Protein AF-0000000079576469 (afdb_homodimer)

Foldseek 3Di:
DPPPLQVLLVVCLVVLQKAWWWFFKAFLLVRFTQAIEIDIAGPPVRDPDGPVSSCVSCVVVLNNVSSLLSSLLNQLLLCLQPDPNHAYEYEDELCLVVRPPRDQCSNVVSNVVSVHDQQRYEYEYEHPDCCVPLVSVAVVCCSSVVVNHFYEYPADPDPRHDVVNVVSDQGQEYEHHQVLLVPVLVDVVSLVVLLVVVVVCVVRVHAYEYEADDDLSSSLSCVVSVHGIYTHVQQPDIGSDPDGGDPVSSVSSVVSSVVVVVVCCVVVVD/DPPPLQVVLVVCLVVLQKAWWWFFKAFLLVRFTQAIEIDIAGPPVRDPDGPVSSCVSCVVVLNNVSSLLSSLLNQLLLCLQPDPNHAYEYEDELCLVVRPPRDQCSNVVSNVVSVHDQQRYEYEYEHPDCCVPLVSNAVVCCSSVVVNHFYEYPADPDPRHDVVNVVSDQGQEYEHHQVLLVPVLVDVVSLVVLLVVVVVCVVRVHAYEYEADDDLSSSLSCVVSVHGIYTHVQQPDIGSDPDGGDPVSSVSSVVSNVVVVVVCCVVVPD

Solvent-accessible surface area (backbone atoms only — not comparable to full-atom values): 28114 Å² total; per-residue (Å²): 123,85,74,53,68,61,58,55,50,50,49,40,61,73,66,54,47,58,46,49,28,28,24,41,26,29,28,47,73,78,51,43,71,49,25,28,39,52,40,72,40,58,58,56,97,73,46,89,69,47,59,69,51,48,53,53,51,21,55,76,69,70,40,47,49,64,54,49,50,52,52,50,50,46,38,38,60,59,46,55,72,47,64,82,94,35,32,39,33,37,75,44,69,69,60,37,84,75,37,86,80,49,61,84,61,50,64,58,56,51,24,57,73,35,68,46,57,46,77,32,32,27,42,30,38,40,52,76,60,82,62,81,45,66,63,55,56,49,50,55,51,47,58,43,41,75,67,46,29,44,37,25,40,41,42,39,28,35,48,51,26,15,56,50,58,57,51,76,44,83,48,50,25,40,28,36,25,40,76,56,37,55,62,24,71,79,32,68,54,32,46,52,50,51,48,43,52,43,50,50,20,65,74,71,68,25,44,39,29,42,31,51,34,66,44,70,61,34,46,52,44,42,44,72,72,60,45,44,27,35,28,20,62,46,41,22,59,68,29,76,55,86,66,75,62,33,68,66,40,44,52,50,34,49,52,54,45,52,52,52,52,49,52,49,32,55,72,64,71,98,124,86,74,53,70,63,59,56,49,51,50,39,60,72,65,54,46,55,47,48,27,28,24,40,27,28,28,48,73,78,51,42,72,48,25,28,38,50,40,73,40,56,60,57,95,74,44,90,68,47,60,68,51,48,51,54,50,21,54,74,70,69,40,48,48,63,54,50,51,52,52,50,51,46,37,37,60,59,46,55,72,48,64,84,96,33,31,40,34,37,74,42,67,69,61,37,82,74,38,85,81,49,61,87,60,50,63,60,56,49,24,56,75,36,69,45,58,46,76,34,32,28,41,31,38,40,54,76,59,82,61,81,45,65,63,56,56,47,49,54,50,47,58,43,42,76,66,45,28,42,38,26,39,39,44,40,29,34,46,52,26,15,56,50,56,56,50,74,43,82,48,48,26,40,27,37,24,40,76,54,37,54,62,24,72,79,32,67,53,33,45,51,50,50,47,44,54,44,51,49,21,64,74,71,68,24,44,38,30,42,29,52,34,67,44,70,60,35,48,50,44,42,46,72,71,60,46,44,29,34,27,20,64,45,40,21,59,68,29,77,54,87,64,75,62,33,68,66,40,46,52,50,32,50,52,54,44,52,53,52,51,49,52,48,33,55,72,64,69,98

Nearest PDB structures (foldseek):
  3gg1-assembly1_B  TM=9.008E-01  e=3.948E-18  Klebsiella pneumoniae subsp. pneumoniae MGH 78578
  6ih1-assembly1_C  TM=8.593E-01  e=2.489E-18  Vibrio cholerae O395
  3gfz-assembly1_A  TM=8.974E-01  e=5.288E-17  Klebsiella pneumoniae subsp. pneumoniae MGH 78578
  3gg0-assembly1_A  TM=8.907E-01  e=1.001E-15  Klebsiella pneumoniae subsp. pneumoniae MGH 78578
  4foj-assembly1_A  TM=8.725E-01  e=1.888E-15  Xanthomonas citri pv. citri str. 306

Sequence (540 aa):
MKVNKADEFYKILERKAIYPVFQPIVNLQTGRVSGYEALSRIDRSSTTLTISDLFVIAEQLGCVWKLEKLCRNKALKAAVEKPENVKLFLNVDGNIIQDKAFIQGFTNRKAMKAGVPASDIVFEITERSDIENYQILQQIMKHYADQGYEIALDDVGAGHSGLNRVVNTTPDYLKADIELVRDIHKYKKKEIMMKLLLDYCNATGAILIAEGIETVQELECLHSLGVHYGQGFFLGKPERAFGNISAESEEILERLNRRKNILFLDISGKMKVNKADEFYKILERKAIYPVFQPIVNLQTGRVSGYEALSRIDRSSTTLTISDLFVIAEQLGCVWKLEKLCRNKALKAAVEKPENVKLFLNVDGNIIQDKAFIQGFTNRKAMKAGVPASDIVFEITERSDIENYQILQQIMKHYADQGYEIALDDVGAGHSGLNRVVNTTPDYLKADIELVRDIHKYKKKEIMMKLLLDYCNATGAILIAEGIETVQELECLHSLGVHYGQGFFLGKPERAFGNISAESEEILERLNRRKNILFLDISGK

Organism: NCBI:txid418240

Radius of gyration: 26.32 Å; Cα contacts (8 Å, |Δi|>4): 987; chains: 2; bounding box: 77×74×59 Å

InterPro domains:
  IPR001633 EAL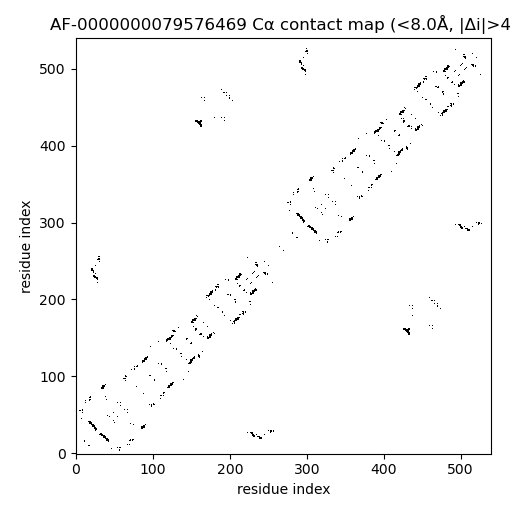 domain [PF00563] (12-238)
  IPR001633 EAL domain [PS50883] (2-252)
  IPR001633 EAL domain [SM00052] (1-243)
  IPR001633 EAL domain [cd01948] (8-241)
  IPR035919 EAL domain superfamily [G3DSA:3.20.20.450] (3-243)
  IPR035919 EAL domain superfamily [SSF141868] (7-240)

pLDDT: mean 87.42, std 12.48, range [31.09, 98.62]

Secondary structure (DSSP, 8-state):
----HHHHHHHHHHTT-EEEEEEEEEETTT--EEEEEEEEEE-GGG-S--HHHHHHHHHHHT-HHHHHHHHHHHHHHHGGGSPTT-EEEEEEETTGGG-TT--TTHHHHHHHHHT--GGGEEEEEE--S----HHHHHHHHHHHHTTT-EEEEEEETSTT--HHHHHH---SEEEEPHHHHTTGGG-HHHHHHHHHHHHHHHHHTPEEEEE---SHHHHHHHHHHT--EEESTTT---BSS-PPPPHHHHHHHHHHHHHHHHHHHHHTT-/----HHHHHHHHHHTT-EEEEEEEEEETTT--EEEEEEEEEE-TTS-S--HHHHHHHHHHHT-HHHHHHHHHHHHHHHGGGSPTT-EEEEEEETTGGG-TT--TTHHHHHHHHHT--GGGEEEEEE--S----HHHHHHHHHHHHTTT-EEEEEEETSTT--HHHHHH---SEEEEPHHHHTTGGG-HHHHHHHHHHHHHHHHHTPEEEEE---SHHHHHHHHHHT--EEESTTT---BSS-PPPPHHHHHHHHHHHHHHHHHHHHHTT-

Structure (mmCIF, N/CA/C/O backbone):
data_AF-0000000079576469-model_v1
#
loop_
_entity.id
_entity.type
_entity.pdbx_description
1 polymer 'Phytochrome-like protein cph2'
#
loop_
_atom_site.group_PDB
_atom_site.id
_atom_site.type_symbol
_atom_site.label_atom_id
_atom_site.label_alt_id
_atom_site.label_comp_id
_atom_site.label_asym_id
_atom_site.label_entity_id
_atom_site.label_seq_id
_atom_site.pdbx_PDB_ins_code
_atom_site.Cartn_x
_atom_site.Cartn_y
_atom_site.Cartn_z
_atom_site.occupancy
_atom_site.B_iso_or_equiv
_atom_site.auth_seq_id
_atom_site.auth_comp_id
_atom_site.auth_asym_id
_atom_site.auth_atom_id
_atom_site.pdbx_PDB_model_num
ATOM 1 N N . MET A 1 1 ? -37.375 11.562 16.766 1 31.66 1 MET A N 1
ATOM 2 C CA . MET A 1 1 ? -37.312 12.242 15.477 1 31.66 1 MET A CA 1
ATOM 3 C C . MET A 1 1 ? -36 11.984 14.789 1 31.66 1 MET A C 1
ATOM 5 O O . MET A 1 1 ? -34.938 12.203 15.367 1 31.66 1 MET A O 1
ATOM 9 N N . LYS A 1 2 ? -35.906 11.078 13.898 1 43.53 2 LYS A N 1
ATOM 10 C CA . LYS A 1 2 ? -34.688 10.734 13.148 1 43.53 2 LYS A CA 1
ATOM 11 C C . LYS A 1 2 ? -33.969 11.984 12.695 1 43.53 2 LYS A C 1
ATOM 13 O O . LYS A 1 2 ? -34.469 12.75 11.875 1 43.53 2 LYS A O 1
ATOM 18 N N . VAL A 1 3 ? -33.344 12.656 13.648 1 51.34 3 VAL A N 1
ATOM 19 C CA . VAL A 1 3 ? -32.656 13.898 13.312 1 51.34 3 VAL A CA 1
ATOM 20 C C . VAL A 1 3 ? -31.891 13.727 12 1 51.34 3 VAL A C 1
ATOM 22 O O . VAL A 1 3 ? -31.125 12.773 11.844 1 51.34 3 VAL A O 1
ATOM 25 N N . ASN A 1 4 ? -32.344 14.461 10.922 1 77.25 4 ASN A N 1
ATOM 26 C CA . ASN A 1 4 ? -31.766 14.453 9.586 1 77.25 4 ASN A CA 1
ATOM 27 C C . ASN A 1 4 ? -30.312 14.875 9.602 1 77.25 4 ASN A C 1
ATOM 29 O O . ASN A 1 4 ? -29.984 16 9.961 1 77.25 4 ASN A O 1
ATOM 33 N N . LYS A 1 5 ? -29.484 13.953 9.664 1 83.88 5 LYS A N 1
ATOM 34 C CA . LYS A 1 5 ? -28.031 14.133 9.664 1 83.88 5 LYS A CA 1
ATOM 35 C C . LYS A 1 5 ? -27.625 15.312 8.781 1 83.88 5 LYS A C 1
ATOM 37 O O . LYS A 1 5 ? -26.703 16.047 9.109 1 83.88 5 LYS A O 1
ATOM 42 N N . ALA A 1 6 ? -28.469 15.625 7.914 1 88 6 ALA A N 1
ATOM 43 C CA . ALA A 1 6 ? -28.172 16.734 7.008 1 88 6 ALA A CA 1
ATOM 44 C C . ALA A 1 6 ? -28.469 18.078 7.672 1 88 6 ALA A C 1
ATOM 46 O O . ALA A 1 6 ? -27.703 19.031 7.531 1 88 6 ALA A O 1
ATOM 47 N N . ASP A 1 7 ? -29.547 18.125 8.344 1 88.38 7 ASP A N 1
ATOM 48 C CA . ASP A 1 7 ? -29.922 19.359 9.039 1 88.38 7 ASP A CA 1
ATOM 49 C C . ASP A 1 7 ? -28.891 19.703 10.125 1 88.38 7 ASP A C 1
ATOM 51 O O . ASP A 1 7 ? -28.516 20.859 10.281 1 88.38 7 ASP A O 1
ATOM 55 N N . GLU A 1 8 ? -28.578 18.734 10.781 1 88.12 8 GLU A N 1
ATOM 56 C CA . GLU A 1 8 ? -27.562 18.938 11.812 1 88.12 8 GLU A CA 1
ATOM 57 C C . GLU A 1 8 ? -26.25 19.406 11.203 1 88.12 8 GLU A C 1
ATOM 59 O O . GLU A 1 8 ? -25.578 20.266 11.766 1 88.12 8 GLU A O 1
ATOM 64 N N . PHE A 1 9 ? -25.938 18.906 10.148 1 91.62 9 PHE A N 1
ATOM 65 C CA . PHE A 1 9 ? -24.734 19.297 9.406 1 91.62 9 PHE A CA 1
ATOM 66 C C . PHE A 1 9 ? -24.766 20.781 9.078 1 91.62 9 PHE A C 1
ATOM 68 O O . PHE A 1 9 ? -23.797 21.5 9.359 1 91.62 9 PHE A O 1
ATOM 75 N N . TYR A 1 10 ? -25.844 21.219 8.625 1 90.62 10 TYR A N 1
ATOM 76 C CA . TYR A 1 10 ? -25.938 22.625 8.211 1 90.62 10 TYR A CA 1
ATOM 77 C C . TYR A 1 10 ? -25.938 23.547 9.414 1 90.62 10 TYR A C 1
ATOM 79 O O . TYR A 1 10 ? -25.406 24.656 9.352 1 90.62 10 TYR A O 1
ATOM 87 N N . LYS A 1 11 ? -26.516 23.125 10.438 1 90.19 11 LYS A N 1
ATOM 88 C CA . LYS A 1 11 ? -26.5 23.906 11.664 1 90.19 11 LYS A CA 1
ATOM 89 C C . LYS A 1 11 ? -25.078 24.094 12.195 1 90.19 11 LYS A C 1
ATOM 91 O O . LYS A 1 11 ? -24.719 25.188 12.633 1 90.19 11 LYS A O 1
ATOM 96 N N . ILE A 1 12 ? -24.359 23.062 12.148 1 91.19 12 ILE A N 1
ATOM 97 C CA . ILE A 1 12 ? -22.969 23.109 12.617 1 91.19 12 ILE A CA 1
ATOM 98 C C . ILE A 1 12 ? -22.172 24.094 11.758 1 91.19 12 ILE A C 1
ATOM 100 O O . ILE A 1 12 ? -21.391 24.875 12.281 1 91.19 12 ILE A O 1
ATOM 104 N N . LEU A 1 13 ? -22.406 24.125 10.469 1 92.12 13 LEU A N 1
ATOM 105 C CA . LEU A 1 13 ? -21.703 25.016 9.555 1 92.12 13 LEU A CA 1
ATOM 106 C C . LEU A 1 13 ? -22.109 26.469 9.789 1 92.12 13 LEU A C 1
ATOM 108 O O . LEU A 1 13 ? -21.266 27.359 9.828 1 92.12 13 LEU A O 1
ATOM 112 N N . GLU A 1 14 ? -23.391 26.594 9.945 1 91.69 14 GLU A N 1
ATOM 113 C CA . GLU A 1 14 ? -23.922 27.938 10.133 1 91.69 14 GLU A CA 1
ATOM 114 C C . GLU A 1 14 ? -23.406 28.562 11.422 1 91.69 14 GLU A C 1
ATOM 116 O O . GLU A 1 14 ? -23.062 29.75 11.453 1 91.69 14 GLU A O 1
ATOM 121 N N . ARG A 1 15 ? -23.312 27.812 12.383 1 91.69 15 ARG A N 1
ATOM 122 C CA . ARG A 1 15 ? -22.859 28.297 13.688 1 91.69 15 ARG A CA 1
ATOM 123 C C . ARG A 1 15 ? -21.344 28.266 13.797 1 91.69 15 ARG A C 1
ATOM 125 O O . ARG A 1 15 ? -20.766 28.688 14.805 1 91.69 15 ARG A O 1
ATOM 132 N N . LYS A 1 16 ? -20.734 27.703 12.812 1 93.56 16 LYS A N 1
ATOM 133 C CA . LYS A 1 16 ? -19.281 27.516 12.82 1 93.56 16 LYS A CA 1
ATOM 134 C C . LYS A 1 16 ? -18.828 26.781 14.086 1 93.56 16 LYS A C 1
ATOM 136 O O . LYS A 1 16 ? -17.875 27.188 14.734 1 93.56 16 LYS A O 1
ATOM 141 N N . ALA A 1 17 ? -19.531 25.766 14.469 1 92.12 17 ALA A N 1
ATOM 142 C CA . ALA A 1 17 ? -19.359 25.047 15.727 1 92.12 17 ALA A CA 1
ATOM 143 C C . ALA A 1 17 ? -18.234 24.016 15.617 1 92.12 17 ALA A C 1
ATOM 145 O O . ALA A 1 17 ? -18.391 22.859 16 1 92.12 17 ALA A O 1
ATOM 146 N N . ILE A 1 18 ? -17.125 24.469 15.086 1 93.81 18 ILE A N 1
ATOM 147 C CA . ILE A 1 18 ? -15.914 23.656 14.953 1 93.81 18 ILE A CA 1
ATOM 148 C C . ILE A 1 18 ? -14.711 24.453 15.469 1 93.81 18 ILE A C 1
ATOM 150 O O . ILE A 1 18 ? -14.641 25.672 15.297 1 93.81 18 ILE A O 1
ATOM 154 N N . TYR A 1 19 ? -13.844 23.797 16.219 1 94.56 19 TYR A N 1
ATOM 155 C CA . TYR A 1 19 ? -12.625 24.453 16.672 1 94.56 19 TYR A CA 1
ATOM 156 C C . TYR A 1 19 ? -11.406 23.578 16.406 1 94.56 19 TYR A C 1
ATOM 158 O O . TYR A 1 19 ? -11.516 22.344 16.375 1 94.56 19 TYR A O 1
ATOM 166 N N . PRO A 1 20 ? -10.297 24.203 16.219 1 96.44 20 PRO A N 1
ATOM 167 C CA . PRO A 1 20 ? -9.07 23.453 15.93 1 96.44 20 PRO A CA 1
ATOM 168 C C . PRO A 1 20 ? -8.336 23.016 17.188 1 96.44 20 PRO A C 1
ATOM 170 O O . PRO A 1 20 ? -8.391 23.688 18.219 1 96.44 20 PRO A O 1
ATOM 173 N N . VAL A 1 21 ? -7.75 21.875 17.188 1 96.81 21 VAL A N 1
ATOM 174 C CA . VAL A 1 21 ? -6.727 21.422 18.125 1 96.81 21 VAL A CA 1
ATOM 175 C C . VAL A 1 21 ? -5.457 21.047 17.359 1 96.81 21 VAL A C 1
ATOM 177 O O . VAL A 1 21 ? -5.5 20.797 16.156 1 96.81 21 VAL A O 1
ATOM 180 N N . PHE A 1 22 ? -4.367 21.094 18.094 1 97.56 22 PHE A N 1
ATOM 181 C CA . PHE A 1 22 ? -3.072 20.938 17.438 1 97.56 22 PHE A CA 1
ATOM 182 C C . PHE A 1 22 ? -2.262 19.828 18.109 1 97.56 22 PHE A C 1
ATOM 184 O O . PHE A 1 22 ? -2.074 19.844 19.328 1 97.56 22 PHE A O 1
ATOM 191 N N . GLN A 1 23 ? -1.829 18.891 17.297 1 97.31 23 GLN A N 1
ATOM 192 C CA . GLN A 1 23 ? -0.983 17.812 17.797 1 97.31 23 GLN A CA 1
ATOM 193 C C . GLN A 1 23 ? 0.463 17.984 17.344 1 97.31 23 GLN A C 1
ATOM 195 O O . GLN A 1 23 ? 0.728 18.156 16.156 1 97.31 23 GLN A O 1
ATOM 200 N N . PRO A 1 24 ? 1.386 17.938 18.297 1 97.75 24 PRO A N 1
ATOM 201 C CA . PRO A 1 24 ? 2.783 18.172 17.922 1 97.75 24 PRO A CA 1
ATOM 202 C C . PRO A 1 24 ? 3.381 17.031 17.109 1 97.75 24 PRO A C 1
ATOM 204 O O . PRO A 1 24 ? 3.076 15.859 17.359 1 97.75 24 PRO A O 1
ATOM 207 N N . ILE A 1 25 ? 4.086 17.344 16.094 1 98.12 25 ILE A N 1
ATOM 208 C CA . ILE A 1 25 ? 4.977 16.469 15.336 1 98.12 25 ILE A CA 1
ATOM 209 C C . ILE A 1 25 ? 6.422 16.719 15.75 1 98.12 25 ILE A C 1
ATOM 211 O O . ILE A 1 25 ? 6.914 17.844 15.656 1 98.12 25 ILE A O 1
ATOM 215 N N . VAL A 1 26 ? 7.102 15.672 16.141 1 98.06 26 VAL A N 1
ATOM 216 C CA . VAL A 1 26 ? 8.367 15.844 16.844 1 98.06 26 VAL A CA 1
ATOM 217 C C . VAL A 1 26 ? 9.508 15.273 16 1 98.06 26 VAL A C 1
ATOM 219 O O . VAL A 1 26 ? 9.398 14.172 15.461 1 98.06 26 VAL A O 1
ATOM 222 N N . ASN A 1 27 ? 10.547 16.031 15.844 1 98 27 ASN A N 1
ATOM 223 C CA . ASN A 1 27 ? 11.805 15.469 15.352 1 98 27 ASN A CA 1
ATOM 224 C C . ASN A 1 27 ? 12.422 14.508 16.359 1 98 27 ASN A C 1
ATOM 226 O O . ASN A 1 27 ? 12.875 14.922 17.422 1 98 27 ASN A O 1
ATOM 230 N N . LEU A 1 28 ? 12.461 13.273 15.969 1 97.62 28 LEU A N 1
ATOM 231 C CA . LEU A 1 28 ? 12.875 12.25 16.922 1 97.62 28 LEU A CA 1
ATOM 232 C C . LEU A 1 28 ? 14.375 12.312 17.172 1 97.62 28 LEU A C 1
ATOM 234 O O . LEU A 1 28 ? 14.867 11.789 18.172 1 97.62 28 LEU A O 1
ATOM 238 N N . GLN A 1 29 ? 15.086 12.922 16.297 1 95.62 29 GLN A N 1
ATOM 239 C CA . GLN A 1 29 ? 16.547 12.93 16.375 1 95.62 29 GLN A CA 1
ATOM 240 C C . GLN A 1 29 ? 17.047 14.156 17.141 1 95.62 29 GLN A C 1
ATOM 242 O O . GLN A 1 29 ? 18.203 14.203 17.562 1 95.62 29 GLN A O 1
ATOM 247 N N . THR A 1 30 ? 16.172 15.172 17.391 1 93.94 30 THR A N 1
ATOM 248 C CA . THR A 1 30 ? 16.562 16.344 18.156 1 93.94 30 THR A CA 1
ATOM 249 C C . THR A 1 30 ? 15.68 16.5 19.391 1 93.94 30 THR A C 1
ATOM 251 O O . THR A 1 30 ? 16.047 17.172 20.359 1 93.94 30 THR A O 1
ATOM 254 N N . GLY A 1 31 ? 14.492 15.922 19.266 1 94.12 31 GLY A N 1
ATOM 255 C CA . GLY A 1 31 ? 13.547 16.031 20.375 1 94.12 31 GLY A CA 1
ATOM 256 C C . GLY A 1 31 ? 12.719 17.297 20.328 1 94.12 31 GLY A C 1
ATOM 257 O O . GLY A 1 31 ? 11.977 17.594 21.281 1 94.12 31 GLY A O 1
ATOM 258 N N . ARG A 1 32 ? 12.812 18.031 19.312 1 94.5 32 ARG A N 1
ATOM 259 C CA . ARG A 1 32 ? 12.109 19.312 19.188 1 94.5 32 ARG A CA 1
ATOM 260 C C . ARG A 1 32 ? 10.844 19.172 18.359 1 94.5 32 ARG A C 1
ATOM 262 O O . ARG A 1 32 ? 10.797 18.344 17.438 1 94.5 32 ARG A O 1
ATOM 269 N N . VAL A 1 33 ? 9.898 20.016 18.656 1 96.81 33 VAL A N 1
ATOM 270 C CA . VAL A 1 33 ? 8.68 20.062 17.859 1 96.81 33 VAL A CA 1
ATOM 271 C C . VAL A 1 33 ? 8.984 20.672 16.5 1 96.81 33 VAL A C 1
ATOM 273 O O . VAL A 1 33 ? 9.531 21.766 16.406 1 96.81 33 VAL A O 1
ATOM 276 N N . SER A 1 34 ? 8.633 19.953 15.461 1 97.12 34 SER A N 1
ATOM 277 C CA . SER A 1 34 ? 8.906 20.406 14.102 1 97.12 34 SER A CA 1
ATOM 278 C C . SER A 1 34 ? 7.637 20.891 13.406 1 97.12 34 SER A C 1
ATOM 280 O O . SER A 1 34 ? 7.703 21.562 12.383 1 97.12 34 SER A O 1
ATOM 282 N N . GLY A 1 35 ? 6.539 20.562 13.961 1 97.69 35 GLY A N 1
ATOM 283 C CA . GLY A 1 35 ? 5.27 20.969 13.391 1 97.69 35 GLY A CA 1
ATOM 284 C C . GLY A 1 35 ? 4.078 20.594 14.25 1 97.69 35 GLY A C 1
ATOM 285 O O . GLY A 1 35 ? 4.234 19.938 15.281 1 97.69 35 GLY A O 1
ATOM 286 N N . TYR A 1 36 ? 2.957 21.094 13.867 1 97.88 36 TYR A N 1
ATOM 287 C CA . TYR A 1 36 ? 1.673 20.719 14.461 1 97.88 36 TYR A CA 1
ATOM 288 C C . TYR A 1 36 ? 0.671 20.328 13.375 1 97.88 36 TYR A C 1
ATOM 290 O O . TYR A 1 36 ? 0.586 20.984 12.336 1 97.88 36 TYR A O 1
ATOM 298 N N . GLU A 1 37 ? 0.081 19.25 13.609 1 97.88 37 GLU A N 1
ATOM 299 C CA . GLU A 1 37 ? -1.073 18.938 12.773 1 97.88 37 GLU A CA 1
ATOM 300 C C . GLU A 1 37 ? -2.346 19.578 13.328 1 97.88 37 GLU A C 1
ATOM 302 O O . GLU A 1 37 ? -2.67 19.406 14.5 1 97.88 37 GLU A O 1
ATOM 307 N N . ALA A 1 38 ? -3.023 20.297 12.477 1 97.12 38 ALA A N 1
ATOM 308 C CA . ALA A 1 38 ? -4.316 20.859 12.867 1 97.12 38 ALA A CA 1
ATOM 309 C C . ALA A 1 38 ? -5.434 19.828 12.68 1 97.12 38 ALA A C 1
ATOM 311 O O . ALA A 1 38 ? -5.594 19.266 11.594 1 97.12 38 ALA A O 1
ATOM 312 N N . LEU A 1 39 ? -6.133 19.609 13.711 1 95.88 39 LEU A N 1
ATOM 313 C CA . LEU A 1 39 ? -7.301 18.734 13.711 1 95.88 39 LEU A CA 1
ATOM 314 C C . LEU A 1 39 ? -8.555 19.5 14.102 1 95.88 39 LEU A C 1
ATOM 316 O O . LEU A 1 39 ? -8.477 20.516 14.805 1 95.88 39 LEU A O 1
ATOM 320 N N . SER A 1 40 ? -9.648 19 13.555 1 95.56 40 SER A N 1
ATOM 321 C CA . SER A 1 40 ? -10.906 19.688 13.859 1 95.56 40 SER A CA 1
ATOM 322 C C . SER A 1 40 ? -11.727 18.906 14.875 1 95.56 40 SER A C 1
ATOM 324 O O . SER A 1 40 ? -11.789 17.672 14.82 1 95.56 40 SER A O 1
ATOM 326 N N . ARG A 1 41 ? -12.32 19.625 15.75 1 94.19 41 ARG A N 1
ATOM 327 C CA . ARG A 1 41 ? -13.266 19.078 16.719 1 94.19 41 ARG A CA 1
ATOM 328 C C . ARG A 1 41 ? -14.594 19.828 16.688 1 94.19 41 ARG A C 1
ATOM 330 O O . ARG A 1 41 ? -14.633 21 16.281 1 94.19 41 ARG A O 1
ATOM 337 N N . ILE A 1 42 ? -15.578 19.078 17.062 1 91.69 42 ILE A N 1
ATOM 338 C CA . ILE A 1 42 ? -16.891 19.703 17.125 1 91.69 42 ILE A CA 1
ATOM 339 C C . ILE A 1 42 ? -17.219 20.078 18.562 1 91.69 42 ILE A C 1
ATOM 341 O O . ILE A 1 42 ? -16.938 19.312 19.5 1 91.69 42 ILE A O 1
ATOM 345 N N . ASP A 1 43 ? -17.828 21.125 18.672 1 84.5 43 ASP A N 1
ATOM 346 C CA . ASP A 1 43 ? -18.375 21.469 19.969 1 84.5 43 ASP A CA 1
ATOM 347 C C . ASP A 1 43 ? -19.531 20.562 20.359 1 84.5 43 ASP A C 1
ATOM 349 O O . ASP A 1 43 ? -20.609 20.641 19.766 1 84.5 43 ASP A O 1
ATOM 353 N N . ARG A 1 44 ? -19.312 19.516 21.188 1 72.56 4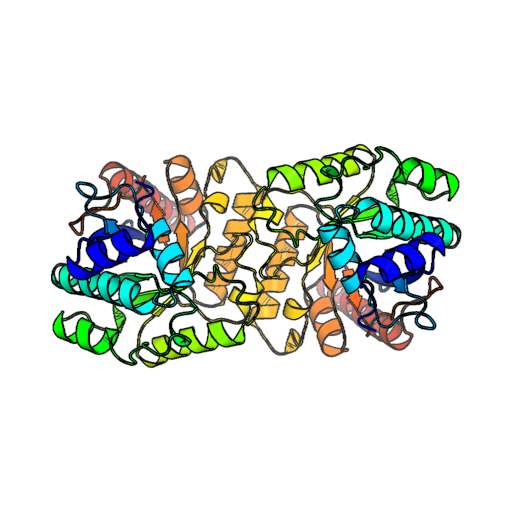4 ARG A N 1
ATOM 354 C CA . ARG A 1 44 ? -20.188 18.391 21.484 1 72.56 44 ARG A CA 1
ATOM 355 C C . ARG A 1 44 ? -21.484 18.844 22.156 1 72.56 44 ARG A C 1
ATOM 357 O O . ARG A 1 44 ? -22.453 18.094 22.25 1 72.56 44 ARG A O 1
ATOM 364 N N . SER A 1 45 ? -21.484 19.938 22.75 1 69.94 45 SER A N 1
ATOM 365 C CA . SER A 1 45 ? -22.719 20.297 23.422 1 69.94 45 SER A CA 1
ATOM 366 C C . SER A 1 45 ? -23.906 20.219 22.453 1 69.94 45 SER A C 1
ATOM 368 O O . SER A 1 45 ? -25.062 20.109 22.891 1 69.94 45 SER A O 1
ATOM 370 N N . SER A 1 46 ? -23.562 19.953 21.203 1 63.75 46 SER A N 1
ATOM 371 C CA . SER A 1 46 ? -24.641 20.203 20.25 1 63.75 46 SER A CA 1
ATOM 372 C C . SER A 1 46 ? -24.938 18.984 19.391 1 63.75 46 SER A C 1
ATOM 374 O O . SER A 1 46 ? -25.969 18.906 18.75 1 63.75 46 SER A O 1
ATOM 376 N N . THR A 1 47 ? -23.984 18.109 19.453 1 74.25 47 THR A N 1
ATOM 377 C CA . THR A 1 47 ? -24.219 17.062 18.484 1 74.25 47 THR A CA 1
ATOM 378 C C . THR A 1 47 ? -23.484 15.781 18.875 1 74.25 47 THR A C 1
ATOM 380 O O . THR A 1 47 ? -22.531 15.828 19.656 1 74.25 47 THR A O 1
ATOM 383 N N . THR A 1 48 ? -24.016 14.719 18.469 1 81.38 48 THR A N 1
ATOM 384 C CA . THR A 1 48 ? -23.359 13.43 18.641 1 81.38 48 THR A CA 1
ATOM 385 C C . THR A 1 48 ? -22.5 13.086 17.422 1 81.38 48 THR A C 1
ATOM 387 O O . THR A 1 48 ? -21.781 12.086 17.422 1 81.38 48 THR A O 1
ATOM 390 N N . LEU A 1 49 ? -22.484 13.977 16.5 1 86.5 49 LEU A N 1
ATOM 391 C CA . LEU A 1 49 ? -21.719 13.727 15.289 1 86.5 49 LEU A CA 1
ATOM 392 C C . LEU A 1 49 ? -20.219 13.961 15.531 1 86.5 49 LEU A C 1
ATOM 394 O O . LEU A 1 49 ? -19.844 14.836 16.312 1 86.5 49 LEU A O 1
ATOM 398 N N . THR A 1 50 ? -19.469 13.133 14.867 1 89.25 50 THR A N 1
ATOM 399 C CA . THR A 1 50 ? -18.016 13.344 14.836 1 89.25 50 THR A CA 1
ATOM 400 C C . THR A 1 50 ? -17.609 14.102 13.578 1 89.25 50 THR A C 1
ATOM 402 O O . THR A 1 50 ? -18.406 14.281 12.664 1 89.25 50 THR A O 1
ATOM 405 N N . ILE A 1 51 ? -16.406 14.539 13.68 1 90.12 51 ILE A N 1
ATOM 406 C CA . ILE A 1 51 ? -15.891 15.227 12.508 1 90.12 51 ILE A CA 1
ATOM 407 C C . ILE A 1 51 ? -15.906 14.289 11.305 1 90.12 51 ILE A C 1
ATOM 409 O O . ILE A 1 51 ? -16.203 14.703 10.188 1 90.12 51 ILE A O 1
ATOM 413 N N . SER A 1 52 ? -15.578 13.055 11.523 1 87.81 52 SER A N 1
ATOM 414 C CA . SER A 1 52 ? -15.625 12.055 10.461 1 87.81 52 SER A CA 1
ATOM 415 C C . SER A 1 52 ? -17.031 11.945 9.875 1 87.81 52 SER A C 1
ATOM 417 O O . SER A 1 52 ? -17.203 11.859 8.656 1 87.81 52 SER A O 1
ATOM 419 N N . ASP A 1 53 ? -17.938 11.961 10.742 1 89.12 53 ASP A N 1
ATOM 420 C CA . ASP A 1 53 ? -19.328 11.938 10.297 1 89.12 53 ASP A CA 1
ATOM 421 C C . ASP A 1 53 ? -19.641 13.133 9.391 1 89.12 53 ASP A C 1
ATOM 423 O O . ASP A 1 53 ? -20.312 12.992 8.383 1 89.12 53 ASP A O 1
ATOM 427 N N . LEU A 1 54 ? -19.141 14.211 9.828 1 89.94 54 LEU A N 1
ATOM 428 C CA . LEU A 1 54 ? -19.406 15.43 9.07 1 89.94 54 LEU A CA 1
ATOM 429 C C . LEU A 1 54 ? -18.859 15.312 7.652 1 89.94 54 LEU A C 1
ATOM 431 O O . LEU A 1 54 ? -19.516 15.711 6.691 1 89.94 54 LEU A O 1
ATOM 435 N N . PHE A 1 55 ? -17.75 14.797 7.492 1 88.81 55 PHE A N 1
ATOM 436 C CA . PHE A 1 55 ? -17.141 14.695 6.168 1 88.81 55 PHE A CA 1
ATOM 437 C C . PHE A 1 55 ? -17.906 13.688 5.309 1 88.81 55 PHE A C 1
ATOM 439 O O . PHE A 1 55 ? -18.016 13.859 4.094 1 88.81 55 PHE A O 1
ATOM 446 N N . VAL A 1 56 ? -18.359 12.664 5.906 1 87.56 56 VAL A N 1
ATOM 447 C CA . VAL A 1 56 ? -19.172 11.688 5.188 1 87.56 56 VAL A CA 1
ATOM 448 C C . VAL A 1 56 ? -20.438 12.344 4.668 1 87.56 56 VAL A C 1
ATOM 450 O O . VAL A 1 56 ? -20.797 12.18 3.496 1 87.56 56 VAL A O 1
ATOM 453 N N . ILE A 1 57 ? -21.062 13.062 5.535 1 89.5 57 ILE A N 1
ATOM 454 C CA . ILE A 1 57 ? -22.281 13.766 5.168 1 89.5 57 ILE A CA 1
ATOM 455 C C . ILE A 1 57 ? -21.984 14.797 4.082 1 89.5 57 ILE A C 1
ATOM 457 O O . ILE A 1 57 ? -22.734 14.922 3.111 1 89.5 57 ILE A O 1
ATOM 461 N N . ALA A 1 58 ? -20.922 15.516 4.25 1 89 58 ALA A N 1
ATOM 462 C CA . ALA A 1 58 ? -20.516 16.531 3.271 1 89 58 ALA A CA 1
ATOM 463 C C . ALA A 1 58 ? -20.328 15.898 1.891 1 89 58 ALA A C 1
ATOM 465 O O . ALA A 1 58 ? -20.703 16.5 0.878 1 89 58 ALA A O 1
ATOM 466 N N . GLU A 1 59 ? -19.719 14.781 1.829 1 84.81 59 GLU A N 1
ATOM 467 C CA . GLU A 1 59 ? -19.516 14.062 0.571 1 84.81 59 GLU A CA 1
ATOM 468 C C . GLU A 1 59 ? -20.859 13.711 -0.079 1 84.81 59 GLU A C 1
ATOM 470 O O . GLU A 1 59 ? -21.031 13.891 -1.286 1 84.81 59 GLU A O 1
ATOM 475 N N . GLN A 1 60 ? -21.719 13.25 0.711 1 86.06 60 GLN A N 1
ATOM 476 C CA . GLN A 1 60 ? -23.031 12.852 0.225 1 86.06 60 GLN A CA 1
ATOM 477 C C . GLN A 1 60 ? -23.812 14.047 -0.317 1 86.06 60 GLN A C 1
ATOM 479 O O . GLN A 1 60 ? -24.547 13.922 -1.29 1 86.06 60 GLN A O 1
ATOM 484 N N . LEU A 1 61 ? -23.578 15.109 0.315 1 85.94 61 LEU A N 1
ATOM 485 C CA . LEU A 1 61 ? -24.312 16.312 -0.035 1 85.94 61 LEU A CA 1
ATOM 486 C C . LEU A 1 61 ? -23.578 17.125 -1.095 1 85.94 61 LEU A C 1
ATOM 488 O O . LEU A 1 61 ? -24.094 18.125 -1.595 1 85.94 61 LEU A O 1
ATOM 492 N N . GLY A 1 62 ? -22.328 16.75 -1.363 1 82.88 62 GLY A N 1
ATOM 493 C CA . GLY A 1 62 ? -21.531 17.453 -2.35 1 82.88 62 GLY A CA 1
ATOM 494 C C . GLY A 1 62 ? -21.016 18.781 -1.854 1 82.88 62 GLY A C 1
ATOM 495 O O . GLY A 1 62 ? -20.938 19.75 -2.619 1 82.88 62 GLY A O 1
ATOM 496 N N . CYS A 1 63 ? -20.812 18.875 -0.617 1 85.5 63 CYS A N 1
ATOM 497 C CA . CYS A 1 63 ? -20.359 20.156 -0.07 1 85.5 63 CYS A CA 1
ATOM 498 C C . CYS A 1 63 ? -19.125 19.969 0.786 1 85.5 63 CYS A C 1
ATOM 500 O O . CYS A 1 63 ? -19 20.578 1.858 1 85.5 63 CYS A O 1
ATOM 502 N N . VAL A 1 64 ? -18.203 19.219 0.369 1 88.31 64 VAL A N 1
ATOM 503 C CA . VAL A 1 64 ? -16.969 18.922 1.105 1 88.31 64 VAL A CA 1
ATOM 504 C C . VAL A 1 64 ? -16.156 20.188 1.287 1 88.31 64 VAL A C 1
ATOM 506 O O . VAL A 1 64 ? -15.617 20.438 2.365 1 88.31 64 VAL A O 1
ATOM 509 N N . TRP A 1 65 ? -16.172 20.984 0.321 1 90.19 65 TRP A N 1
ATOM 510 C CA . TRP A 1 65 ? -15.375 22.203 0.386 1 90.19 65 TRP A CA 1
ATOM 511 C C . TRP A 1 65 ? -15.906 23.156 1.459 1 90.19 65 TRP A C 1
ATOM 513 O O . TRP A 1 65 ? -15.133 23.797 2.162 1 90.19 65 TRP A O 1
ATOM 523 N N . LYS A 1 66 ? -17.203 23.25 1.583 1 90.62 66 LYS A N 1
ATOM 524 C CA . LYS A 1 66 ? -17.781 24.141 2.588 1 90.62 66 LYS A CA 1
ATOM 525 C C . LYS A 1 66 ? -17.281 23.797 3.984 1 90.62 66 LYS A C 1
ATOM 527 O O . LYS A 1 66 ? -16.906 24.688 4.758 1 90.62 66 LYS A O 1
ATOM 532 N N . LEU A 1 67 ? -17.266 22.547 4.234 1 91.69 67 LEU A N 1
ATOM 533 C CA . LEU A 1 67 ? -16.781 22.078 5.531 1 91.69 67 LEU A CA 1
ATOM 534 C C . LEU A 1 67 ? -15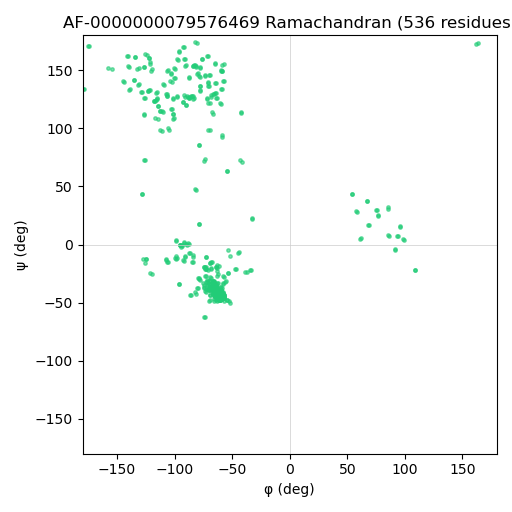.273 22.281 5.652 1 91.69 67 LEU A C 1
ATOM 536 O O . LEU A 1 67 ? -14.789 22.797 6.664 1 91.69 67 LEU A O 1
ATOM 540 N N . GLU A 1 68 ? -14.586 21.859 4.637 1 92.56 68 GLU A N 1
ATOM 541 C CA . GLU A 1 68 ? -13.125 21.984 4.652 1 92.56 68 GLU A CA 1
ATOM 542 C C . GLU A 1 68 ? -12.695 23.438 4.785 1 92.56 68 GLU A C 1
ATOM 544 O O . GLU A 1 68 ? -11.734 23.75 5.496 1 92.56 68 GLU A O 1
ATOM 549 N N . LYS A 1 69 ? -13.367 24.266 4.109 1 92.25 69 LYS A N 1
ATOM 550 C CA . LYS A 1 69 ? -13.094 25.703 4.18 1 92.25 69 LYS A CA 1
ATOM 551 C C . LYS A 1 69 ? -13.211 26.203 5.609 1 92.25 69 LYS A C 1
ATOM 553 O O . LYS A 1 69 ? -12.359 26.953 6.082 1 92.25 69 LYS A O 1
ATOM 558 N N . LEU A 1 70 ? -14.258 25.844 6.242 1 93.25 70 LEU A N 1
ATOM 559 C CA . LEU A 1 70 ? -14.477 26.25 7.629 1 93.25 70 LEU A CA 1
ATOM 560 C C . LEU A 1 70 ? -13.359 25.734 8.523 1 93.25 70 LEU A C 1
ATOM 562 O O . LEU A 1 70 ? -12.789 26.5 9.312 1 93.25 70 LEU A O 1
ATOM 566 N N . CYS A 1 71 ? -13.031 24.484 8.398 1 94.81 71 CYS A N 1
ATOM 567 C CA . CYS A 1 71 ? -11.984 23.875 9.203 1 94.81 71 CYS A CA 1
ATOM 568 C C . CYS A 1 71 ? -10.648 24.578 8.977 1 94.81 71 CYS A C 1
ATOM 570 O O . CYS A 1 71 ? -9.945 24.922 9.93 1 94.81 71 CYS A O 1
ATOM 572 N N . ARG A 1 72 ? -10.328 24.797 7.746 1 94.31 72 ARG A N 1
ATOM 573 C CA . ARG A 1 72 ? -9.062 25.406 7.363 1 94.31 72 ARG A CA 1
ATOM 574 C C . ARG A 1 72 ? -8.969 26.844 7.879 1 94.31 72 ARG A C 1
ATOM 576 O O . ARG A 1 72 ? -7.926 27.266 8.383 1 94.31 72 ARG A O 1
ATOM 583 N N . ASN A 1 73 ? -10.055 27.516 7.711 1 94.25 73 ASN A N 1
ATOM 584 C CA . ASN A 1 73 ? -10.094 28.891 8.203 1 94.25 73 ASN A CA 1
ATOM 585 C C . ASN A 1 73 ? -9.852 28.953 9.711 1 94.25 73 ASN A C 1
ATOM 587 O O . ASN A 1 73 ? -9.07 29.766 10.188 1 94.25 73 ASN A O 1
ATOM 591 N N . LYS A 1 74 ? -10.516 28.109 10.445 1 94.94 74 LYS A N 1
ATOM 592 C CA . LYS A 1 74 ? -10.352 28.062 11.898 1 94.94 74 LYS A CA 1
ATOM 593 C C . LYS A 1 74 ? -8.914 27.719 12.273 1 94.94 74 LYS A C 1
ATOM 595 O O . LYS A 1 74 ? -8.344 28.312 13.188 1 94.94 74 LYS A O 1
ATOM 600 N N . ALA A 1 75 ? -8.328 26.828 11.594 1 96.25 75 ALA A N 1
ATOM 601 C CA . ALA A 1 75 ? -6.953 26.406 11.859 1 96.25 75 ALA A CA 1
ATOM 602 C C . ALA A 1 75 ? -5.973 27.547 11.586 1 96.25 75 ALA A C 1
ATOM 604 O O . ALA A 1 75 ? -5.086 27.812 12.398 1 96.25 75 ALA A O 1
ATOM 605 N N . LEU A 1 76 ? -6.176 28.219 10.5 1 95.44 76 LEU A N 1
ATOM 606 C CA . LEU A 1 76 ? -5.273 29.281 10.094 1 95.44 76 LEU A CA 1
ATOM 607 C C . LEU A 1 76 ? -5.398 30.484 11.031 1 95.44 76 LEU A C 1
ATOM 609 O O . LEU A 1 76 ? -4.398 31.125 11.367 1 95.44 76 LEU A O 1
ATOM 613 N N . LYS A 1 77 ? -6.578 30.75 11.414 1 93.81 77 LYS A N 1
ATOM 614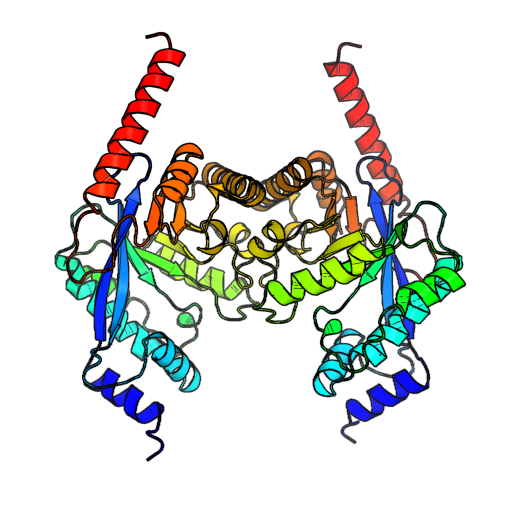 C CA . LYS A 1 77 ? -6.777 31.828 12.367 1 93.81 77 LYS A CA 1
ATOM 615 C C . LYS A 1 77 ? -6.035 31.562 13.672 1 93.81 77 LYS A C 1
ATOM 617 O O . LYS A 1 77 ? -5.406 32.469 14.234 1 93.81 77 LYS A O 1
ATOM 622 N N . ALA A 1 78 ? -6.086 30.344 14.125 1 94.31 78 ALA A N 1
ATOM 623 C CA . ALA A 1 78 ? -5.422 29.969 15.367 1 94.31 78 ALA A CA 1
ATOM 624 C C . ALA A 1 78 ? -3.908 29.906 15.188 1 94.31 78 ALA A C 1
ATOM 626 O O . ALA A 1 78 ? -3.158 30.016 16.156 1 94.31 78 ALA A O 1
ATOM 627 N N . ALA A 1 79 ? -3.453 29.766 14.023 1 92.75 79 ALA A N 1
ATOM 628 C CA . ALA A 1 79 ? -2.041 29.547 13.719 1 92.75 79 ALA A CA 1
ATOM 629 C C . ALA A 1 79 ? -1.227 30.828 13.938 1 92.75 79 ALA A C 1
ATOM 631 O O . ALA A 1 79 ? 0.006 30.781 13.945 1 92.75 79 ALA A O 1
ATOM 632 N N . VAL A 1 80 ? -1.9 31.922 14.133 1 89.56 80 VAL A N 1
ATOM 633 C CA . VAL A 1 80 ? -1.218 33.188 14.438 1 89.56 80 VAL A CA 1
ATOM 634 C C . VAL A 1 80 ? -0.362 33 15.688 1 89.56 80 VAL A C 1
ATOM 636 O O . VAL A 1 80 ? 0.692 33.656 15.82 1 89.56 80 VAL A O 1
ATOM 639 N N . GLU A 1 81 ? -0.755 32.094 16.562 1 91.75 81 GLU A N 1
ATOM 640 C CA . GLU A 1 81 ? -0.067 31.875 17.828 1 91.75 81 GLU A CA 1
ATOM 641 C C . GLU A 1 81 ? 0.982 30.766 17.703 1 91.75 81 GLU A C 1
ATOM 643 O O . GLU A 1 81 ? 1.674 30.453 18.672 1 91.75 81 GLU A O 1
ATOM 648 N N . LYS A 1 82 ? 1.09 30.203 16.562 1 92.25 82 LYS A N 1
ATOM 649 C CA . LYS A 1 82 ? 2.035 29.109 16.328 1 92.25 82 LYS A CA 1
ATOM 650 C C . LYS A 1 82 ? 3.475 29.594 16.5 1 92.25 82 LYS A C 1
ATOM 652 O O . LYS A 1 82 ? 3.814 30.703 16.078 1 92.25 82 LYS A O 1
ATOM 657 N N . PRO A 1 83 ? 4.324 28.781 17.141 1 92 83 PRO A N 1
ATOM 658 C CA . PRO A 1 83 ? 5.734 29.172 17.203 1 92 83 PRO A CA 1
ATOM 659 C C . PRO A 1 83 ? 6.363 29.375 15.828 1 92 83 PRO A C 1
ATOM 661 O O . PRO A 1 83 ? 5.93 28.75 14.852 1 92 83 PRO A O 1
ATOM 664 N N . GLU A 1 84 ? 7.379 30.172 15.812 1 88.62 84 GLU A N 1
ATOM 665 C CA . GLU A 1 84 ? 8.086 30.438 14.562 1 88.62 84 GLU A CA 1
ATOM 666 C C . GLU A 1 84 ? 8.867 29.219 14.102 1 88.62 84 GLU A C 1
ATOM 668 O O . GLU A 1 84 ? 9.352 28.438 14.922 1 88.62 84 GLU A O 1
ATOM 673 N N . ASN A 1 85 ? 8.984 29 12.828 1 87.75 85 ASN A N 1
ATOM 674 C CA . ASN A 1 85 ? 9.805 27.984 12.188 1 87.75 85 ASN A CA 1
ATOM 675 C C . ASN A 1 85 ? 9.273 26.578 12.461 1 87.75 85 ASN A C 1
ATOM 677 O O . ASN A 1 85 ? 10.039 25.609 12.492 1 87.75 85 ASN A O 1
ATOM 681 N N . VAL A 1 86 ? 8.062 26.531 12.883 1 95.25 86 VAL A N 1
ATOM 682 C CA . VAL A 1 86 ? 7.375 25.25 13.023 1 95.25 86 VAL A CA 1
ATOM 683 C C . VAL A 1 86 ? 6.285 25.125 11.961 1 95.25 86 VAL A C 1
ATOM 685 O O . VAL A 1 86 ? 5.602 26.109 11.648 1 95.25 86 VAL A O 1
ATOM 688 N N . LYS A 1 87 ? 6.207 24 11.422 1 97.62 87 LYS A N 1
ATOM 689 C CA . LYS A 1 87 ? 5.277 23.781 10.312 1 97.62 87 LYS A CA 1
ATOM 690 C C . LYS A 1 87 ? 3.852 23.609 10.828 1 97.62 87 LYS A C 1
ATOM 692 O O . LYS A 1 87 ? 3.639 23.203 11.969 1 97.62 87 LYS A O 1
ATOM 697 N N . LEU A 1 88 ? 2.955 23.969 10.016 1 97.56 88 LEU A N 1
ATOM 698 C CA . LEU A 1 88 ? 1.538 23.703 10.242 1 97.56 88 LEU A CA 1
ATOM 699 C C . LEU A 1 88 ? 1.006 22.703 9.219 1 97.56 88 LEU A C 1
ATOM 701 O O . LEU A 1 88 ? 0.971 22.984 8.023 1 97.56 88 LEU A O 1
ATOM 705 N N . PHE A 1 89 ? 0.618 21.547 9.688 1 97.81 89 PHE A N 1
ATOM 706 C CA . PHE A 1 89 ? 0.054 20.5 8.836 1 97.81 89 PHE A CA 1
ATOM 707 C C . PHE A 1 89 ? -1.464 20.625 8.766 1 97.81 89 PHE A C 1
ATOM 709 O O . PHE A 1 89 ? -2.133 20.672 9.805 1 97.81 89 PHE A O 1
ATOM 716 N N . LEU A 1 90 ? -1.989 20.672 7.551 1 96.12 90 LEU A N 1
ATOM 717 C CA . LEU A 1 90 ? -3.424 20.766 7.309 1 96.12 90 LEU A CA 1
ATOM 718 C C . LEU A 1 90 ? -3.916 19.594 6.465 1 96.12 90 LEU A C 1
ATOM 720 O O . LEU A 1 90 ? -3.316 19.266 5.441 1 96.12 90 LEU A O 1
ATOM 724 N N . ASN A 1 91 ? -4.973 19.016 6.895 1 92.38 91 ASN A N 1
ATOM 725 C CA . ASN A 1 91 ? -5.578 17.953 6.105 1 92.38 91 ASN A CA 1
ATOM 726 C C . ASN A 1 91 ? -6.293 18.516 4.871 1 92.38 91 ASN A C 1
ATOM 728 O O . ASN A 1 91 ? -6.875 19.594 4.922 1 92.38 91 ASN A O 1
ATOM 732 N N . VAL A 1 92 ? -6.223 17.719 3.816 1 88.69 92 VAL A N 1
ATOM 733 C CA . VAL A 1 92 ? -6.961 18.094 2.615 1 88.69 92 VAL A CA 1
ATOM 734 C C . VAL A 1 92 ? -7.598 16.859 1.989 1 88.69 92 VAL A C 1
ATOM 736 O O . VAL A 1 92 ? -6.957 15.812 1.877 1 88.69 92 VAL A O 1
ATOM 739 N N . ASP A 1 93 ? -8.828 17.062 1.679 1 78.88 93 ASP A N 1
ATOM 740 C CA . ASP A 1 93 ? -9.523 15.992 0.972 1 78.88 93 ASP A CA 1
ATOM 741 C C . ASP A 1 93 ? -9.133 15.969 -0.505 1 78.88 93 ASP A C 1
ATOM 743 O O . ASP A 1 93 ? -9.078 17.016 -1.157 1 78.88 93 ASP A O 1
ATOM 747 N N . GLY A 1 94 ? -8.828 14.781 -1.004 1 74 94 GLY A N 1
ATOM 748 C CA . GLY A 1 94 ? -8.359 14.617 -2.373 1 74 94 GLY A CA 1
ATOM 749 C C . GLY A 1 94 ? -9.383 15.039 -3.406 1 74 94 GLY A C 1
ATOM 750 O O . GLY A 1 94 ? -9.031 15.336 -4.551 1 74 94 GLY A O 1
ATOM 751 N N . ASN A 1 95 ? -10.625 15.148 -3.043 1 71.75 95 ASN A N 1
ATOM 752 C CA . ASN A 1 95 ? -11.695 15.398 -4.004 1 71.75 95 ASN A CA 1
ATOM 753 C C . ASN A 1 95 ? -12.078 16.875 -4.039 1 71.75 95 ASN A C 1
ATOM 755 O O . ASN A 1 95 ? -12.953 17.281 -4.816 1 71.75 95 ASN A O 1
ATOM 759 N N . ILE A 1 96 ? -11.422 17.656 -3.336 1 77.5 96 ILE A N 1
ATOM 760 C CA . ILE A 1 96 ? -11.891 19.016 -3.176 1 77.5 96 ILE A CA 1
ATOM 761 C C . ILE A 1 96 ? -11.695 19.797 -4.48 1 77.5 96 ILE A C 1
ATOM 763 O O . ILE A 1 96 ? -12.445 20.719 -4.777 1 77.5 96 ILE A O 1
ATOM 767 N N . ILE A 1 97 ? -10.672 19.422 -5.23 1 72.81 97 ILE A N 1
ATOM 768 C CA . ILE A 1 97 ? -10.391 20.172 -6.453 1 72.81 97 ILE A CA 1
ATOM 769 C C . ILE A 1 97 ? -11.508 19.938 -7.469 1 72.81 97 ILE A C 1
ATOM 771 O O . ILE A 1 97 ? -11.711 20.734 -8.383 1 72.81 97 ILE A O 1
ATOM 775 N N . GLN A 1 98 ? -12.188 18.844 -7.227 1 72.56 98 GLN A N 1
ATOM 776 C CA . GLN A 1 98 ? -13.289 18.531 -8.133 1 72.56 98 GLN A CA 1
ATOM 777 C C . GLN A 1 98 ? -14.562 19.266 -7.719 1 72.56 98 GLN A C 1
ATOM 779 O O . GLN A 1 98 ? -15.547 19.266 -8.461 1 72.56 98 GLN A O 1
ATOM 784 N N . ASP A 1 99 ? -14.547 19.766 -6.535 1 76.44 99 ASP A N 1
ATOM 785 C CA . ASP A 1 99 ? -15.688 20.516 -6.047 1 76.44 99 ASP A CA 1
ATOM 786 C C . ASP A 1 99 ? -15.836 21.844 -6.793 1 76.44 99 ASP A C 1
ATOM 788 O O . ASP A 1 99 ? -14.883 22.625 -6.863 1 76.44 99 ASP A O 1
ATOM 792 N N . LYS A 1 100 ? -16.969 22.109 -7.324 1 76.81 100 LYS A N 1
ATOM 793 C CA . LYS A 1 100 ? -17.234 23.312 -8.117 1 76.81 100 LYS A CA 1
ATOM 794 C C . LYS A 1 100 ? -17.062 24.578 -7.289 1 76.81 100 LYS A C 1
ATOM 796 O O . LYS A 1 100 ? -16.766 25.641 -7.832 1 76.81 100 LYS A O 1
ATOM 801 N N . ALA A 1 101 ? -17.234 24.438 -6.016 1 75.69 101 ALA A N 1
ATOM 802 C CA . ALA A 1 101 ? -17.156 25.594 -5.137 1 75.69 101 ALA A CA 1
ATOM 803 C C . ALA A 1 101 ? -15.727 25.844 -4.676 1 75.69 101 ALA A C 1
ATOM 805 O O . ALA A 1 101 ? -15.461 26.828 -3.98 1 75.69 101 ALA A O 1
ATOM 806 N N . PHE A 1 102 ? -14.883 24.969 -5.211 1 78.62 102 PHE A N 1
ATOM 807 C CA . PHE A 1 102 ? -13.5 25.094 -4.77 1 78.62 102 PHE A CA 1
ATOM 808 C C . PHE A 1 102 ? -12.914 26.422 -5.199 1 78.62 102 PHE A C 1
ATOM 810 O O . PHE A 1 102 ? -13.039 26.812 -6.359 1 78.62 102 PHE A O 1
ATOM 817 N N . ILE A 1 103 ? -12.383 27.156 -4.215 1 74.88 103 ILE A N 1
ATOM 818 C CA . ILE A 1 103 ? -11.82 28.484 -4.465 1 74.88 103 ILE A CA 1
ATOM 819 C C . ILE A 1 103 ? -10.297 28.391 -4.527 1 74.88 103 ILE A C 1
ATOM 821 O O . ILE A 1 103 ? -9.641 28.172 -3.506 1 74.88 103 ILE A O 1
ATOM 825 N N . GLN A 1 104 ? -9.875 28.609 -5.656 1 79.12 104 GLN A N 1
ATOM 826 C CA . GLN A 1 104 ? -8.43 28.672 -5.824 1 79.12 104 GLN A CA 1
ATOM 827 C C . GLN A 1 104 ? -7.836 29.844 -5.059 1 79.12 104 GLN A C 1
ATOM 829 O O . GLN A 1 104 ? -8.406 30.938 -5.055 1 79.12 104 GLN A O 1
ATOM 834 N N . GLY A 1 105 ? -6.824 29.609 -4.301 1 82.31 105 GLY A N 1
ATOM 835 C CA . GLY A 1 105 ? -6.133 30.688 -3.607 1 82.31 105 GLY A CA 1
ATOM 836 C C . GLY A 1 105 ? -6.688 30.953 -2.221 1 82.31 105 GLY A C 1
ATOM 837 O O . GLY A 1 105 ? -6.168 31.812 -1.495 1 82.31 105 GLY A O 1
ATOM 838 N N . PHE A 1 106 ? -7.707 30.281 -1.876 1 87 106 PHE A N 1
ATOM 839 C CA . PHE A 1 106 ? -8.328 30.5 -0.576 1 87 106 PHE A CA 1
ATOM 840 C C . PHE A 1 106 ? -7.297 30.391 0.542 1 87 106 PHE A C 1
ATOM 842 O O . PHE A 1 106 ? -7.195 31.297 1.38 1 87 106 PHE A O 1
ATOM 849 N N . THR A 1 107 ? -6.531 29.406 0.547 1 89.94 107 THR A N 1
ATOM 850 C CA . THR A 1 107 ? -5.555 29.172 1.606 1 89.94 107 THR A CA 1
ATOM 851 C C . THR A 1 107 ? -4.527 30.297 1.642 1 89.94 107 THR A C 1
ATOM 853 O O . THR A 1 107 ? -4.188 30.812 2.713 1 89.94 107 THR A O 1
ATOM 856 N N . ASN A 1 108 ? -4.117 30.656 0.505 1 89.88 108 ASN A N 1
ATOM 857 C CA . ASN A 1 108 ? -3.117 31.719 0.415 1 89.88 108 ASN A CA 1
ATOM 858 C C . ASN A 1 108 ? -3.615 33 1.045 1 89.88 108 ASN A C 1
ATOM 860 O O . ASN A 1 108 ? -2.904 33.656 1.83 1 89.88 108 ASN A O 1
ATOM 864 N N . ARG A 1 109 ? -4.816 33.344 0.712 1 90.12 109 ARG A N 1
ATOM 865 C CA . ARG A 1 109 ? -5.398 34.562 1.238 1 90.12 109 ARG A CA 1
ATOM 866 C C . ARG A 1 109 ? -5.516 34.531 2.758 1 90.12 109 ARG A C 1
ATOM 868 O O . ARG A 1 109 ? -5.16 35.469 3.447 1 90.12 109 ARG A O 1
ATOM 875 N N . LYS A 1 110 ? -5.996 33.438 3.217 1 90.88 110 LYS A N 1
ATOM 876 C CA . LYS A 1 110 ? -6.199 33.281 4.656 1 90.88 110 LYS A CA 1
ATOM 877 C C . LYS A 1 110 ? -4.867 33.188 5.391 1 90.88 110 LYS A C 1
ATOM 879 O O . LYS A 1 110 ? -4.711 33.75 6.477 1 90.88 110 LYS A O 1
ATOM 884 N N . ALA A 1 111 ? -3.926 32.531 4.844 1 91.81 111 ALA A N 1
ATOM 885 C CA . ALA A 1 111 ? -2.602 32.375 5.438 1 91.81 111 ALA A CA 1
ATOM 886 C C . ALA A 1 111 ? -1.894 33.719 5.531 1 91.81 111 ALA A C 1
ATOM 888 O O . ALA A 1 111 ? -1.283 34.031 6.555 1 91.81 111 ALA A O 1
ATOM 889 N N . MET A 1 112 ? -2.021 34.438 4.504 1 89.69 112 MET A N 1
ATOM 890 C CA . MET A 1 112 ? -1.419 35.781 4.488 1 89.69 112 MET A CA 1
ATOM 891 C C . MET A 1 112 ? -2.014 36.656 5.582 1 89.69 112 MET A C 1
ATOM 893 O O . MET A 1 112 ? -1.285 37.375 6.281 1 89.69 112 MET A O 1
ATOM 897 N N . LYS A 1 113 ? -3.252 36.594 5.645 1 89.06 113 LYS A N 1
ATOM 898 C CA . LYS A 1 113 ? -3.938 37.375 6.668 1 89.06 113 LYS A CA 1
ATOM 899 C C . LYS A 1 113 ? -3.488 36.969 8.07 1 89.06 113 LYS A C 1
ATOM 901 O O . LYS A 1 113 ? -3.375 37.812 8.961 1 89.06 113 LYS A O 1
ATOM 906 N N . ALA A 1 114 ? -3.242 35.75 8.258 1 88.25 114 ALA A N 1
ATOM 907 C CA . ALA A 1 114 ? -2.836 35.188 9.555 1 88.25 114 ALA A CA 1
ATOM 908 C C . ALA A 1 114 ? -1.331 35.344 9.766 1 88.25 114 ALA A C 1
ATOM 910 O O . ALA A 1 114 ? -0.818 35.062 10.852 1 88.25 114 ALA A O 1
ATOM 911 N N . GLY A 1 115 ? -0.611 35.719 8.789 1 89.31 115 GLY A N 1
ATOM 912 C CA . GLY A 1 115 ? 0.833 35.875 8.875 1 89.31 115 GLY A CA 1
ATOM 913 C C . GLY A 1 115 ? 1.576 34.562 8.852 1 89.31 115 GLY A C 1
ATOM 914 O O . GLY A 1 115 ? 2.641 34.438 9.461 1 89.31 115 GLY A O 1
ATOM 915 N N . VAL A 1 116 ? 1.036 33.594 8.305 1 92 116 VAL A N 1
ATOM 916 C CA . VAL A 1 116 ? 1.667 32.281 8.188 1 92 116 VAL A CA 1
ATOM 917 C C . VAL A 1 116 ? 2.225 32.094 6.781 1 92 116 VAL A C 1
ATOM 919 O O . VAL A 1 116 ? 1.466 31.984 5.816 1 92 116 VAL A O 1
ATOM 922 N N . PRO A 1 117 ? 3.496 32.125 6.684 1 92.88 117 PRO A N 1
ATOM 923 C CA . PRO A 1 117 ? 4.051 31.922 5.34 1 92.88 117 PRO A CA 1
ATOM 924 C C . PRO A 1 117 ? 3.652 30.594 4.715 1 92.88 117 PRO A C 1
ATOM 926 O O . PRO A 1 117 ? 3.5 29.594 5.426 1 92.88 117 PRO A O 1
ATOM 929 N N . ALA A 1 118 ? 3.545 30.547 3.412 1 93.25 118 ALA A N 1
ATOM 930 C CA . ALA A 1 118 ? 3.189 29.328 2.678 1 93.25 118 ALA A CA 1
ATOM 931 C C . ALA A 1 118 ? 4.176 28.203 2.975 1 93.25 118 ALA A C 1
ATOM 933 O O . ALA A 1 118 ? 3.781 27.047 3.078 1 93.25 118 ALA A O 1
ATOM 934 N N . SER A 1 119 ? 5.395 28.594 3.184 1 93.75 119 SER A N 1
ATOM 935 C CA . SER A 1 119 ? 6.453 27.609 3.418 1 93.75 119 SER A CA 1
ATOM 936 C C . SER A 1 119 ? 6.262 26.891 4.754 1 93.75 119 SER A C 1
ATOM 938 O O . SER A 1 119 ? 6.879 25.859 5.004 1 93.75 119 SER A O 1
ATOM 940 N N . ASP A 1 120 ? 5.414 27.453 5.578 1 95.62 120 ASP A N 1
ATOM 941 C CA . ASP A 1 120 ? 5.164 26.859 6.891 1 95.62 120 ASP A CA 1
ATOM 942 C C . ASP A 1 120 ? 3.936 25.953 6.859 1 95.62 120 ASP A C 1
ATOM 944 O O . ASP A 1 120 ? 3.609 25.312 7.859 1 95.62 120 ASP A O 1
ATOM 948 N N . ILE A 1 121 ? 3.346 25.859 5.75 1 96.56 121 ILE A N 1
ATOM 949 C CA . ILE A 1 121 ? 2.117 25.078 5.648 1 96.56 121 ILE A CA 1
ATOM 950 C C . ILE A 1 121 ? 2.393 23.781 4.891 1 96.56 121 ILE A C 1
ATOM 952 O O . ILE A 1 121 ? 3.027 23.797 3.836 1 96.56 121 ILE A O 1
ATOM 956 N N . VAL A 1 122 ? 1.993 22.703 5.43 1 97.5 122 VAL A N 1
ATOM 957 C CA . VAL A 1 122 ? 2.076 21.391 4.816 1 97.5 122 VAL A CA 1
ATOM 958 C C . VAL A 1 122 ? 0.674 20.812 4.625 1 97.5 122 VAL A C 1
ATOM 960 O O . VAL A 1 122 ? -0.104 20.734 5.578 1 97.5 122 VAL A O 1
ATOM 963 N N . PHE A 1 123 ? 0.339 20.469 3.428 1 94.88 123 PHE A N 1
ATOM 964 C CA . PHE A 1 123 ? -0.949 19.828 3.18 1 94.88 123 PHE A CA 1
ATOM 965 C C . PHE A 1 123 ? -0.819 18.312 3.227 1 94.88 123 PHE A C 1
ATOM 967 O O . PHE A 1 123 ? 0.022 17.734 2.533 1 94.88 123 PHE A O 1
ATOM 974 N N . GLU A 1 124 ? -1.596 17.734 4.105 1 93.94 124 GLU A N 1
ATOM 975 C CA . GLU A 1 124 ? -1.662 16.281 4.199 1 93.94 124 GLU A CA 1
ATOM 976 C C . GLU A 1 124 ? -2.756 15.719 3.297 1 93.94 124 GLU A C 1
ATOM 978 O O . GLU A 1 124 ? -3.939 16 3.5 1 93.94 124 GLU A O 1
ATOM 983 N N . ILE A 1 125 ? -2.301 14.93 2.439 1 86.5 125 ILE A N 1
ATOM 984 C CA . ILE A 1 125 ? -3.254 14.367 1.487 1 86.5 125 ILE A CA 1
ATOM 985 C C . ILE A 1 125 ? -3.441 12.875 1.761 1 86.5 125 ILE A C 1
ATOM 987 O O . ILE A 1 125 ? -2.467 12.125 1.804 1 86.5 125 ILE A O 1
ATOM 991 N N . THR A 1 126 ? -4.684 12.477 2.17 1 73.19 126 THR A N 1
ATOM 992 C CA . THR A 1 126 ? -5.02 11.07 2.365 1 73.19 126 THR A CA 1
ATOM 993 C C . THR A 1 126 ? -5.91 10.57 1.234 1 73.19 126 THR A C 1
ATOM 995 O O . THR A 1 126 ? -6.777 11.297 0.75 1 73.19 126 THR A O 1
ATOM 998 N N . GLU A 1 127 ? -5.469 9.953 0.367 1 56.19 127 GLU A N 1
ATOM 999 C CA . GLU A 1 127 ? -6.398 9.531 -0.677 1 56.19 127 GLU A CA 1
ATOM 1000 C C . GLU A 1 127 ? -7.293 8.398 -0.195 1 56.19 127 GLU A C 1
ATOM 1002 O O . GLU A 1 127 ? -6.82 7.277 0.025 1 56.19 127 GLU A O 1
ATOM 1007 N N . ARG A 1 128 ? -8.328 8.734 0.768 1 52.16 128 ARG A N 1
ATOM 1008 C CA . ARG A 1 128 ? -9.289 7.68 1.078 1 52.16 128 ARG A CA 1
ATOM 1009 C C . ARG A 1 128 ? -9.992 7.188 -0.184 1 52.16 128 ARG A C 1
ATOM 1011 O O . ARG A 1 128 ? -10.508 6.07 -0.217 1 52.16 128 ARG A O 1
ATOM 1018 N N . SER A 1 129 ? -10.352 8.227 -0.874 1 48.09 129 SER A N 1
ATOM 1019 C CA . SER A 1 129 ? -11.273 7.898 -1.955 1 48.09 129 SER A CA 1
ATOM 1020 C C . SER A 1 129 ? -10.57 7.133 -3.072 1 48.09 129 SER A C 1
ATOM 1022 O O . SER A 1 129 ? -9.344 7.211 -3.209 1 48.09 129 SER A O 1
ATOM 1024 N N . ASP A 1 130 ? -11.297 6.203 -3.521 1 48.28 130 ASP A N 1
ATOM 1025 C CA . ASP A 1 130 ? -11.031 5.395 -4.707 1 48.28 130 ASP A CA 1
ATOM 1026 C C . ASP A 1 130 ? -10.297 6.199 -5.77 1 48.28 130 ASP A C 1
ATOM 1028 O O . ASP A 1 130 ? -10.867 6.531 -6.812 1 48.28 130 ASP A O 1
ATOM 1032 N N . ILE A 1 131 ? -9.688 7.188 -5.324 1 48.03 131 ILE A N 1
ATOM 1033 C CA . ILE A 1 131 ? -9.07 7.867 -6.453 1 48.03 131 ILE A CA 1
ATOM 1034 C C . ILE A 1 131 ? -8.211 6.879 -7.242 1 48.03 131 ILE A C 1
ATOM 1036 O O . ILE A 1 131 ? -7.078 6.582 -6.852 1 48.03 131 ILE A O 1
ATOM 1040 N N . GLU A 1 132 ? -8.875 6.008 -7.715 1 53.41 132 GLU A N 1
ATOM 1041 C CA . GLU A 1 132 ? -8.234 5.117 -8.68 1 53.41 132 GLU A CA 1
ATOM 1042 C C . GLU A 1 132 ? -7.395 5.898 -9.68 1 53.41 132 GLU A C 1
ATOM 1044 O O . GLU A 1 132 ? -6.582 5.32 -10.406 1 53.41 132 GLU A O 1
ATOM 1049 N N . ASN A 1 133 ? -7.566 7.32 -9.516 1 61.31 133 ASN A N 1
ATOM 1050 C CA . ASN A 1 133 ? -6.883 8.023 -10.594 1 61.31 133 ASN A CA 1
ATOM 1051 C C . ASN A 1 133 ? -5.688 8.82 -10.07 1 61.31 133 ASN A C 1
ATOM 1053 O O . ASN A 1 133 ? -5.855 9.828 -9.383 1 61.31 133 ASN A O 1
ATOM 1057 N N . TYR A 1 134 ? -4.551 8.367 -10.156 1 69.75 134 TYR A N 1
ATOM 1058 C CA . TYR A 1 134 ? -3.264 8.984 -9.852 1 69.75 134 TYR A CA 1
ATOM 1059 C C . TYR A 1 134 ? -3.168 10.375 -10.453 1 69.75 134 TYR A C 1
ATOM 1061 O O . TYR A 1 134 ? -2.541 11.266 -9.883 1 69.75 134 TYR A O 1
ATOM 1069 N N . GLN A 1 135 ? -3.969 10.508 -11.383 1 73.25 135 GLN A N 1
ATOM 1070 C CA . GLN A 1 135 ? -3.893 11.797 -12.07 1 73.25 135 GLN A CA 1
ATOM 1071 C C . GLN A 1 135 ? -4.5 12.906 -11.219 1 73.25 135 GLN A C 1
ATOM 1073 O O . GLN A 1 135 ? -3.953 14.008 -11.148 1 73.25 135 GLN A O 1
ATOM 1078 N N . ILE A 1 136 ? -5.523 12.578 -10.547 1 76.38 136 ILE A N 1
ATOM 1079 C CA . ILE A 1 136 ? -6.18 13.57 -9.711 1 76.38 136 ILE A CA 1
ATOM 1080 C C . ILE A 1 136 ? -5.293 13.906 -8.508 1 76.38 136 ILE A C 1
ATOM 1082 O O . ILE A 1 136 ? -5.18 15.07 -8.125 1 76.38 136 ILE A O 1
ATOM 1086 N N . LEU A 1 137 ? -4.652 12.938 -7.973 1 79.25 137 LEU A N 1
ATOM 1087 C CA . LEU A 1 137 ? -3.738 13.141 -6.855 1 79.25 137 LEU A CA 1
ATOM 1088 C C . LEU A 1 137 ? -2.572 14.039 -7.266 1 79.25 137 LEU A C 1
ATOM 1090 O O . LEU A 1 137 ? -2.211 14.969 -6.539 1 79.25 137 LEU A O 1
ATOM 1094 N N . GLN A 1 138 ? -2.143 13.797 -8.383 1 80.38 138 GLN A N 1
ATOM 1095 C CA . GLN A 1 138 ? -1.024 14.586 -8.891 1 80.38 138 GLN A CA 1
ATOM 1096 C C . GLN A 1 138 ? -1.434 16.047 -9.109 1 80.38 138 GLN A C 1
ATOM 1098 O O . GLN A 1 138 ? -0.658 16.953 -8.828 1 80.38 138 GLN A O 1
ATOM 1103 N N . GLN A 1 139 ? -2.586 16.172 -9.562 1 82.25 139 GLN A N 1
ATOM 1104 C CA . GLN A 1 139 ? -3.08 17.516 -9.836 1 82.25 139 GLN A CA 1
ATOM 1105 C C . GLN A 1 139 ? -3.209 18.328 -8.547 1 82.25 139 GLN A C 1
ATOM 1107 O O . GLN A 1 139 ? -2.809 19.484 -8.5 1 82.25 139 GLN A O 1
ATOM 1112 N N . ILE A 1 140 ? -3.73 17.703 -7.586 1 83.56 140 ILE A N 1
ATOM 1113 C CA . ILE A 1 140 ? -3.932 18.438 -6.332 1 83.56 140 ILE A CA 1
ATOM 1114 C C . ILE A 1 140 ? -2.582 18.703 -5.672 1 83.56 140 ILE A C 1
ATOM 1116 O O . ILE A 1 140 ? -2.371 19.781 -5.098 1 83.56 140 ILE A O 1
ATOM 1120 N N . MET A 1 141 ? -1.718 17.812 -5.734 1 86.81 141 MET A N 1
ATOM 1121 C CA . MET A 1 141 ? -0.381 18 -5.18 1 86.81 141 MET A CA 1
ATOM 1122 C C . MET A 1 141 ? 0.333 19.156 -5.883 1 86.81 141 MET A C 1
ATOM 1124 O O . MET A 1 141 ? 0.922 20.016 -5.23 1 86.81 141 MET A O 1
ATOM 1128 N N . LYS A 1 142 ? 0.214 19.109 -7.152 1 86.56 142 LYS A N 1
ATOM 1129 C CA . LYS A 1 142 ? 0.84 20.172 -7.938 1 86.56 142 LYS A CA 1
ATOM 1130 C C . LYS A 1 142 ? 0.22 21.531 -7.621 1 86.56 142 LYS A C 1
ATOM 1132 O O . LYS A 1 142 ? 0.93 22.531 -7.512 1 86.56 142 LYS A O 1
ATOM 1137 N N . HIS A 1 143 ? -1.029 21.516 -7.484 1 87.31 143 HIS A N 1
ATOM 1138 C CA . HIS A 1 143 ? -1.749 22.75 -7.172 1 87.31 143 HIS A CA 1
ATOM 1139 C C . HIS A 1 143 ? -1.188 23.422 -5.918 1 87.31 143 HIS A C 1
ATOM 1141 O O . HIS A 1 143 ? -0.895 24.609 -5.926 1 87.31 143 HIS A O 1
ATOM 1147 N N . TYR A 1 144 ? -1.013 22.703 -4.945 1 90.25 144 TYR A N 1
ATOM 1148 C CA . TYR A 1 144 ? -0.562 23.266 -3.68 1 90.25 144 TYR A CA 1
ATOM 1149 C C . TYR A 1 144 ? 0.944 23.5 -3.693 1 90.25 144 TYR A C 1
ATOM 1151 O O . TYR A 1 144 ? 1.424 24.516 -3.18 1 90.25 144 TYR A O 1
ATOM 1159 N N . ALA A 1 145 ? 1.643 22.625 -4.293 1 91 145 ALA A N 1
ATOM 1160 C CA . ALA A 1 145 ? 3.092 22.781 -4.379 1 91 145 ALA A CA 1
ATOM 1161 C C . ALA A 1 145 ? 3.461 24.047 -5.145 1 91 145 ALA A C 1
ATOM 1163 O O . ALA A 1 145 ? 4.387 24.766 -4.762 1 91 145 ALA A O 1
ATOM 1164 N N . ASP A 1 146 ? 2.725 24.297 -6.191 1 91.12 146 ASP A N 1
ATOM 1165 C CA . ASP A 1 146 ? 2.982 25.453 -7.031 1 91.12 146 ASP A CA 1
ATOM 1166 C C . ASP A 1 146 ? 2.768 26.75 -6.25 1 91.12 146 ASP A C 1
ATOM 1168 O O . ASP A 1 146 ? 3.252 27.812 -6.652 1 91.12 146 ASP A O 1
ATOM 1172 N N . GLN A 1 147 ? 2.072 26.656 -5.207 1 91.81 147 GLN A N 1
ATOM 1173 C CA . GLN A 1 147 ? 1.781 27.828 -4.398 1 91.81 147 GLN A CA 1
ATOM 1174 C C . GLN A 1 147 ? 2.783 27.984 -3.256 1 91.81 147 GLN A C 1
ATOM 1176 O O . GLN A 1 147 ? 2.684 28.906 -2.449 1 91.81 147 GLN A O 1
ATOM 1181 N N . GLY A 1 148 ? 3.719 27.016 -3.168 1 93.12 148 GLY A N 1
ATOM 1182 C CA . GLY A 1 148 ? 4.785 27.125 -2.182 1 93.12 148 GLY A CA 1
ATOM 1183 C C . GLY A 1 148 ? 4.527 26.297 -0.936 1 93.12 148 GLY A C 1
ATOM 1184 O O . GLY A 1 148 ? 5.293 26.359 0.028 1 93.12 148 GLY A O 1
ATOM 1185 N N . TYR A 1 149 ? 3.449 25.547 -0.955 1 95.38 149 TYR A N 1
ATOM 1186 C CA . TYR A 1 149 ? 3.164 24.656 0.169 1 95.38 149 TYR A CA 1
ATOM 1187 C C . TYR A 1 149 ? 3.955 23.359 0.056 1 95.38 149 TYR A C 1
ATOM 1189 O O . TYR A 1 149 ? 4.383 22.984 -1.037 1 95.38 149 TYR A O 1
ATOM 1197 N N . GLU A 1 150 ? 4.223 22.75 1.165 1 96.56 150 GLU A N 1
ATOM 1198 C CA . GLU A 1 150 ? 4.77 21.391 1.174 1 96.56 150 GLU A CA 1
ATOM 1199 C C . GLU A 1 150 ? 3.66 20.344 1.239 1 96.56 150 GLU A C 1
ATOM 1201 O O . GLU A 1 150 ? 2.518 20.672 1.569 1 96.56 150 GLU A O 1
ATOM 1206 N N . ILE A 1 151 ? 4.031 19.156 0.835 1 95.06 151 ILE A N 1
ATOM 1207 C CA . ILE A 1 151 ? 3.023 18.109 0.727 1 95.06 151 ILE A CA 1
ATOM 1208 C C . ILE A 1 151 ? 3.428 16.906 1.586 1 95.06 151 ILE A C 1
ATOM 1210 O O . ILE A 1 151 ? 4.594 16.5 1.584 1 95.06 151 ILE A O 1
ATOM 1214 N N . ALA A 1 152 ? 2.486 16.422 2.361 1 95.25 152 ALA A N 1
ATOM 1215 C CA . ALA A 1 152 ? 2.633 15.164 3.096 1 95.25 152 ALA A CA 1
ATOM 1216 C C . ALA A 1 152 ? 1.636 14.117 2.6 1 95.25 152 ALA A C 1
ATOM 1218 O O . ALA A 1 152 ? 0.443 14.406 2.469 1 95.25 152 ALA A O 1
ATOM 1219 N N . LEU A 1 153 ? 2.17 12.977 2.23 1 90.25 153 LEU A N 1
ATOM 1220 C CA . LEU A 1 153 ? 1.278 11.859 1.961 1 90.25 153 LEU A CA 1
ATOM 1221 C C . LEU A 1 153 ? 0.93 11.117 3.248 1 90.25 153 LEU A C 1
ATOM 1223 O O . LEU A 1 153 ? 1.82 10.656 3.963 1 90.25 153 LEU A O 1
ATOM 1227 N N . ASP A 1 154 ? -0.323 10.969 3.422 1 87.44 154 ASP A N 1
ATOM 1228 C CA . ASP A 1 154 ? -0.778 10.43 4.699 1 87.44 154 ASP A CA 1
ATOM 1229 C C . ASP A 1 154 ? -1.251 8.984 4.547 1 87.44 154 ASP A C 1
ATOM 1231 O O . ASP A 1 154 ? -1.615 8.555 3.451 1 87.44 154 ASP A O 1
ATOM 1235 N N . ASP A 1 155 ? -1.096 8.234 5.578 1 80.62 155 ASP A N 1
ATOM 1236 C CA . ASP A 1 155 ? -1.598 6.871 5.742 1 80.62 155 ASP A CA 1
ATOM 1237 C C . ASP A 1 155 ? -0.892 5.91 4.789 1 80.62 155 ASP A C 1
ATOM 1239 O O . ASP A 1 155 ? -1.516 4.996 4.246 1 80.62 155 ASP A O 1
ATOM 1243 N N . VAL A 1 156 ? 0.332 6.129 4.598 1 79.94 156 VAL A N 1
ATOM 1244 C CA . VAL A 1 156 ? 1.087 5.184 3.781 1 79.94 156 VAL A CA 1
ATOM 1245 C C . VAL A 1 156 ? 1.162 3.834 4.492 1 79.94 156 VAL A C 1
ATOM 1247 O O . VAL A 1 156 ? 1.546 3.762 5.66 1 79.94 156 VAL A O 1
ATOM 1250 N N . GLY A 1 157 ? 0.831 2.797 3.797 1 73.12 157 GLY A N 1
ATOM 1251 C CA . GLY A 1 157 ? 0.797 1.45 4.348 1 73.12 157 GLY A CA 1
ATOM 1252 C C . GLY A 1 157 ? -0.611 0.911 4.516 1 73.12 157 GLY A C 1
ATOM 1253 O O . GLY A 1 157 ? -0.817 -0.304 4.543 1 73.12 157 GLY A O 1
ATOM 1254 N N . ALA A 1 158 ? -1.485 1.916 4.582 1 70.81 158 ALA A N 1
ATOM 1255 C CA . ALA A 1 158 ? -2.871 1.507 4.797 1 70.81 158 ALA A CA 1
ATOM 1256 C C . ALA A 1 158 ? -3.514 1.043 3.49 1 70.81 158 ALA A C 1
ATOM 1258 O O . ALA A 1 158 ? -2.955 1.246 2.41 1 70.81 158 ALA A O 1
ATOM 1259 N N . GLY A 1 159 ? -4.438 0.072 3.461 1 62.78 159 GLY A N 1
ATOM 1260 C CA . GLY A 1 159 ? -5.145 -0.572 2.365 1 62.78 159 GLY A CA 1
ATOM 1261 C C . GLY A 1 159 ? -5.5 0.382 1.241 1 62.78 159 GLY A C 1
ATOM 1262 O O . GLY A 1 159 ? -5.559 -0.016 0.076 1 62.78 159 GLY A O 1
ATOM 1263 N N . HIS A 1 160 ? -5.574 1.741 1.641 1 59.47 160 HIS A N 1
ATOM 1264 C CA . HIS A 1 160 ? -6.004 2.678 0.608 1 59.47 160 HIS A CA 1
ATOM 1265 C C . HIS A 1 160 ? -4.812 3.385 -0.026 1 59.47 160 HIS A C 1
ATOM 1267 O O . HIS A 1 160 ? -4.973 4.145 -0.984 1 59.47 160 HIS A O 1
ATOM 1273 N N . SER A 1 161 ? -3.682 3.221 0.532 1 60.69 161 SER A N 1
ATOM 1274 C CA . SER A 1 161 ? -2.475 3.877 0.039 1 60.69 161 SER A CA 1
ATOM 1275 C C . SER A 1 161 ? -1.447 2.855 -0.441 1 60.69 161 SER A C 1
ATOM 1277 O O . SER A 1 161 ? -0.983 2.021 0.338 1 60.69 161 SER A O 1
ATOM 1279 N N . GLY A 1 162 ? -1.314 2.846 -1.732 1 70.81 162 GLY A N 1
ATOM 1280 C CA . GLY A 1 162 ? -0.371 1.891 -2.293 1 70.81 162 GLY A CA 1
ATOM 1281 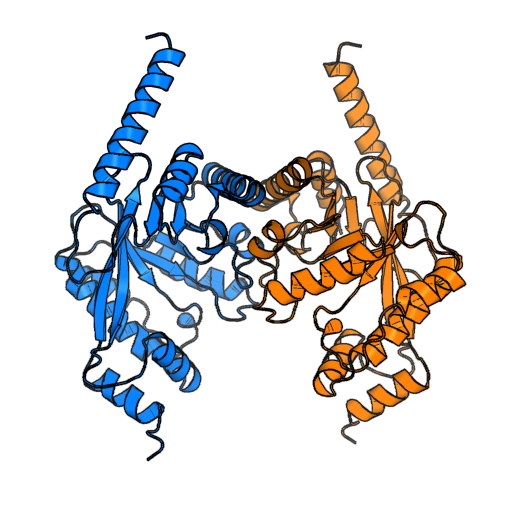C C . GLY A 1 162 ? 0.981 2.502 -2.607 1 70.81 162 GLY A C 1
ATOM 1282 O O . GLY A 1 162 ? 1.157 3.717 -2.508 1 70.81 162 GLY A O 1
ATOM 1283 N N . LEU A 1 163 ? 1.995 1.783 -2.734 1 79.56 163 LEU A N 1
ATOM 1284 C CA . LEU A 1 163 ? 3.354 2.166 -3.104 1 79.56 163 LEU A CA 1
ATOM 1285 C C . LEU A 1 163 ? 3.361 2.949 -4.41 1 79.56 163 LEU A C 1
ATOM 1287 O O . LEU A 1 163 ? 4.199 3.834 -4.605 1 79.56 163 LEU A O 1
ATOM 1291 N N . ASN A 1 164 ? 2.369 2.732 -5.184 1 81.38 164 ASN A N 1
ATOM 1292 C CA . ASN A 1 164 ? 2.275 3.449 -6.453 1 81.38 164 ASN A CA 1
ATOM 1293 C C . ASN A 1 164 ? 2.064 4.945 -6.234 1 81.38 164 ASN A C 1
ATOM 1295 O O . ASN A 1 164 ? 2.615 5.77 -6.965 1 81.38 164 ASN A O 1
ATOM 1299 N N . ARG A 1 165 ? 1.367 5.211 -5.223 1 80.75 165 ARG A N 1
ATOM 1300 C CA . ARG A 1 165 ? 1.156 6.613 -4.887 1 80.75 165 ARG A CA 1
ATOM 1301 C C . ARG A 1 165 ? 2.463 7.281 -4.473 1 80.75 165 ARG A C 1
ATOM 1303 O O . ARG A 1 165 ? 2.752 8.406 -4.887 1 80.75 165 ARG A O 1
ATOM 1310 N N . VAL A 1 166 ? 3.141 6.613 -3.768 1 83.88 166 VAL A N 1
ATOM 1311 C CA . VAL A 1 166 ? 4.402 7.133 -3.252 1 83.88 166 VAL A CA 1
ATOM 1312 C C . VAL A 1 166 ? 5.375 7.367 -4.406 1 83.88 166 VAL A C 1
ATOM 1314 O O . VAL A 1 166 ? 5.984 8.438 -4.508 1 83.88 166 VAL A O 1
ATOM 1317 N N . VAL A 1 167 ? 5.367 6.484 -5.285 1 86 167 VAL A N 1
ATOM 1318 C CA . VAL A 1 167 ? 6.359 6.516 -6.352 1 86 167 VAL A CA 1
ATOM 1319 C C . VAL A 1 167 ? 5.965 7.562 -7.395 1 86 167 VAL A C 1
ATOM 1321 O O . VAL A 1 167 ? 6.832 8.195 -8.008 1 86 167 VAL A O 1
ATOM 1324 N N . ASN A 1 168 ? 4.723 7.738 -7.52 1 82.31 168 ASN A N 1
ATOM 1325 C CA . ASN A 1 168 ? 4.262 8.656 -8.555 1 82.31 168 ASN A CA 1
ATOM 1326 C C . ASN A 1 168 ? 4.156 10.086 -8.039 1 82.31 168 ASN A C 1
ATOM 1328 O O . ASN A 1 168 ? 3.777 11 -8.773 1 82.31 168 ASN A O 1
ATOM 1332 N N . THR A 1 169 ? 4.484 10.172 -6.816 1 83.19 169 THR A N 1
ATOM 1333 C CA . THR A 1 169 ? 4.48 11.508 -6.223 1 83.19 169 THR A CA 1
ATOM 1334 C C . THR A 1 169 ? 5.84 11.828 -5.613 1 83.19 169 THR A C 1
ATOM 1336 O O . THR A 1 169 ? 6.711 10.961 -5.527 1 83.19 169 THR A O 1
ATOM 1339 N N . THR A 1 170 ? 6.082 13.055 -5.355 1 85.19 170 THR A N 1
ATOM 1340 C CA . THR A 1 170 ? 7.277 13.531 -4.672 1 85.19 170 THR A CA 1
ATOM 1341 C C . THR A 1 170 ? 6.902 14.383 -3.459 1 85.19 170 THR A C 1
ATOM 1343 O O . THR A 1 170 ? 7.113 15.594 -3.457 1 85.19 170 THR A O 1
ATOM 1346 N N . PRO A 1 171 ? 6.441 13.688 -2.494 1 91.88 171 PRO A N 1
ATOM 1347 C CA . PRO A 1 171 ? 6.047 14.461 -1.313 1 91.88 171 PRO A CA 1
ATOM 1348 C C . PRO A 1 171 ? 7.238 14.922 -0.482 1 91.88 171 PRO A C 1
ATOM 1350 O O . PRO A 1 171 ? 8.344 14.391 -0.631 1 91.88 171 PRO A O 1
ATOM 1353 N N . ASP A 1 172 ? 6.98 15.945 0.309 1 96.38 172 ASP A N 1
ATOM 1354 C CA . ASP A 1 172 ? 7.992 16.406 1.259 1 96.38 172 ASP A CA 1
ATOM 1355 C C . ASP A 1 172 ? 8.023 15.508 2.498 1 96.38 172 ASP A C 1
ATOM 1357 O O . ASP A 1 172 ? 9.07 15.328 3.115 1 96.38 172 ASP A O 1
ATOM 1361 N N . TYR A 1 173 ? 6.852 14.961 2.762 1 96.88 173 TYR A N 1
ATOM 1362 C CA . TYR A 1 173 ? 6.695 14.109 3.938 1 96.88 173 TYR A CA 1
ATOM 1363 C C . TYR A 1 173 ? 5.914 12.844 3.596 1 96.88 173 TYR A C 1
ATOM 1365 O O . TYR A 1 173 ? 4.965 12.891 2.809 1 96.88 173 TYR A O 1
ATOM 1373 N N . LEU A 1 174 ? 6.332 11.766 4.18 1 94.56 174 LEU A N 1
ATOM 1374 C CA . LEU A 1 174 ? 5.586 10.516 4.16 1 94.56 174 LEU A CA 1
ATOM 1375 C C . LEU A 1 174 ? 5.168 10.109 5.57 1 94.56 174 LEU A C 1
ATOM 1377 O O . LEU A 1 174 ? 6.012 10 6.461 1 94.56 174 LEU A O 1
ATOM 1381 N N . LYS A 1 175 ? 3.891 9.922 5.766 1 94.94 175 LYS A N 1
ATOM 1382 C CA . LYS A 1 175 ? 3.414 9.523 7.086 1 94.94 175 LYS A CA 1
ATOM 1383 C C . LYS A 1 175 ? 3.086 8.031 7.121 1 94.94 175 LYS A C 1
ATOM 1385 O O . LYS A 1 175 ? 2.207 7.566 6.391 1 94.94 175 LYS A O 1
ATOM 1390 N N . ALA A 1 176 ? 3.834 7.344 7.953 1 93.06 176 ALA A N 1
ATOM 1391 C CA . ALA A 1 176 ? 3.598 5.914 8.109 1 93.06 176 ALA A CA 1
ATOM 1392 C C . ALA A 1 176 ? 2.387 5.648 9 1 93.06 176 ALA A C 1
ATOM 1394 O O . ALA A 1 176 ? 2.27 6.227 10.086 1 93.06 176 ALA A O 1
ATOM 1395 N N . ASP A 1 177 ? 1.62 4.766 8.594 1 89.38 177 ASP A N 1
ATOM 1396 C CA . ASP A 1 177 ? 0.356 4.445 9.25 1 89.38 177 ASP A CA 1
ATOM 1397 C C . ASP A 1 177 ? 0.59 3.893 10.656 1 89.38 177 ASP A C 1
ATOM 1399 O O . ASP A 1 177 ? 1.608 3.248 10.914 1 89.38 177 ASP A O 1
ATOM 1403 N N . ILE A 1 178 ? -0.406 4.047 11.477 1 92.5 178 ILE A N 1
ATOM 1404 C CA . ILE A 1 178 ? -0.359 3.658 12.875 1 92.5 178 ILE A CA 1
ATOM 1405 C C . ILE A 1 178 ? -0.148 2.15 12.992 1 92.5 178 ILE A C 1
ATOM 1407 O O . ILE A 1 178 ? 0.523 1.676 13.906 1 92.5 178 ILE A O 1
ATOM 1411 N N . GLU A 1 179 ? -0.654 1.446 12.102 1 88.06 179 GLU A N 1
ATOM 1412 C CA . GLU A 1 179 ? -0.559 -0.009 12.18 1 88.06 179 GLU A CA 1
ATOM 1413 C C . GLU A 1 179 ? 0.885 -0.476 12.016 1 88.06 179 GLU A C 1
ATOM 1415 O O . GLU A 1 179 ? 1.281 -1.495 12.586 1 88.06 179 GLU A O 1
ATOM 1420 N N . LEU A 1 180 ? 1.641 0.251 11.266 1 91.12 180 LEU A N 1
ATOM 1421 C CA . LEU A 1 180 ? 3.047 -0.091 11.086 1 91.12 180 LEU A CA 1
ATOM 1422 C C . LEU A 1 180 ? 3.857 0.257 12.328 1 91.12 180 LEU A C 1
ATOM 1424 O O . LEU A 1 180 ? 4.934 -0.302 12.547 1 91.12 180 LEU A O 1
ATOM 1428 N N . VAL A 1 181 ? 3.309 1.134 13.164 1 95.88 181 VAL A N 1
ATOM 1429 C CA . VAL A 1 181 ? 4.031 1.656 14.32 1 95.88 181 VAL A CA 1
ATOM 1430 C C . VAL A 1 181 ? 3.656 0.859 15.57 1 95.88 181 VAL A C 1
ATOM 1432 O O . VAL A 1 181 ? 4.508 0.58 16.422 1 95.88 181 VAL A O 1
ATOM 1435 N N . ARG A 1 182 ? 2.445 0.439 15.609 1 95.12 182 ARG A N 1
ATOM 1436 C CA . ARG A 1 182 ? 1.938 -0.254 16.781 1 95.12 182 ARG A CA 1
ATOM 1437 C C . ARG A 1 182 ? 2.736 -1.524 17.062 1 95.12 182 ARG A C 1
ATOM 1439 O O . ARG A 1 182 ? 2.852 -2.391 16.188 1 95.12 182 ARG A O 1
ATOM 1446 N N . ASP A 1 183 ? 3.311 -1.621 18.188 1 96 183 ASP A N 1
ATOM 1447 C CA . ASP A 1 183 ? 4.062 -2.773 18.672 1 96 183 ASP A CA 1
ATOM 1448 C C . ASP A 1 183 ? 5.223 -3.105 17.75 1 96 183 ASP A C 1
ATOM 1450 O O . ASP A 1 183 ? 5.594 -4.27 17.594 1 96 183 ASP A O 1
ATOM 1454 N N . ILE A 1 184 ? 5.684 -2.143 17.125 1 96.62 184 ILE A N 1
ATOM 1455 C CA . ILE A 1 184 ? 6.746 -2.346 16.141 1 96.62 184 ILE A CA 1
ATOM 1456 C C . ILE A 1 184 ? 7.93 -3.051 16.797 1 96.62 184 ILE A C 1
ATOM 1458 O O . ILE A 1 184 ? 8.617 -3.852 16.156 1 96.62 184 ILE A O 1
ATOM 1462 N N . HIS A 1 185 ? 8.164 -2.82 18.062 1 96.25 185 HIS A N 1
ATOM 1463 C CA . HIS A 1 185 ? 9.289 -3.406 18.781 1 96.25 185 HIS A CA 1
ATOM 1464 C C . HIS A 1 185 ? 9.102 -4.91 18.969 1 96.25 185 HIS A C 1
ATOM 1466 O O . HIS A 1 185 ? 10.055 -5.621 19.281 1 96.25 185 HIS A O 1
ATOM 1472 N N . LYS A 1 186 ? 7.887 -5.375 18.781 1 95.75 186 LYS A N 1
ATOM 1473 C CA . LYS A 1 186 ? 7.574 -6.781 19 1 95.75 186 LYS A CA 1
ATOM 1474 C C . LYS A 1 186 ? 7.555 -7.559 17.688 1 95.75 186 LYS A C 1
ATOM 1476 O O . LYS A 1 186 ? 7.52 -8.789 17.688 1 95.75 186 LYS A O 1
ATOM 1481 N N . TYR A 1 187 ? 7.566 -6.824 16.609 1 92.94 187 TYR A N 1
ATOM 1482 C CA . TYR A 1 187 ? 7.387 -7.477 15.32 1 92.94 187 TYR A CA 1
ATOM 1483 C C . TYR A 1 187 ? 8.508 -7.105 14.359 1 92.94 187 TYR A C 1
ATOM 1485 O O . TYR A 1 187 ? 8.516 -6.012 13.789 1 92.94 187 TYR A O 1
ATOM 1493 N N . LYS A 1 188 ? 9.32 -8.062 14.047 1 93.56 188 LYS A N 1
ATOM 1494 C CA . LYS A 1 188 ? 10.5 -7.832 13.211 1 93.56 188 LYS A CA 1
ATOM 1495 C C . LYS A 1 188 ? 10.109 -7.371 11.812 1 93.56 188 LYS A C 1
ATOM 1497 O O . LYS A 1 188 ? 10.781 -6.531 11.219 1 93.56 188 LYS A O 1
ATOM 1502 N N . LYS A 1 189 ? 9.078 -7.879 11.305 1 91.38 189 LYS A N 1
ATOM 1503 C CA . LYS A 1 189 ? 8.648 -7.516 9.953 1 91.38 189 LYS A CA 1
ATOM 1504 C C . LYS A 1 189 ? 8.258 -6.043 9.883 1 91.38 189 LYS A C 1
ATOM 1506 O O . LYS A 1 189 ? 8.484 -5.383 8.867 1 91.38 189 LYS A O 1
ATOM 1511 N N . LYS A 1 190 ? 7.668 -5.535 10.922 1 92.5 190 LYS A N 1
ATOM 1512 C CA . LYS A 1 190 ? 7.34 -4.117 10.984 1 92.5 190 LYS A CA 1
ATOM 1513 C C . LYS A 1 190 ? 8.602 -3.258 10.984 1 92.5 190 LYS A C 1
ATOM 1515 O O . LYS A 1 190 ? 8.656 -2.23 10.305 1 92.5 190 LYS A O 1
ATOM 1520 N N . GLU A 1 191 ? 9.539 -3.734 11.719 1 95.69 191 GLU A N 1
ATOM 1521 C CA . GLU A 1 191 ? 10.812 -3.02 11.766 1 95.69 191 GLU A CA 1
ATOM 1522 C C . GLU A 1 191 ? 11.461 -2.957 10.391 1 95.69 191 GLU A C 1
ATOM 1524 O O . GLU A 1 191 ? 11.93 -1.9 9.961 1 95.69 191 GLU A O 1
ATOM 1529 N N . ILE A 1 192 ? 11.414 -4.09 9.781 1 93 192 ILE A N 1
ATOM 1530 C CA . ILE A 1 192 ? 12.023 -4.188 8.461 1 93 192 ILE A CA 1
ATOM 1531 C C . ILE A 1 192 ? 11.305 -3.248 7.492 1 93 192 ILE A C 1
ATOM 1533 O O . ILE A 1 192 ? 11.945 -2.502 6.75 1 93 192 ILE A O 1
ATOM 1537 N N . MET A 1 193 ? 10.031 -3.244 7.535 1 91.38 193 MET A N 1
ATOM 1538 C CA . MET A 1 193 ? 9.258 -2.396 6.633 1 91.38 193 MET A CA 1
ATOM 1539 C C . MET A 1 193 ? 9.5 -0.92 6.934 1 91.38 193 MET A C 1
ATOM 1541 O O . MET A 1 193 ? 9.648 -0.114 6.012 1 91.38 193 MET A O 1
ATOM 1545 N N . MET A 1 194 ? 9.555 -0.584 8.156 1 94.38 194 MET A N 1
ATOM 1546 C CA . MET A 1 194 ? 9.82 0.797 8.547 1 94.38 194 MET A CA 1
ATOM 1547 C C . MET A 1 194 ? 11.188 1.255 8.047 1 94.38 194 MET A C 1
ATOM 1549 O O . MET A 1 194 ? 11.32 2.369 7.535 1 94.38 194 MET A O 1
ATOM 1553 N N . LYS A 1 195 ? 12.125 0.443 8.211 1 94.5 195 LYS A N 1
ATOM 1554 C CA . LYS A 1 195 ? 13.461 0.751 7.723 1 94.5 195 LYS A CA 1
ATOM 1555 C C . LYS A 1 195 ? 13.469 0.967 6.211 1 94.5 195 LYS A C 1
ATOM 1557 O O . LYS A 1 195 ? 14.141 1.868 5.707 1 94.5 195 LYS A O 1
ATOM 1562 N N . LEU A 1 196 ? 12.742 0.18 5.625 1 89.19 196 LEU A N 1
ATOM 1563 C CA . LEU A 1 196 ? 12.648 0.312 4.172 1 89.19 196 LEU A CA 1
ATOM 1564 C C . LEU A 1 196 ? 12.016 1.644 3.789 1 89.19 196 LEU A C 1
ATOM 1566 O O . LEU A 1 196 ? 12.492 2.324 2.877 1 89.19 196 LEU A O 1
ATOM 1570 N N . LEU A 1 197 ? 10.977 1.991 4.402 1 91.44 197 LEU A N 1
ATOM 1571 C CA . LEU A 1 197 ? 10.344 3.279 4.152 1 91.44 197 LEU A CA 1
ATOM 1572 C C . LEU A 1 197 ? 11.312 4.426 4.438 1 91.44 197 LEU A C 1
ATOM 1574 O O . LEU A 1 197 ? 11.344 5.41 3.699 1 91.44 197 LEU A O 1
ATOM 1578 N N . LEU A 1 198 ? 12.023 4.262 5.496 1 95.62 198 LEU A N 1
ATOM 1579 C CA . LEU A 1 198 ? 13.039 5.25 5.84 1 95.62 198 LEU A CA 1
ATOM 1580 C C . LEU A 1 198 ? 14.07 5.379 4.727 1 95.62 198 LEU A C 1
ATOM 1582 O O . LEU A 1 198 ? 14.414 6.488 4.316 1 95.62 198 LEU A O 1
ATOM 1586 N N . ASP A 1 199 ? 14.492 4.27 4.254 1 93.31 199 ASP A N 1
ATOM 1587 C CA . ASP A 1 199 ? 15.477 4.258 3.176 1 93.31 199 ASP A CA 1
ATOM 1588 C C . ASP A 1 199 ? 14.922 4.922 1.919 1 93.31 199 ASP A C 1
ATOM 1590 O O . ASP A 1 199 ? 15.633 5.652 1.23 1 93.31 199 ASP A O 1
ATOM 1594 N N . TYR A 1 200 ? 13.719 4.664 1.667 1 92.06 200 TYR A N 1
ATOM 1595 C CA . TYR A 1 200 ? 13.078 5.312 0.529 1 92.06 200 TYR A CA 1
ATOM 1596 C C . TYR A 1 200 ? 13.078 6.828 0.695 1 92.06 200 TYR A C 1
ATOM 1598 O O . TYR A 1 200 ? 13.438 7.562 -0.232 1 92.06 200 TYR A O 1
ATOM 1606 N N . CYS A 1 201 ? 12.688 7.254 1.852 1 95.69 201 CYS A N 1
ATOM 1607 C CA . CYS A 1 201 ? 12.648 8.68 2.145 1 95.69 201 CYS A CA 1
ATOM 1608 C C . CYS A 1 201 ? 14.031 9.305 2.029 1 95.69 201 CYS A C 1
ATOM 1610 O O . CYS A 1 201 ? 14.195 10.359 1.421 1 95.69 201 CYS A O 1
ATOM 1612 N N . ASN A 1 202 ? 14.992 8.664 2.568 1 95.62 202 ASN A N 1
ATOM 1613 C CA . ASN A 1 202 ? 16.359 9.156 2.484 1 95.62 202 ASN A CA 1
ATOM 1614 C C . ASN A 1 202 ? 16.828 9.281 1.034 1 95.62 202 ASN A C 1
ATOM 1616 O O . ASN A 1 202 ? 17.484 10.266 0.67 1 95.62 202 ASN A O 1
ATOM 1620 N N . ALA A 1 203 ? 16.438 8.336 0.276 1 91.69 203 ALA A N 1
ATOM 1621 C CA . ALA A 1 203 ? 16.875 8.297 -1.118 1 91.69 203 ALA A CA 1
ATOM 1622 C C . ALA A 1 203 ? 16.156 9.367 -1.942 1 91.69 203 ALA A C 1
ATOM 1624 O O . ALA A 1 203 ? 16.703 9.867 -2.926 1 91.69 203 ALA A O 1
ATOM 1625 N N . THR A 1 204 ? 15 9.75 -1.561 1 93.19 204 THR A N 1
ATOM 1626 C CA . THR A 1 204 ? 14.195 10.641 -2.381 1 93.19 204 THR A CA 1
ATOM 1627 C C . THR A 1 204 ? 14.141 12.039 -1.769 1 93.19 204 THR A C 1
ATOM 1629 O O . THR A 1 204 ? 13.609 12.969 -2.377 1 93.19 204 THR A O 1
ATOM 1632 N N . GLY A 1 205 ? 14.578 12.141 -0.531 1 94.88 205 GLY A N 1
ATOM 1633 C CA . GLY A 1 205 ? 14.633 13.445 0.12 1 94.88 205 GLY A CA 1
ATOM 1634 C C . GLY A 1 205 ? 13.391 13.766 0.929 1 94.88 205 GLY A C 1
ATOM 1635 O O . GLY A 1 205 ? 13.219 14.891 1.396 1 94.88 205 GLY A O 1
ATOM 1636 N N . ALA A 1 206 ? 12.523 12.828 1.077 1 96 206 ALA A N 1
ATOM 1637 C CA . ALA A 1 206 ? 11.32 13.016 1.888 1 96 206 ALA A CA 1
ATOM 1638 C C . ALA A 1 206 ? 11.609 12.781 3.367 1 96 206 ALA A C 1
ATOM 1640 O O . ALA A 1 206 ? 12.578 12.094 3.713 1 96 206 ALA A O 1
ATOM 1641 N N . ILE A 1 207 ? 10.844 13.367 4.207 1 98 207 ILE A N 1
ATOM 1642 C CA . ILE A 1 207 ? 10.938 13.148 5.645 1 98 207 ILE A CA 1
ATOM 1643 C C . ILE A 1 207 ? 9.883 12.133 6.082 1 98 207 ILE A C 1
ATOM 1645 O O . ILE A 1 207 ? 8.703 12.281 5.758 1 98 207 ILE A O 1
ATOM 1649 N N . LEU A 1 208 ? 10.297 11.094 6.773 1 97.94 208 LEU A N 1
ATOM 1650 C CA . LEU A 1 208 ? 9.383 10.062 7.25 1 97.94 208 LEU A CA 1
ATOM 1651 C C . LEU A 1 208 ? 8.82 10.43 8.617 1 97.94 208 LEU A C 1
ATOM 1653 O O . LEU A 1 208 ? 9.578 10.742 9.539 1 97.94 208 LEU A O 1
ATOM 1657 N N . ILE A 1 209 ? 7.516 10.406 8.711 1 98.31 209 ILE A N 1
ATOM 1658 C CA . ILE A 1 209 ? 6.832 10.648 9.977 1 98.31 209 ILE A CA 1
ATOM 1659 C C . ILE A 1 209 ? 6.113 9.375 10.43 1 98.31 209 ILE A C 1
ATOM 1661 O O . ILE A 1 209 ? 5.254 8.852 9.711 1 98.31 209 ILE A O 1
ATOM 1665 N N . ALA A 1 210 ? 6.477 8.867 11.57 1 97.88 210 ALA A N 1
ATOM 1666 C CA . ALA A 1 210 ? 5.758 7.734 12.156 1 97.88 210 ALA A CA 1
ATOM 1667 C C . ALA A 1 210 ? 4.578 8.203 13 1 97.88 210 ALA A C 1
ATOM 1669 O O . ALA A 1 210 ? 4.754 8.977 13.945 1 97.88 210 ALA A O 1
ATOM 1670 N N . GLU A 1 211 ? 3.432 7.684 12.688 1 96.62 211 GLU A N 1
ATOM 1671 C CA . GLU A 1 211 ? 2.232 8.141 13.383 1 96.62 211 GLU A CA 1
ATOM 1672 C C . GLU A 1 211 ? 1.787 7.129 14.438 1 96.62 211 GLU A C 1
ATOM 1674 O O . GLU A 1 211 ? 2.002 5.926 14.281 1 96.62 211 GLU A O 1
ATOM 1679 N N . GLY A 1 212 ? 1.225 7.66 15.508 1 96.69 212 GLY A N 1
ATOM 1680 C CA . GLY A 1 212 ? 0.54 6.809 16.469 1 96.69 212 GLY A CA 1
ATOM 1681 C C . GLY A 1 212 ? 1.47 6.211 17.5 1 96.69 212 GLY A C 1
ATOM 1682 O O . GLY A 1 212 ? 1.246 5.098 17.984 1 96.69 212 GLY A O 1
ATOM 1683 N N . ILE A 1 213 ? 2.486 6.914 17.844 1 97.81 213 ILE A N 1
ATOM 1684 C CA . ILE A 1 213 ? 3.379 6.449 18.891 1 97.81 213 ILE A CA 1
ATOM 1685 C C . ILE A 1 213 ? 2.668 6.535 20.25 1 97.81 213 ILE A C 1
ATOM 1687 O O . ILE A 1 213 ? 2.258 7.617 20.672 1 97.81 213 ILE A O 1
ATOM 1691 N N . GLU A 1 214 ? 2.568 5.395 20.922 1 97.12 214 GLU A N 1
ATOM 1692 C CA . GLU A 1 214 ? 1.777 5.398 22.156 1 97.12 214 GLU A CA 1
ATOM 1693 C C . GLU A 1 214 ? 2.592 4.887 23.328 1 97.12 214 GLU A C 1
ATOM 1695 O O . GLU A 1 214 ? 2.195 5.059 24.484 1 97.12 214 GLU A O 1
ATOM 1700 N N . THR A 1 215 ? 3.766 4.285 23.047 1 96.94 215 THR A N 1
ATOM 1701 C CA . THR A 1 215 ? 4.543 3.707 24.141 1 96.94 215 THR A CA 1
ATOM 1702 C C . THR A 1 215 ? 6.012 4.094 24.016 1 96.94 215 THR A C 1
ATOM 1704 O O . THR A 1 215 ? 6.469 4.496 22.953 1 96.94 215 THR A O 1
ATOM 1707 N N . VAL A 1 216 ? 6.645 3.945 25.125 1 96.88 216 VAL A N 1
ATOM 1708 C CA . VAL A 1 216 ? 8.07 4.254 25.156 1 96.88 216 VAL A CA 1
ATOM 1709 C C . VAL A 1 216 ? 8.836 3.262 24.297 1 96.88 216 VAL A C 1
ATOM 1711 O O . VAL A 1 216 ? 9.812 3.631 23.641 1 96.88 216 VAL A O 1
ATOM 1714 N N . GLN A 1 217 ? 8.398 2.037 24.234 1 97.81 217 GLN A N 1
ATOM 1715 C CA . GLN A 1 217 ? 9.062 1.007 23.438 1 97.81 217 GLN A CA 1
ATOM 1716 C C . GLN A 1 217 ? 8.984 1.312 21.953 1 97.81 217 GLN A C 1
ATOM 1718 O O . GLN A 1 217 ? 9.961 1.143 21.219 1 97.81 217 GLN A O 1
ATOM 1723 N N . GLU A 1 218 ? 7.844 1.725 21.516 1 98.06 218 GLU A N 1
ATOM 1724 C CA . GLU A 1 218 ? 7.684 2.121 20.125 1 98.06 218 GLU A CA 1
ATOM 1725 C C . GLU A 1 218 ? 8.602 3.289 19.781 1 98.06 218 GLU A C 1
ATOM 1727 O O . GLU A 1 218 ? 9.273 3.264 18.75 1 98.06 218 GLU A O 1
ATOM 1732 N N . LEU A 1 219 ? 8.609 4.301 20.719 1 97.94 219 LEU A N 1
ATOM 1733 C CA . LEU A 1 219 ? 9.445 5.48 20.516 1 97.94 219 LEU A CA 1
ATOM 1734 C C . LEU A 1 219 ? 10.922 5.09 20.406 1 97.94 219 LEU A C 1
ATOM 1736 O O . LEU A 1 219 ? 11.617 5.52 19.484 1 97.94 219 LEU A O 1
ATOM 1740 N N . GLU A 1 220 ? 11.336 4.273 21.281 1 97.56 220 GLU A N 1
ATOM 1741 C CA . GLU A 1 220 ? 12.734 3.85 21.312 1 97.56 220 GLU A CA 1
ATOM 1742 C C . GLU A 1 220 ? 13.102 3.074 20.047 1 97.56 220 GLU A C 1
ATOM 1744 O O . GLU A 1 220 ? 14.18 3.273 19.484 1 97.56 220 GLU A O 1
ATOM 1749 N N . CYS A 1 221 ? 12.227 2.254 19.641 1 97.69 221 CYS A N 1
ATOM 1750 C CA . CYS A 1 221 ? 12.453 1.462 18.438 1 97.69 221 CYS A CA 1
ATOM 1751 C C . CYS A 1 221 ? 12.57 2.357 17.219 1 97.69 221 CYS A C 1
ATOM 1753 O O . CYS A 1 221 ? 13.523 2.236 16.438 1 97.69 221 CYS A O 1
ATOM 1755 N N . LEU A 1 222 ? 11.68 3.225 17.094 1 98.31 222 LEU A N 1
ATOM 1756 C CA . LEU A 1 222 ? 11.656 4.133 15.945 1 98.31 222 LEU A CA 1
ATOM 1757 C C . LEU A 1 222 ? 12.891 5.031 15.945 1 98.31 222 LEU A C 1
ATOM 1759 O O . LEU A 1 222 ? 13.477 5.293 14.891 1 98.31 222 LEU A O 1
ATOM 1763 N N . HIS A 1 223 ? 13.234 5.551 17.094 1 97.81 223 HIS A N 1
ATOM 1764 C CA . HIS A 1 223 ? 14.438 6.367 17.25 1 97.81 223 HIS A CA 1
ATOM 1765 C C . HIS A 1 223 ? 15.68 5.602 16.812 1 97.81 223 HIS A C 1
ATOM 1767 O O . HIS A 1 223 ? 16.5 6.121 16.047 1 97.81 223 HIS A O 1
ATOM 1773 N N . SER A 1 224 ? 15.758 4.352 17.25 1 96.69 224 SER A N 1
ATOM 1774 C CA . SER A 1 224 ? 16.922 3.523 16.953 1 96.69 224 SER A CA 1
ATOM 1775 C C . SER A 1 224 ? 17.016 3.23 15.453 1 96.69 224 SER A C 1
ATOM 1777 O O . SER A 1 224 ? 18.125 3.096 14.914 1 96.69 224 SER A O 1
ATOM 1779 N N . LEU A 1 225 ? 15.906 3.145 14.805 1 96.38 225 LEU A N 1
ATOM 1780 C CA . LEU A 1 225 ? 15.875 2.893 13.367 1 96.38 225 LEU A CA 1
ATOM 1781 C C . LEU A 1 225 ? 16.312 4.125 12.594 1 96.38 225 LEU A C 1
ATOM 1783 O O . LEU A 1 225 ? 16.656 4.031 11.406 1 96.38 225 LEU A O 1
ATOM 1787 N N . GLY A 1 226 ? 16.234 5.32 13.234 1 97.38 226 GLY A N 1
ATOM 1788 C CA . GLY A 1 226 ? 16.625 6.559 12.586 1 97.38 226 GLY A CA 1
ATOM 1789 C C . GLY A 1 226 ? 15.461 7.305 11.961 1 97.38 226 GLY A C 1
ATOM 1790 O O . GLY A 1 226 ? 15.648 8.172 11.109 1 97.38 226 GLY A O 1
ATOM 1791 N N . VAL A 1 227 ? 14.242 6.914 12.352 1 98.25 227 VAL A N 1
ATOM 1792 C CA . VAL A 1 227 ? 13.062 7.582 11.805 1 98.25 227 VAL A CA 1
ATOM 1793 C C . VAL A 1 227 ? 13.141 9.078 12.086 1 98.25 227 VAL A C 1
ATOM 1795 O O . VAL A 1 227 ? 13.562 9.492 13.172 1 98.25 227 VAL A O 1
ATOM 1798 N N . HIS A 1 228 ? 12.734 9.891 11.141 1 98.5 228 HIS A N 1
ATOM 1799 C CA . HIS A 1 228 ? 12.961 11.328 11.211 1 98.5 228 HIS A CA 1
ATOM 1800 C C . HIS A 1 228 ? 12.039 11.984 12.234 1 98.5 228 HIS A C 1
ATOM 1802 O O . HIS A 1 228 ? 12.516 12.562 13.219 1 98.5 228 HIS A O 1
ATOM 1808 N N . TYR A 1 229 ? 10.734 11.883 11.961 1 98.62 229 TYR A N 1
ATOM 1809 C CA . TYR A 1 229 ? 9.75 12.539 12.812 1 98.62 229 TYR A CA 1
ATOM 1810 C C . TYR A 1 229 ? 8.75 11.531 13.375 1 98.62 229 TYR A C 1
ATOM 1812 O O . TYR A 1 229 ? 8.633 10.414 12.867 1 98.62 229 TYR A O 1
ATOM 1820 N N . GLY A 1 230 ? 8.094 11.93 14.445 1 98.19 230 GLY A N 1
ATOM 1821 C CA . GLY A 1 230 ? 7.059 11.125 15.078 1 98.19 230 GLY A CA 1
ATOM 1822 C C . GLY A 1 230 ? 5.867 11.945 15.547 1 98.19 230 GLY A C 1
ATOM 1823 O O . GLY A 1 230 ? 5.996 13.141 15.797 1 98.19 230 GLY A O 1
ATOM 1824 N N . GLN A 1 231 ? 4.793 11.305 15.594 1 97.56 231 GLN A N 1
ATOM 1825 C CA . GLN A 1 231 ? 3.539 11.859 16.109 1 97.56 231 GLN A CA 1
ATOM 1826 C C . GLN A 1 231 ? 2.734 10.797 16.844 1 97.56 231 GLN A C 1
ATOM 1828 O O . GLN A 1 231 ? 2.713 9.633 16.453 1 97.56 231 GLN A O 1
ATOM 1833 N N . GLY A 1 232 ? 2.133 11.195 17.953 1 97.25 232 GLY A N 1
ATOM 1834 C CA . GLY A 1 232 ? 1.35 10.266 18.734 1 97.25 232 GLY A CA 1
ATOM 1835 C C . GLY A 1 232 ? 1.07 10.766 20.141 1 97.25 232 GLY A C 1
ATOM 1836 O O . GLY A 1 232 ? 1.692 11.727 20.609 1 97.25 232 GLY A O 1
ATOM 1837 N N . PHE A 1 233 ? 0.26 10.07 20.891 1 95.75 233 PHE A N 1
ATOM 1838 C CA . PHE A 1 233 ? -0.186 10.492 22.219 1 95.75 233 PHE A CA 1
ATOM 1839 C C . PHE A 1 233 ? 0.967 10.453 23.219 1 95.75 233 PHE A C 1
ATOM 1841 O O . PHE A 1 233 ? 1.011 11.258 24.141 1 95.75 233 PHE A O 1
ATOM 1848 N N . PHE A 1 234 ? 1.892 9.594 22.969 1 96.5 234 PHE A N 1
ATOM 1849 C CA . PHE A 1 234 ? 3.047 9.531 23.859 1 96.5 234 PHE A CA 1
ATOM 1850 C C . PHE A 1 234 ? 3.873 10.805 23.766 1 96.5 234 PHE A C 1
ATOM 1852 O O . PHE A 1 234 ? 4.418 11.273 24.766 1 96.5 234 PHE A O 1
ATOM 1859 N N . LEU A 1 235 ? 3.883 11.367 22.625 1 96.75 235 LEU A N 1
ATOM 1860 C CA . LEU A 1 235 ? 4.672 12.578 22.391 1 96.75 235 LEU A CA 1
ATOM 1861 C C . LEU A 1 235 ? 3.891 13.82 22.781 1 96.75 235 LEU A C 1
ATOM 1863 O O . LEU A 1 235 ? 4.43 14.719 23.438 1 96.75 235 LEU A O 1
ATOM 1867 N N . GLY A 1 236 ? 2.652 13.836 22.406 1 95.62 236 GLY A N 1
ATOM 1868 C CA . GLY A 1 236 ? 1.779 14.953 22.734 1 95.62 236 GLY A CA 1
ATOM 1869 C C . GLY A 1 236 ? 0.362 14.766 22.219 1 95.62 236 GLY A C 1
ATOM 1870 O O . GLY A 1 236 ? 0.156 14.383 21.078 1 95.62 236 GLY A O 1
ATOM 1871 N N . LYS A 1 237 ? -0.558 15.047 23.078 1 94.88 237 LYS A N 1
ATOM 1872 C CA . LYS A 1 237 ? -1.963 14.961 22.688 1 94.88 237 LYS A CA 1
ATOM 1873 C C . LYS A 1 237 ? -2.42 16.25 22 1 94.88 237 LYS A C 1
ATOM 1875 O O . LYS A 1 237 ? -1.839 17.312 22.219 1 94.88 237 LYS A O 1
ATOM 1880 N N . PRO A 1 238 ? -3.424 16.109 21.156 1 95.69 238 PRO A N 1
ATOM 1881 C CA . PRO A 1 238 ? -3.979 17.344 20.578 1 95.69 238 PRO A CA 1
ATOM 1882 C C . PRO A 1 238 ? -4.508 18.312 21.641 1 95.69 238 PRO A C 1
ATOM 1884 O O . PRO A 1 238 ? -5.219 17.891 22.547 1 95.69 238 PRO A O 1
ATOM 1887 N N . GLU A 1 239 ? -4.148 19.531 21.469 1 95.19 239 GLU A N 1
ATOM 1888 C CA . GLU A 1 239 ? -4.59 20.594 22.375 1 95.19 239 GLU A CA 1
ATOM 1889 C C . GLU A 1 239 ? -4.898 21.875 21.625 1 95.19 239 GLU A C 1
ATOM 1891 O O . GLU A 1 239 ? -4.48 22.047 20.469 1 95.19 239 GLU A O 1
ATOM 1896 N N . ARG A 1 240 ? -5.629 22.766 22.266 1 93.44 240 ARG A N 1
ATOM 1897 C CA . ARG A 1 240 ? -5.98 24.031 21.625 1 93.44 240 ARG A CA 1
ATOM 1898 C C . ARG A 1 240 ? -4.758 24.938 21.484 1 93.44 240 ARG A C 1
ATOM 1900 O O . ARG A 1 240 ? -4.617 25.641 20.5 1 93.44 240 ARG A O 1
ATOM 1907 N N . ALA A 1 241 ? -3.912 24.812 22.469 1 91.5 241 ALA A N 1
ATOM 1908 C CA . ALA A 1 241 ? -2.676 25.594 22.422 1 91.5 241 ALA A CA 1
ATOM 1909 C C . ALA A 1 241 ? -1.562 24.812 21.719 1 91.5 241 ALA A C 1
ATOM 1911 O O . ALA A 1 241 ? -1.634 23.594 21.594 1 91.5 241 ALA A O 1
ATOM 1912 N N . PHE A 1 242 ? -0.677 25.578 21.203 1 94.38 242 PHE A N 1
ATOM 1913 C CA . PHE A 1 242 ? 0.535 24.984 20.656 1 94.38 242 PHE A CA 1
ATOM 1914 C C . PHE A 1 242 ? 1.513 24.625 21.766 1 94.38 242 PHE A C 1
ATOM 1916 O O . PHE A 1 242 ? 2.338 25.453 22.172 1 94.38 242 PHE A O 1
ATOM 1923 N N . GLY A 1 243 ? 1.294 23.469 22.266 1 84.62 243 GLY A N 1
ATOM 1924 C CA . GLY A 1 243 ? 2.088 23.062 23.422 1 84.62 243 GLY A CA 1
ATOM 1925 C C . GLY A 1 243 ? 3.336 22.281 23.047 1 84.62 243 GLY A C 1
ATOM 1926 O O . GLY A 1 243 ? 3.525 21.938 21.875 1 84.62 243 GLY A O 1
ATOM 1927 N N . ASN A 1 244 ? 4.199 22.078 24.078 1 87.06 244 ASN A N 1
ATOM 1928 C CA . ASN A 1 244 ? 5.398 21.266 23.938 1 87.06 244 ASN A CA 1
ATOM 1929 C C . ASN A 1 244 ? 5.082 19.766 24.078 1 87.06 244 ASN A C 1
ATOM 1931 O O . ASN A 1 244 ? 3.926 19.391 24.281 1 87.06 244 ASN A O 1
ATOM 1935 N N . ILE A 1 245 ? 6.074 18.984 23.844 1 90.25 245 ILE A N 1
ATOM 1936 C CA . ILE A 1 245 ? 5.918 17.547 24.031 1 90.25 245 ILE A CA 1
ATOM 1937 C C . ILE A 1 245 ? 5.832 17.219 25.516 1 90.25 245 ILE A C 1
ATOM 1939 O O . ILE A 1 245 ? 6.191 18.047 26.359 1 90.25 245 ILE A O 1
ATOM 1943 N N . SER A 1 246 ? 5.355 16.078 25.734 1 90.06 246 SER A N 1
ATOM 1944 C CA . SER A 1 246 ? 5.262 15.672 27.141 1 90.06 246 SER A CA 1
ATOM 1945 C C . SER A 1 246 ? 6.633 15.664 27.797 1 90.06 246 SER A C 1
ATOM 1947 O O . SER A 1 246 ? 7.645 15.391 27.156 1 90.06 246 SER A O 1
ATOM 1949 N N . ALA A 1 247 ? 6.645 15.93 29.062 1 89.12 247 ALA A N 1
ATOM 1950 C CA . ALA A 1 247 ? 7.895 15.914 29.828 1 89.12 247 ALA A CA 1
ATOM 1951 C C . ALA A 1 247 ? 8.57 14.555 29.734 1 89.12 247 ALA A C 1
ATOM 1953 O O . ALA A 1 247 ? 9.797 14.469 29.609 1 89.12 247 ALA A O 1
ATOM 1954 N N . GLU A 1 248 ? 7.785 13.625 29.828 1 92.31 248 GLU A N 1
ATOM 1955 C CA . GLU A 1 248 ? 8.305 12.266 29.734 1 92.31 248 GLU A CA 1
ATOM 1956 C C . GLU A 1 248 ? 8.977 12.008 28.391 1 92.31 248 GLU A C 1
ATOM 1958 O O . GLU A 1 248 ? 10.086 11.469 28.344 1 92.31 248 GLU A O 1
ATOM 1963 N N . SER A 1 249 ? 8.32 12.383 27.359 1 93.69 249 SER A N 1
ATOM 1964 C CA . SER A 1 249 ? 8.867 12.203 26.031 1 93.69 249 SER A CA 1
ATOM 1965 C C . SER A 1 249 ? 10.148 13 25.844 1 93.69 249 SER A C 1
ATOM 1967 O O . SER A 1 249 ? 11.102 12.516 25.219 1 93.69 249 SER A O 1
ATOM 1969 N N . GLU A 1 250 ? 10.156 14.188 26.328 1 93.25 250 GLU A N 1
ATOM 1970 C CA . GLU A 1 250 ? 11.336 15.031 26.234 1 93.25 250 GLU A CA 1
ATOM 1971 C C . GLU A 1 250 ? 12.539 14.383 26.922 1 93.25 250 GLU A C 1
ATOM 1973 O O . GLU A 1 250 ? 13.641 14.352 26.359 1 93.25 250 GLU A O 1
ATOM 1978 N N . GLU A 1 251 ? 12.297 13.867 28.078 1 93.94 251 GLU A N 1
ATOM 1979 C CA . GLU A 1 251 ? 13.359 13.211 28.828 1 93.94 251 GLU A CA 1
ATOM 1980 C C . GLU A 1 251 ? 13.898 11.992 28.094 1 93.94 251 GLU A C 1
ATOM 1982 O O . GLU A 1 251 ? 15.109 11.797 28 1 93.94 251 GLU A O 1
ATOM 1987 N N . ILE A 1 252 ? 13.039 11.273 27.594 1 94.88 252 ILE A N 1
ATOM 1988 C CA . ILE A 1 252 ? 13.414 10.047 26.906 1 94.88 252 ILE A CA 1
ATOM 1989 C C . ILE A 1 252 ? 14.211 10.383 25.656 1 94.88 252 ILE A C 1
ATOM 1991 O O . ILE A 1 252 ? 15.266 9.797 25.391 1 94.88 252 ILE A O 1
ATOM 1995 N N . LEU A 1 253 ? 13.742 11.273 24.891 1 95.12 253 LEU A N 1
ATOM 1996 C CA . LEU A 1 253 ? 14.414 11.641 23.656 1 95.12 253 LEU A CA 1
ATOM 1997 C C . LEU A 1 253 ? 15.781 12.258 23.922 1 95.12 253 LEU A C 1
ATOM 1999 O O . LEU A 1 253 ? 16.734 12.031 23.172 1 95.12 253 LEU A O 1
ATOM 2003 N N . GLU A 1 254 ? 15.844 13.047 24.953 1 93.75 254 GLU A N 1
ATOM 2004 C CA . GLU A 1 254 ? 17.141 13.594 25.359 1 93.75 254 GLU A CA 1
ATOM 2005 C C . GLU A 1 254 ? 18.141 12.484 25.688 1 93.75 254 GLU A C 1
ATOM 2007 O O . GLU A 1 254 ? 19.297 12.531 25.266 1 93.75 254 GLU A O 1
ATOM 2012 N N . ARG A 1 255 ? 17.641 11.562 26.406 1 93.5 255 ARG A N 1
ATOM 2013 C CA . ARG A 1 255 ? 18.469 10.43 26.781 1 93.5 255 ARG A CA 1
ATOM 2014 C C . ARG A 1 255 ? 18.922 9.656 25.547 1 93.5 255 ARG A C 1
ATOM 2016 O O . ARG A 1 255 ? 20.109 9.336 25.406 1 93.5 255 ARG A O 1
ATOM 2023 N N . LEU A 1 256 ? 18.031 9.391 24.672 1 93.31 256 LEU A N 1
ATOM 2024 C CA . LEU A 1 256 ? 18.328 8.625 23.469 1 93.31 256 LEU A CA 1
ATOM 2025 C C . LEU A 1 256 ? 19.312 9.367 22.578 1 93.31 256 LEU A C 1
ATOM 2027 O O . LEU A 1 256 ? 20.234 8.766 22.016 1 93.31 256 LEU A O 1
ATOM 2031 N N . ASN A 1 257 ? 19.141 10.602 22.422 1 92.44 257 ASN A N 1
ATOM 2032 C CA . ASN A 1 257 ? 19.969 11.406 21.531 1 92.44 257 ASN A CA 1
ATOM 2033 C C . ASN A 1 257 ? 21.375 11.609 22.125 1 92.44 257 ASN A C 1
ATOM 2035 O O . ASN A 1 257 ? 22.344 11.703 21.375 1 92.44 257 ASN A O 1
ATOM 2039 N N . ARG A 1 258 ? 21.469 11.664 23.406 1 88.31 258 ARG A N 1
ATOM 2040 C CA . ARG A 1 258 ? 22.766 11.75 24.062 1 88.31 258 ARG A CA 1
ATOM 2041 C C . ARG A 1 258 ? 23.562 10.461 23.859 1 88.31 258 ARG A C 1
ATOM 2043 O O . ARG A 1 258 ? 24.766 10.516 23.625 1 88.31 258 ARG A O 1
ATOM 2050 N N . ARG A 1 259 ? 22.906 9.375 23.984 1 85.38 259 ARG A N 1
ATOM 2051 C CA . ARG A 1 259 ? 23.562 8.078 23.812 1 85.38 259 ARG A CA 1
ATOM 2052 C C . ARG A 1 259 ? 24.078 7.906 22.391 1 85.38 259 ARG A C 1
ATOM 2054 O O . ARG A 1 259 ? 25.156 7.352 22.188 1 85.38 259 ARG A O 1
ATOM 2061 N N . LYS A 1 260 ? 23.359 8.305 21.453 1 81 260 LYS A N 1
ATOM 2062 C CA . LYS A 1 260 ? 23.75 8.219 20.047 1 81 260 LYS A CA 1
ATOM 2063 C C . LYS A 1 260 ? 25 9.039 19.766 1 81 260 LYS A C 1
ATOM 2065 O O . LYS A 1 260 ? 25.875 8.617 19 1 81 260 LYS A O 1
ATOM 2070 N N . ASN A 1 261 ? 25.078 10.172 20.359 1 76.19 261 ASN A N 1
ATOM 2071 C CA . ASN A 1 261 ? 26.219 11.062 20.172 1 76.19 261 ASN A CA 1
ATOM 2072 C C . ASN A 1 261 ? 27.484 10.5 20.812 1 76.19 261 ASN A C 1
ATOM 2074 O O . ASN A 1 261 ? 28.578 10.664 20.281 1 76.19 261 ASN A O 1
ATOM 2078 N N . ILE A 1 262 ? 27.281 9.781 21.859 1 71.19 262 ILE A N 1
ATOM 2079 C CA . ILE A 1 262 ? 28.422 9.188 22.547 1 71.19 262 ILE A CA 1
ATOM 2080 C C . ILE A 1 262 ? 28.969 8.031 21.719 1 71.19 262 ILE A C 1
ATOM 2082 O O . ILE A 1 262 ? 30.188 7.895 21.562 1 71.19 262 ILE A O 1
ATOM 2086 N N . LEU A 1 263 ? 28.047 7.262 21.141 1 65.69 263 LEU A N 1
ATOM 2087 C CA . LEU A 1 263 ? 28.469 6.113 20.344 1 65.69 263 LEU A CA 1
ATOM 2088 C C . LEU A 1 263 ? 29.172 6.566 19.062 1 65.69 263 LEU A C 1
ATOM 2090 O O . LEU A 1 263 ? 30.141 5.934 18.625 1 65.69 263 LEU A O 1
ATOM 2094 N N . PHE A 1 264 ? 28.703 7.578 18.547 1 63.06 264 PHE A N 1
ATOM 2095 C CA . PHE A 1 264 ? 29.328 8.141 17.359 1 63.06 264 PHE A CA 1
ATOM 2096 C C . PHE A 1 264 ? 30.703 8.695 17.688 1 63.06 264 PHE A C 1
ATOM 2098 O O . PHE A 1 264 ? 31.641 8.562 16.906 1 63.06 264 PHE A O 1
ATOM 2105 N N . LEU A 1 265 ? 30.734 9.32 18.875 1 58.72 265 LEU A N 1
ATOM 2106 C CA . LEU A 1 265 ? 32.031 9.844 19.312 1 58.72 265 LEU A CA 1
ATOM 2107 C C . LEU A 1 265 ? 33 8.703 19.594 1 58.72 265 LEU A C 1
ATOM 2109 O O . LEU A 1 265 ? 34.188 8.82 19.312 1 58.72 265 LEU A O 1
ATOM 2113 N N . ASP A 1 266 ? 32.438 7.672 20.109 1 55.16 266 ASP A N 1
ATOM 2114 C CA . ASP A 1 266 ? 33.281 6.527 20.406 1 55.16 266 ASP A CA 1
ATOM 2115 C C . ASP A 1 266 ? 33.75 5.828 19.125 1 55.16 266 ASP A C 1
ATOM 2117 O O . ASP A 1 266 ? 34.875 5.391 19.031 1 55.16 266 ASP A O 1
ATOM 2121 N N . ILE A 1 267 ? 32.844 5.805 18.266 1 53.25 267 ILE A N 1
ATOM 2122 C CA . ILE A 1 267 ? 33.219 5.145 17.016 1 53.25 267 ILE A CA 1
ATOM 2123 C C . ILE A 1 267 ? 34.125 6.059 16.203 1 53.25 267 ILE A C 1
ATOM 2125 O O . ILE A 1 267 ? 34.938 5.582 15.383 1 53.25 267 ILE A O 1
ATOM 2129 N N . SER A 1 268 ? 33.75 7.199 16.438 1 53.06 268 SER A N 1
ATOM 2130 C CA . SER A 1 268 ? 34.562 8.148 15.695 1 53.06 268 SER A CA 1
ATOM 2131 C C . SER A 1 268 ? 35.906 8.383 16.375 1 53.06 268 SER A C 1
ATOM 2133 O O . SER A 1 268 ? 36.781 9.039 15.828 1 53.06 268 SER A O 1
ATOM 2135 N N . GLY A 1 269 ? 36.438 7.582 17.281 1 50.34 269 GLY A N 1
ATOM 2136 C CA . GLY A 1 269 ? 37.719 7.703 17.922 1 50.34 269 GLY A CA 1
ATOM 2137 C C . GLY A 1 269 ? 37.875 8.977 18.734 1 50.34 269 GLY A C 1
ATOM 2138 O O . GLY A 1 269 ? 38.969 9.344 19.125 1 50.34 269 GLY A O 1
ATOM 2139 N N . LYS A 1 270 ? 37.062 9.758 18.922 1 33.03 270 LYS A N 1
ATOM 2140 C CA . LYS A 1 270 ? 37.406 10.906 19.734 1 33.03 270 LYS A CA 1
ATOM 2141 C C . LYS A 1 270 ? 36.906 10.766 21.156 1 33.03 270 LYS A C 1
ATOM 2143 O O . LYS A 1 270 ? 35.781 10.305 21.375 1 33.03 270 LYS A O 1
ATOM 2148 N N . MET B 1 1 ? -33.5 -6.406 -25.859 1 31.09 1 MET B N 1
ATOM 2149 C CA . MET B 1 1 ? -33.812 -7.082 -24.609 1 31.09 1 MET B CA 1
ATOM 2150 C C . MET B 1 1 ? -32.656 -6.988 -23.625 1 31.09 1 MET B C 1
ATOM 2152 O O . MET B 1 1 ? -31.531 -7.352 -23.953 1 31.09 1 MET B O 1
ATOM 2156 N N . LYS B 1 2 ? -32.656 -6.086 -22.734 1 42.53 2 LYS B N 1
ATOM 2157 C CA . LYS B 1 2 ? -31.656 -5.887 -21.703 1 42.53 2 LYS B CA 1
ATOM 2158 C C . LYS B 1 2 ? -31.203 -7.219 -21.109 1 42.53 2 LYS B C 1
ATOM 2160 O O . LYS B 1 2 ? -31.984 -7.906 -20.453 1 42.53 2 LYS B O 1
ATOM 2165 N N . VAL B 1 3 ? -30.453 -7.973 -21.922 1 50.94 3 VAL B N 1
ATOM 2166 C CA . VAL B 1 3 ? -30.047 -9.289 -21.453 1 50.94 3 VAL B CA 1
ATOM 2167 C C . VAL B 1 3 ? -29.609 -9.211 -20 1 50.94 3 VAL B C 1
ATOM 2169 O O . VAL B 1 3 ? -28.781 -8.375 -19.625 1 50.94 3 VAL B O 1
ATOM 2172 N N . ASN B 1 4 ? -30.391 -9.875 -19.078 1 76.62 4 ASN B N 1
ATOM 2173 C CA . ASN B 1 4 ? -30.172 -9.945 -17.641 1 76.62 4 ASN B CA 1
ATOM 2174 C C . ASN B 1 4 ? -28.812 -10.555 -17.297 1 76.62 4 ASN B C 1
ATOM 2176 O O . ASN B 1 4 ? -28.562 -11.719 -17.594 1 76.62 4 ASN B O 1
ATOM 2180 N N . LYS B 1 5 ? -27.875 -9.742 -17.156 1 83.69 5 LYS B N 1
ATOM 2181 C CA . LYS B 1 5 ? -26.516 -10.117 -16.812 1 83.69 5 LYS B CA 1
ATOM 2182 C C . LYS B 1 5 ? -26.5 -11.32 -15.883 1 83.69 5 LYS B C 1
ATOM 2184 O O . LYS B 1 5 ? -25.625 -12.188 -15.992 1 83.69 5 LYS B O 1
ATOM 2189 N N . ALA B 1 6 ? -27.562 -11.508 -15.25 1 88.19 6 ALA B N 1
ATOM 2190 C CA . ALA B 1 6 ? -27.641 -12.633 -14.32 1 88.19 6 ALA B CA 1
ATOM 2191 C C . ALA B 1 6 ? -27.969 -13.93 -15.055 1 88.19 6 ALA B C 1
ATOM 2193 O O . ALA B 1 6 ? -27.391 -14.984 -14.75 1 88.19 6 ALA B O 1
ATOM 2194 N N . ASP B 1 7 ? -28.828 -13.859 -15.969 1 88.12 7 ASP B N 1
ATOM 2195 C CA . ASP B 1 7 ? -29.188 -15.039 -16.75 1 88.12 7 ASP B CA 1
ATOM 2196 C C . ASP B 1 7 ? -27.984 -15.531 -17.562 1 88.12 7 ASP B C 1
ATOM 2198 O O . ASP B 1 7 ? -27.75 -16.734 -17.641 1 88.12 7 ASP B O 1
ATOM 2202 N N . GLU B 1 8 ? -27.391 -14.625 -18.125 1 87.69 8 GLU B N 1
ATOM 2203 C CA . GLU B 1 8 ? -26.203 -14.984 -18.875 1 87.69 8 GLU B CA 1
ATOM 2204 C C . GLU B 1 8 ? -25.141 -15.617 -17.984 1 87.69 8 GLU B C 1
ATOM 2206 O O . GLU B 1 8 ? -24.469 -16.578 -18.375 1 87.69 8 GLU B O 1
ATOM 2211 N N . PHE B 1 9 ? -25.047 -15.172 -16.891 1 91.38 9 PHE B N 1
ATOM 2212 C CA . PHE B 1 9 ? -24.125 -15.703 -15.891 1 91.38 9 PHE B CA 1
ATOM 2213 C C . PHE B 1 9 ? -24.422 -17.156 -15.594 1 91.38 9 PHE B C 1
ATOM 2215 O O . PHE B 1 9 ? -23.531 -18.016 -15.656 1 91.38 9 PHE B O 1
ATOM 2222 N N . TYR B 1 10 ? -25.625 -17.422 -15.398 1 90.62 10 TYR B N 1
ATOM 2223 C CA . TYR B 1 10 ? -26.016 -18.781 -15.039 1 90.62 10 TYR B CA 1
ATOM 2224 C C . TYR B 1 10 ? -25.859 -19.719 -16.219 1 90.62 10 TYR B C 1
ATOM 2226 O O . TYR B 1 10 ? -25.516 -20.891 -16.062 1 90.62 10 TYR B O 1
ATOM 2234 N N . LYS B 1 11 ? -26.109 -19.234 -17.344 1 89.88 11 LYS B N 1
ATOM 2235 C CA . LYS B 1 11 ? -25.906 -20.047 -18.547 1 89.88 11 LYS B CA 1
ATOM 2236 C C . LYS B 1 11 ? -24.453 -20.438 -18.719 1 89.88 11 LYS B C 1
ATOM 2238 O O . LYS B 1 11 ? -24.141 -21.578 -19.078 1 89.88 11 LYS B O 1
ATOM 2243 N N . ILE B 1 12 ? -23.609 -19.5 -18.484 1 90.81 12 ILE B N 1
ATOM 2244 C CA . ILE B 1 12 ? -22.172 -19.75 -18.609 1 90.81 12 ILE B CA 1
ATOM 2245 C C . ILE B 1 12 ? -21.75 -20.812 -17.594 1 90.81 12 ILE B C 1
ATOM 2247 O O . ILE B 1 12 ? -20.969 -21.703 -17.922 1 90.81 12 ILE B O 1
ATOM 2251 N N . LEU B 1 13 ? -22.281 -20.797 -16.391 1 92 13 LEU B N 1
ATOM 2252 C CA . LEU B 1 13 ? -21.953 -21.75 -15.352 1 92 13 LEU B CA 1
ATOM 2253 C C . LEU B 1 13 ? -22.484 -23.141 -15.703 1 92 13 LEU B C 1
ATOM 2255 O O . LEU B 1 13 ? -21.766 -24.141 -15.555 1 92 13 LEU B O 1
ATOM 2259 N N . GLU B 1 14 ? -23.688 -23.078 -16.172 1 91.56 14 GLU B N 1
ATOM 2260 C CA . GLU B 1 14 ? -24.344 -24.344 -16.5 1 91.56 14 GLU B CA 1
ATOM 2261 C C . GLU B 1 14 ? -23.609 -25.062 -17.641 1 91.56 14 GLU B C 1
ATOM 2263 O O . GLU B 1 14 ? -23.422 -26.281 -17.609 1 91.56 14 GLU B O 1
ATOM 2268 N N . ARG B 1 15 ? -23.188 -24.359 -18.531 1 91.5 15 ARG B N 1
ATOM 2269 C CA . ARG B 1 15 ? -22.516 -24.922 -19.703 1 91.5 15 ARG B CA 1
ATOM 2270 C C . ARG B 1 15 ? -21.016 -25.094 -19.438 1 91.5 15 ARG B C 1
ATOM 2272 O O . ARG B 1 15 ? -20.297 -25.609 -20.297 1 91.5 15 ARG B O 1
ATOM 2279 N N . LYS B 1 16 ? -20.594 -24.594 -18.328 1 93.5 16 LYS B N 1
ATOM 2280 C CA . LYS B 1 16 ? -19.172 -24.609 -17.984 1 93.5 16 LYS B CA 1
ATOM 2281 C C . LYS B 1 16 ? -18.328 -23.969 -19.094 1 93.5 16 LYS B C 1
ATOM 2283 O O . LYS B 1 16 ? -17.312 -24.516 -19.5 1 93.5 16 LYS B O 1
ATOM 2288 N N . ALA B 1 17 ? -18.766 -22.875 -19.625 1 91.81 17 ALA B N 1
ATOM 2289 C CA . ALA B 1 17 ? -18.203 -22.203 -20.781 1 91.81 17 ALA B CA 1
ATOM 2290 C C . ALA B 1 17 ? -17 -21.344 -20.391 1 91.81 17 ALA B C 1
ATOM 2292 O O . ALA B 1 17 ? -16.906 -20.188 -20.797 1 91.81 17 ALA B O 1
ATOM 2293 N N . ILE B 1 18 ? -16.141 -21.922 -19.625 1 93.62 18 ILE B N 1
ATOM 2294 C CA . ILE B 1 18 ? -14.898 -21.281 -19.188 1 93.62 18 ILE B CA 1
ATOM 2295 C C . ILE B 1 18 ? -13.727 -22.25 -19.422 1 93.62 18 ILE B C 1
ATOM 2297 O O . ILE B 1 18 ? -13.867 -23.453 -19.25 1 93.62 18 ILE B O 1
ATOM 2301 N N . TYR B 1 19 ? -12.617 -21.734 -19.906 1 94.44 19 TYR B N 1
ATOM 2302 C CA . TYR B 1 19 ? -11.422 -22.562 -20.062 1 94.44 19 TYR B CA 1
ATOM 2303 C C . TYR B 1 19 ? -10.195 -21.859 -19.516 1 94.44 19 TYR B C 1
ATOM 2305 O O . TYR B 1 19 ? -10.141 -20.625 -19.469 1 94.44 19 TYR B O 1
ATOM 2313 N N . PRO B 1 20 ? -9.266 -22.641 -19.062 1 96.38 20 PRO B N 1
ATOM 2314 C CA . PRO B 1 20 ? -8.055 -22.047 -18.469 1 96.38 20 PRO B CA 1
ATOM 2315 C C . PRO B 1 20 ? -6.984 -21.75 -19.516 1 96.38 20 PRO B C 1
ATOM 2317 O O . PRO B 1 20 ? -6.891 -22.422 -20.531 1 96.38 20 PRO B O 1
ATOM 2320 N N . VAL B 1 21 ? -6.266 -20.688 -19.359 1 96.75 21 VAL B N 1
ATOM 2321 C CA . VAL B 1 21 ? -4.996 -20.391 -20.016 1 96.75 21 VAL B CA 1
ATOM 2322 C C . VAL B 1 21 ? -3.908 -20.172 -18.953 1 96.75 21 VAL B C 1
ATOM 2324 O O . VAL B 1 21 ? -4.207 -19.906 -17.797 1 96.75 21 VAL B O 1
ATOM 2327 N N . PHE B 1 22 ? -2.688 -20.406 -19.406 1 97.44 22 PHE B N 1
ATOM 2328 C CA . PHE B 1 22 ? -1.58 -20.406 -18.453 1 97.44 22 PHE B CA 1
ATOM 2329 C C . PHE B 1 22 ? -0.488 -19.438 -18.891 1 97.44 22 PHE B C 1
ATOM 2331 O O . PHE B 1 22 ? -0.012 -19.5 -20.016 1 97.44 22 PHE B O 1
ATOM 2338 N N . GLN B 1 23 ? -0.141 -18.562 -17.984 1 97.31 23 GLN B N 1
ATOM 2339 C CA . GLN B 1 23 ? 0.942 -17.609 -18.25 1 97.31 23 GLN B CA 1
ATOM 2340 C C . GLN B 1 23 ? 2.195 -17.984 -17.453 1 97.31 23 GLN B C 1
ATOM 2342 O O . GLN B 1 23 ? 2.141 -18.156 -16.234 1 97.31 23 GLN B O 1
ATOM 2347 N N . PRO B 1 24 ? 3.318 -18.078 -18.156 1 97.69 24 PRO B N 1
ATOM 2348 C CA . PRO B 1 24 ? 4.539 -18.5 -17.453 1 97.69 24 PRO B CA 1
ATOM 2349 C C . PRO B 1 24 ? 5.074 -17.422 -16.5 1 97.69 24 PRO B C 1
ATOM 2351 O O . PRO B 1 24 ? 5.004 -16.234 -16.797 1 97.69 24 PRO B O 1
ATOM 2354 N N . ILE B 1 25 ? 5.461 -17.828 -15.344 1 98.12 25 ILE B N 1
ATOM 2355 C CA . ILE B 1 25 ? 6.25 -17.078 -14.383 1 98.12 25 ILE B CA 1
ATOM 2356 C C . ILE B 1 25 ? 7.707 -17.531 -14.43 1 98.12 25 ILE B C 1
ATOM 2358 O O . ILE B 1 25 ? 8 -18.703 -14.25 1 98.12 25 ILE B O 1
ATOM 2362 N N . VAL B 1 26 ? 8.602 -16.578 -14.617 1 98.06 26 VAL B N 1
ATOM 2363 C CA . VAL B 1 26 ? 9.961 -16.938 -15.008 1 98.06 26 VAL B CA 1
ATOM 2364 C C . VAL B 1 26 ? 10.938 -16.516 -13.914 1 98.06 26 VAL B C 1
ATOM 2366 O O . VAL B 1 26 ? 10.852 -15.406 -13.391 1 98.06 26 VAL B O 1
ATOM 2369 N N . ASN B 1 27 ? 11.789 -17.406 -13.508 1 98 27 ASN B N 1
ATOM 2370 C CA . ASN B 1 27 ? 12.953 -17.031 -12.719 1 98 27 ASN B CA 1
ATOM 2371 C C . ASN B 1 27 ? 13.93 -16.188 -13.523 1 98 27 ASN B C 1
ATOM 2373 O O . ASN B 1 27 ? 14.562 -16.672 -14.461 1 98 27 ASN B O 1
ATOM 2377 N N . LEU B 1 28 ? 14.039 -14.953 -13.133 1 97.56 28 LEU B N 1
ATOM 2378 C CA . LEU B 1 28 ? 14.805 -14.016 -13.945 1 97.56 28 LEU B CA 1
ATOM 2379 C C . LEU B 1 28 ? 16.297 -14.289 -13.828 1 97.56 28 LEU B C 1
ATOM 2381 O O . LEU B 1 28 ? 17.094 -13.867 -14.68 1 97.56 28 LEU B O 1
ATOM 2385 N N . GLN B 1 29 ? 16.688 -14.977 -12.805 1 95.56 29 GLN B N 1
ATOM 2386 C CA . GLN B 1 29 ? 18.109 -15.195 -12.539 1 95.56 29 GLN B CA 1
ATOM 2387 C C . GLN B 1 29 ? 18.594 -16.484 -13.188 1 95.56 29 GLN B C 1
ATOM 2389 O O . GLN B 1 29 ? 19.812 -16.703 -13.32 1 95.56 29 GLN B O 1
ATOM 2394 N N . THR B 1 30 ? 17.688 -17.375 -13.641 1 93.94 30 THR B N 1
ATOM 2395 C CA . THR B 1 30 ? 18.078 -18.609 -14.312 1 93.94 30 THR B CA 1
ATOM 2396 C C . THR B 1 30 ? 17.516 -18.656 -15.734 1 93.94 30 THR B C 1
ATOM 2398 O O . THR B 1 30 ? 18 -19.406 -16.578 1 93.94 30 THR B O 1
ATOM 2401 N N . GLY B 1 31 ? 16.422 -17.922 -15.891 1 94.06 31 GLY B N 1
ATOM 2402 C CA . GLY B 1 31 ? 15.766 -17.906 -17.188 1 94.06 31 GLY B CA 1
ATOM 2403 C C . GLY B 1 31 ? 14.789 -19.047 -17.375 1 94.06 31 GLY B C 1
ATOM 2404 O O . GLY B 1 31 ? 14.266 -19.25 -18.469 1 94.06 31 GLY B O 1
ATOM 2405 N N . ARG B 1 32 ? 14.516 -19.781 -16.375 1 94.38 32 ARG B N 1
ATOM 2406 C CA . ARG B 1 32 ? 13.641 -20.938 -16.453 1 94.38 32 ARG B CA 1
ATOM 2407 C C . ARG B 1 32 ? 12.242 -20.609 -15.938 1 94.38 32 ARG B C 1
ATOM 2409 O O . ARG B 1 32 ? 12.086 -19.766 -15.039 1 94.38 32 ARG B O 1
ATOM 2416 N N . VAL B 1 33 ? 11.289 -21.328 -16.484 1 96.75 33 VAL B N 1
ATOM 2417 C CA . VAL B 1 33 ? 9.922 -21.188 -16 1 96.75 33 VAL B CA 1
ATOM 2418 C C . VAL B 1 33 ? 9.797 -21.812 -14.617 1 96.75 33 VAL B C 1
ATOM 2420 O O . VAL B 1 33 ? 10.156 -22.984 -14.43 1 96.75 33 VAL B O 1
ATOM 2423 N N . SER B 1 34 ? 9.312 -21.031 -13.68 1 97.06 34 SER B N 1
ATOM 2424 C CA . SER B 1 34 ? 9.188 -21.5 -12.305 1 97.06 34 SER B CA 1
ATOM 2425 C C . SER B 1 34 ? 7.73 -21.781 -11.945 1 97.06 34 SER B C 1
ATOM 2427 O O . SER B 1 34 ? 7.449 -22.453 -10.945 1 97.06 34 SER B O 1
ATOM 2429 N N . GLY B 1 35 ? 6.863 -21.312 -12.734 1 97.69 35 GLY B N 1
ATOM 2430 C CA . GLY B 1 35 ? 5.445 -21.531 -12.492 1 97.69 35 GLY B CA 1
ATOM 2431 C C . GLY B 1 35 ? 4.562 -21.016 -13.617 1 97.69 35 GLY B C 1
ATOM 2432 O O . GLY B 1 35 ? 5.055 -20.391 -14.562 1 97.69 35 GLY B O 1
ATOM 2433 N N . TYR B 1 36 ? 3.326 -21.344 -13.539 1 97.88 36 TYR B N 1
ATOM 2434 C CA . TYR B 1 36 ? 2.287 -20.812 -14.414 1 97.88 36 TYR B CA 1
ATOM 2435 C C . TYR B 1 36 ? 1.117 -20.266 -13.602 1 97.88 36 TYR B C 1
ATOM 2437 O O . TYR B 1 36 ? 0.69 -20.875 -12.625 1 97.88 36 TYR B O 1
ATOM 2445 N N . GLU B 1 37 ? 0.757 -19.125 -13.953 1 97.81 37 GLU B N 1
ATOM 2446 C CA . GLU B 1 37 ? -0.51 -18.641 -13.414 1 97.81 37 GLU B CA 1
ATOM 2447 C C . GLU B 1 37 ? -1.687 -19.094 -14.273 1 97.81 37 GLU B C 1
ATOM 2449 O O . GLU B 1 37 ? -1.692 -18.906 -15.484 1 97.81 37 GLU B O 1
ATOM 2454 N N . ALA B 1 38 ? -2.641 -19.703 -13.625 1 97.06 38 ALA B N 1
ATOM 2455 C CA . ALA B 1 38 ? -3.867 -20.078 -14.32 1 97.06 38 ALA B CA 1
ATOM 2456 C C . ALA B 1 38 ? -4.84 -18.906 -14.398 1 97.06 38 ALA B C 1
ATOM 2458 O O . ALA B 1 38 ? -5.176 -18.312 -13.375 1 97.06 38 ALA B O 1
ATOM 2459 N N . LEU B 1 39 ? -5.242 -18.625 -15.562 1 95.75 39 LEU B N 1
ATOM 2460 C CA . LEU B 1 39 ? -6.246 -17.594 -15.828 1 95.75 39 LEU B CA 1
ATOM 2461 C C . LEU B 1 39 ? -7.461 -18.188 -16.531 1 95.75 39 LEU B C 1
ATOM 2463 O O . LEU B 1 39 ? -7.348 -19.203 -17.234 1 95.75 39 LEU B O 1
ATOM 2467 N N . SER B 1 40 ? -8.57 -17.547 -16.234 1 95.5 40 SER B N 1
ATOM 2468 C CA . SER B 1 40 ? -9.797 -18.047 -16.844 1 95.5 40 SER B CA 1
ATOM 2469 C C . SER B 1 40 ? -10.234 -17.188 -18.016 1 95.5 40 SER B C 1
ATOM 2471 O O . SER B 1 40 ? -10.133 -15.953 -17.953 1 95.5 40 SER B O 1
ATOM 2473 N N . ARG B 1 41 ? -10.695 -17.828 -19.031 1 94 41 ARG B N 1
ATOM 2474 C CA . ARG B 1 41 ? -11.289 -17.172 -20.203 1 94 41 ARG B CA 1
ATOM 2475 C C . ARG B 1 41 ? -12.672 -17.734 -20.5 1 94 41 ARG B C 1
ATOM 2477 O O . ARG B 1 41 ? -12.969 -18.891 -20.156 1 94 41 ARG B O 1
ATOM 2484 N N . ILE B 1 42 ? -13.414 -16.859 -21.094 1 91.44 42 ILE B N 1
ATOM 2485 C CA . ILE B 1 42 ? -14.75 -17.297 -21.484 1 91.44 42 ILE B CA 1
ATOM 2486 C C . ILE B 1 42 ? -14.766 -17.641 -22.969 1 91.44 42 ILE B C 1
ATOM 2488 O O . ILE B 1 42 ? -14.156 -16.938 -23.781 1 91.44 42 ILE B O 1
ATOM 2492 N N . ASP B 1 43 ? -15.461 -18.578 -23.25 1 83.56 43 ASP B N 1
ATOM 2493 C CA . ASP B 1 43 ? -15.695 -18.875 -24.656 1 83.56 43 ASP B CA 1
ATOM 2494 C C . ASP B 1 43 ? -16.609 -17.828 -25.297 1 83.56 43 ASP B C 1
ATOM 2496 O O . ASP B 1 43 ? -17.797 -17.75 -24.953 1 83.56 43 ASP B O 1
ATOM 2500 N N . ARG B 1 44 ? -16.062 -16.797 -26.031 1 71.81 44 ARG B N 1
ATOM 2501 C CA . ARG B 1 44 ? -16.688 -15.57 -26.5 1 71.81 44 ARG B CA 1
ATOM 2502 C C . ARG B 1 44 ? -17.812 -15.875 -27.484 1 71.81 44 ARG B C 1
ATOM 2504 O O . ARG B 1 44 ? -18.594 -14.984 -27.828 1 71.81 44 ARG B O 1
ATOM 2511 N N . SER B 1 45 ? -17.844 -16.984 -28.078 1 68.31 45 SER B N 1
ATOM 2512 C CA . SER B 1 45 ? -18.906 -17.172 -29.062 1 68.31 45 SER B CA 1
ATOM 2513 C C . SER B 1 45 ? -20.266 -16.844 -28.469 1 68.31 45 SER B C 1
ATOM 2515 O O . SER B 1 45 ? -21.219 -16.562 -29.188 1 68.31 45 SER B O 1
ATOM 2517 N N . SER B 1 46 ? -20.266 -16.656 -27.156 1 61.69 46 SER B N 1
ATOM 2518 C CA . SER B 1 46 ? -21.609 -16.688 -26.578 1 61.69 46 SER B CA 1
ATOM 2519 C C . SER B 1 46 ? -21.891 -15.445 -25.734 1 61.69 46 SER B C 1
ATOM 2521 O O . SER B 1 46 ? -23.031 -15.195 -25.359 1 61.69 46 SER B O 1
ATOM 2523 N N . THR B 1 47 ? -20.828 -14.734 -25.484 1 72.44 47 THR B N 1
ATOM 2524 C CA . THR B 1 47 ? -21.125 -13.664 -24.547 1 72.44 47 THR B CA 1
ATOM 2525 C C . THR B 1 47 ? -20.156 -12.508 -24.719 1 72.44 47 THR B C 1
ATOM 2527 O O . THR B 1 47 ? -19.062 -12.688 -25.25 1 72.44 47 THR B O 1
ATOM 2530 N N . THR B 1 48 ? -20.609 -11.367 -24.422 1 80.44 48 THR B N 1
ATOM 2531 C CA . THR B 1 48 ? -19.75 -10.188 -24.406 1 80.44 48 THR B CA 1
ATOM 2532 C C . THR B 1 48 ? -19.172 -9.953 -23.016 1 80.44 48 THR B C 1
ATOM 2534 O O . THR B 1 48 ? -18.344 -9.062 -22.812 1 80.44 48 THR B O 1
ATOM 2537 N N . LEU B 1 49 ? -19.5 -10.844 -22.125 1 85.88 49 LEU B N 1
ATOM 2538 C CA . LEU B 1 49 ? -19.031 -10.688 -20.766 1 85.88 49 LEU B CA 1
ATOM 2539 C C . LEU B 1 49 ? -17.562 -11.133 -20.641 1 85.88 49 LEU B C 1
ATOM 2541 O O . LEU B 1 49 ? -17.141 -12.07 -21.312 1 85.88 49 LEU B O 1
ATOM 2545 N N . THR B 1 50 ? -16.875 -10.406 -19.781 1 88.69 50 THR B N 1
ATOM 2546 C CA . THR B 1 50 ? -15.523 -10.812 -19.406 1 88.69 50 THR B CA 1
ATOM 2547 C C . THR B 1 50 ? -15.531 -11.602 -18.109 1 88.69 50 THR B C 1
ATOM 2549 O O . THR B 1 50 ? -16.547 -11.648 -17.406 1 88.69 50 THR B O 1
ATOM 2552 N N . ILE B 1 51 ? -14.43 -12.203 -17.906 1 89.88 51 ILE B N 1
ATOM 2553 C CA . ILE B 1 51 ? -14.312 -12.93 -16.656 1 89.88 51 ILE B CA 1
ATOM 2554 C C . ILE B 1 51 ? -14.492 -11.977 -15.484 1 89.88 51 ILE B C 1
ATOM 2556 O O . ILE B 1 51 ? -15.117 -12.328 -14.477 1 89.88 51 ILE B O 1
ATOM 2560 N N . SER B 1 52 ? -13.945 -10.805 -15.609 1 87.56 52 SER B N 1
ATOM 2561 C CA . SER B 1 52 ? -14.109 -9.789 -14.578 1 87.56 52 SER B CA 1
ATOM 2562 C C . SER B 1 52 ? -15.578 -9.469 -14.344 1 87.56 52 SER B C 1
ATOM 2564 O O . SER B 1 52 ? -16.016 -9.336 -13.195 1 87.56 52 SER B O 1
ATOM 2566 N N . ASP B 1 53 ? -16.25 -9.383 -15.406 1 88.75 53 ASP B N 1
ATOM 2567 C CA . ASP B 1 53 ? -17.688 -9.156 -15.305 1 88.75 53 ASP B CA 1
ATOM 2568 C C . ASP B 1 53 ? -18.359 -10.273 -14.523 1 88.75 53 ASP B C 1
ATOM 2570 O O . ASP B 1 53 ? -19.25 -10.016 -13.695 1 88.75 53 ASP B O 1
ATOM 2574 N N . LEU B 1 54 ? -17.938 -11.414 -14.836 1 89.62 54 LEU B N 1
ATOM 2575 C CA . LEU B 1 54 ? -18.547 -12.562 -14.18 1 89.62 54 LEU B CA 1
ATOM 2576 C C . LEU B 1 54 ? -18.344 -12.508 -12.672 1 89.62 54 LEU B C 1
ATOM 2578 O O . LEU B 1 54 ? -19.25 -12.789 -11.898 1 89.62 54 LEU B O 1
ATOM 2582 N N . PHE B 1 55 ? -17.234 -12.148 -12.242 1 88.56 55 PHE B N 1
ATOM 2583 C CA . PHE B 1 55 ? -16.969 -12.102 -10.812 1 88.56 55 PHE B CA 1
ATOM 2584 C C . PHE B 1 55 ? -17.766 -10.984 -10.141 1 88.56 55 PHE B C 1
ATOM 2586 O O . PHE B 1 55 ? -18.188 -11.117 -8.992 1 88.56 55 PHE B O 1
ATOM 2593 N N . VAL B 1 56 ? -17.922 -9.922 -10.82 1 87.31 56 VAL B N 1
ATOM 2594 C CA . VAL B 1 56 ? -18.734 -8.828 -10.305 1 87.31 56 VAL B CA 1
ATOM 2595 C C . VAL B 1 56 ? -20.172 -9.297 -10.117 1 87.31 56 VAL B C 1
ATOM 2597 O O . VAL B 1 56 ? -20.781 -9.07 -9.062 1 87.31 56 VAL B O 1
ATOM 2600 N N . ILE B 1 57 ? -20.641 -9.945 -11.125 1 89.25 57 ILE B N 1
ATOM 2601 C CA . ILE B 1 57 ? -22 -10.469 -11.07 1 89.25 57 ILE B CA 1
ATOM 2602 C C . ILE B 1 57 ? -22.125 -11.508 -9.961 1 89.25 57 ILE B C 1
ATOM 2604 O O . ILE B 1 57 ? -23.094 -11.516 -9.203 1 89.25 57 ILE B O 1
ATOM 2608 N N . ALA B 1 58 ? -21.156 -12.367 -9.875 1 88.75 58 ALA B N 1
ATOM 2609 C CA . ALA B 1 58 ? -21.141 -13.406 -8.844 1 88.75 58 ALA B CA 1
ATOM 2610 C C . ALA B 1 58 ? -21.219 -12.789 -7.449 1 88.75 58 ALA B C 1
ATOM 2612 O O . ALA B 1 58 ? -21.906 -13.305 -6.566 1 88.75 58 ALA B O 1
ATOM 2613 N N . GLU B 1 59 ? -20.484 -11.766 -7.23 1 84.5 59 GLU B N 1
ATOM 2614 C CA . GLU B 1 59 ? -20.5 -11.062 -5.949 1 84.5 59 GLU B CA 1
ATOM 2615 C C . GLU B 1 59 ? -21.891 -10.516 -5.633 1 84.5 59 GLU B C 1
ATOM 2617 O O . GLU B 1 59 ? -22.375 -10.656 -4.512 1 84.5 59 GLU B O 1
ATOM 2622 N N . GLN B 1 60 ? -22.453 -9.953 -6.598 1 85.88 60 GLN B N 1
ATOM 2623 C CA . GLN B 1 60 ? -23.781 -9.359 -6.438 1 85.88 60 GLN B CA 1
ATOM 2624 C C . GLN B 1 60 ? -24.828 -10.43 -6.113 1 85.88 60 GLN B C 1
ATOM 2626 O O . GLN B 1 60 ? -25.75 -10.188 -5.344 1 85.88 60 GLN B O 1
ATOM 2631 N N . LEU B 1 61 ? -24.609 -11.531 -6.684 1 85.75 61 LEU B N 1
ATOM 2632 C CA . LEU B 1 61 ? -25.578 -12.617 -6.539 1 85.75 61 LEU B CA 1
ATOM 2633 C C . LEU B 1 61 ? -25.234 -13.5 -5.348 1 85.75 61 LEU B C 1
ATOM 2635 O O . LEU B 1 61 ? -25.984 -14.406 -5 1 85.75 61 LEU B O 1
ATOM 2639 N N . GLY B 1 62 ? -24.047 -13.289 -4.773 1 82.5 62 GLY B N 1
ATOM 2640 C CA . GLY B 1 62 ? -23.609 -14.078 -3.637 1 82.5 62 GLY B CA 1
ATOM 2641 C C . GLY B 1 62 ? -23.172 -15.484 -4.02 1 82.5 62 GLY B C 1
ATOM 2642 O O . GLY B 1 62 ? -23.406 -16.438 -3.275 1 82.5 62 GLY B O 1
ATOM 2643 N N . CYS B 1 63 ? -22.688 -15.617 -5.18 1 85.31 63 CYS B N 1
ATOM 2644 C CA . CYS B 1 63 ? -22.312 -16.953 -5.629 1 85.31 63 CYS B CA 1
ATOM 2645 C C . CYS B 1 63 ? -20.875 -16.953 -6.156 1 85.31 63 CYS B C 1
ATOM 2647 O O . CYS B 1 63 ? -20.594 -17.578 -7.184 1 85.31 63 CYS B O 1
ATOM 2649 N N . VAL B 1 64 ? -20 -16.344 -5.516 1 88.06 64 VAL B N 1
ATOM 2650 C CA . VAL B 1 64 ? -18.594 -16.219 -5.93 1 88.06 64 VAL B CA 1
ATOM 2651 C C . VAL B 1 64 ? -17.953 -17.609 -5.934 1 88.06 64 VAL B C 1
ATOM 2653 O O . VAL B 1 64 ? -17.203 -17.953 -6.855 1 88.06 64 VAL B O 1
ATOM 2656 N N . TRP B 1 65 ? -18.297 -18.375 -5.016 1 89.88 65 TRP B N 1
ATOM 2657 C CA . TRP B 1 65 ? -17.688 -19.703 -4.91 1 89.88 65 TRP B CA 1
ATOM 2658 C C . TRP B 1 65 ? -18.062 -20.578 -6.094 1 89.88 65 TRP B C 1
ATOM 2660 O O . TRP B 1 65 ? -17.234 -21.344 -6.598 1 89.88 65 TRP B O 1
ATOM 2670 N N . LYS B 1 66 ? -19.297 -20.484 -6.523 1 90.38 66 LYS B N 1
ATOM 2671 C CA . LYS B 1 66 ? -19.734 -21.297 -7.652 1 90.38 66 LYS B CA 1
ATOM 2672 C C . LYS B 1 66 ? -18.859 -21.047 -8.883 1 90.38 66 LYS B C 1
ATOM 2674 O O . LYS B 1 66 ? -18.438 -21.984 -9.555 1 90.38 66 LYS B O 1
ATOM 2679 N N . LEU B 1 67 ? -18.625 -19.828 -9.102 1 91.5 67 LEU B N 1
ATOM 2680 C CA . LEU B 1 67 ? -17.781 -19.453 -10.234 1 91.5 67 LEU B CA 1
ATOM 2681 C C . LEU B 1 67 ? -16.328 -19.859 -9.992 1 91.5 67 LEU B C 1
ATOM 2683 O O . LEU B 1 67 ? -15.695 -20.453 -10.867 1 91.5 67 LEU B O 1
ATOM 2687 N N . GLU B 1 68 ? -15.859 -19.531 -8.836 1 92.38 68 GLU B N 1
ATOM 2688 C CA . GLU B 1 68 ? -14.469 -19.859 -8.5 1 92.38 68 GLU B CA 1
ATOM 2689 C C . GLU B 1 68 ? -14.227 -21.359 -8.555 1 92.38 68 GLU B C 1
ATOM 2691 O O . GLU B 1 68 ? -13.172 -21.797 -9.016 1 92.38 68 GLU B O 1
ATOM 2696 N N . LYS B 1 69 ? -15.148 -22.062 -8.062 1 92 69 LYS B N 1
ATOM 2697 C CA . LYS B 1 69 ? -15.055 -23.531 -8.086 1 92 69 LYS B CA 1
ATOM 2698 C C . LYS B 1 69 ? -14.906 -24.047 -9.516 1 92 69 LYS B C 1
ATOM 2700 O O . LYS B 1 69 ? -14.062 -24.906 -9.781 1 92 69 LYS B O 1
ATOM 2705 N N . LEU B 1 70 ? -15.703 -23.531 -10.375 1 93.12 70 LEU B N 1
ATOM 2706 C CA . LEU B 1 70 ? -15.641 -23.938 -11.781 1 93.12 70 LEU B CA 1
ATOM 2707 C C . LEU B 1 70 ? -14.273 -23.594 -12.375 1 93.12 70 LEU B C 1
ATOM 2709 O O . LEU B 1 70 ? -13.648 -24.438 -13.008 1 93.12 70 LEU B O 1
ATOM 2713 N N . CYS B 1 71 ? -13.82 -22.406 -12.156 1 94.75 71 CYS B N 1
ATOM 2714 C CA . CYS B 1 71 ? -12.531 -21.953 -12.672 1 94.75 71 CYS B CA 1
ATOM 2715 C C . CYS B 1 71 ? -11.398 -22.828 -12.133 1 94.75 71 CYS B C 1
ATOM 2717 O O . CYS B 1 71 ? -10.547 -23.281 -12.898 1 94.75 71 CYS B O 1
ATOM 2719 N N . ARG B 1 72 ? -11.422 -23.062 -10.867 1 94.12 72 ARG B N 1
ATOM 2720 C CA . ARG B 1 72 ? -10.383 -23.844 -10.203 1 94.12 72 ARG B CA 1
ATOM 2721 C C . ARG B 1 72 ? -10.367 -25.281 -10.711 1 94.12 72 ARG B C 1
ATOM 2723 O O . ARG B 1 72 ? -9.297 -25.844 -10.953 1 94.12 72 ARG B O 1
ATOM 2730 N N . ASN B 1 73 ? -11.547 -25.797 -10.812 1 94.06 73 ASN B N 1
ATOM 2731 C CA . ASN B 1 73 ? -11.648 -27.156 -11.328 1 94.06 73 ASN B CA 1
ATOM 2732 C C . ASN B 1 73 ? -11.062 -27.281 -12.734 1 94.06 73 ASN B C 1
ATOM 2734 O O . ASN B 1 73 ? -10.312 -28.203 -13.016 1 94.06 73 ASN B O 1
ATOM 2738 N N . LYS B 1 74 ? -11.414 -26.359 -13.594 1 94.88 74 LYS B N 1
ATOM 2739 C CA . LYS B 1 74 ? -10.898 -26.359 -14.961 1 94.88 74 LYS B CA 1
ATOM 2740 C C . LYS B 1 74 ? -9.383 -26.234 -14.969 1 94.88 74 LYS B C 1
ATOM 2742 O O . LYS B 1 74 ? -8.695 -26.922 -15.734 1 94.88 74 LYS B O 1
ATOM 2747 N N . ALA B 1 75 ? -8.852 -25.406 -14.164 1 96.12 75 ALA B N 1
ATOM 2748 C CA . ALA B 1 75 ? -7.41 -25.188 -14.078 1 96.12 75 ALA B CA 1
ATOM 2749 C C . ALA B 1 75 ? -6.691 -26.453 -13.594 1 96.12 75 ALA B C 1
ATOM 2751 O O . ALA B 1 75 ? -5.68 -26.859 -14.172 1 96.12 75 ALA B O 1
ATOM 2752 N N . LEU B 1 76 ? -7.238 -27.078 -12.594 1 95.31 76 LEU B N 1
ATOM 2753 C CA . LEU B 1 76 ? -6.613 -28.25 -12 1 95.31 76 LEU B CA 1
ATOM 2754 C C . LEU B 1 76 ? -6.668 -29.438 -12.961 1 95.31 76 LEU B C 1
ATOM 2756 O O . LEU B 1 76 ? -5.719 -30.203 -13.055 1 95.31 76 LEU B O 1
ATOM 2760 N N . LYS B 1 77 ? -7.746 -29.531 -13.625 1 93.69 77 LYS B N 1
ATOM 2761 C CA . LYS B 1 77 ? -7.852 -30.594 -14.617 1 93.69 77 LYS B CA 1
ATOM 2762 C C . LYS B 1 77 ? -6.789 -30.438 -15.703 1 93.69 77 LYS B C 1
ATOM 2764 O O . LYS B 1 77 ? -6.172 -31.422 -16.109 1 93.69 77 LYS B O 1
ATOM 2769 N N . ALA B 1 78 ? -6.578 -29.25 -16.141 1 94.19 78 ALA B N 1
ATOM 2770 C CA . ALA B 1 78 ? -5.586 -28.969 -17.172 1 94.19 78 ALA B CA 1
ATOM 2771 C C . ALA B 1 78 ? -4.168 -29.125 -16.625 1 94.19 78 ALA B C 1
ATOM 2773 O O . ALA B 1 78 ? -3.227 -29.344 -17.391 1 94.19 78 ALA B O 1
ATOM 2774 N N . ALA B 1 79 ? -3.99 -29.047 -15.391 1 92.62 79 ALA B N 1
ATOM 2775 C CA . ALA B 1 79 ? -2.68 -29.016 -14.742 1 92.62 79 ALA B CA 1
ATOM 2776 C C . ALA B 1 79 ? -2.018 -30.391 -14.781 1 92.62 79 ALA B C 1
ATOM 2778 O O . ALA B 1 79 ? -0.828 -30.516 -14.484 1 92.62 79 ALA B O 1
ATOM 2779 N N . VAL B 1 80 ? -2.766 -31.391 -15.156 1 89.25 80 VAL B N 1
ATOM 2780 C CA . VAL B 1 80 ? -2.209 -32.719 -15.305 1 89.25 80 VAL B CA 1
ATOM 2781 C C . VAL B 1 80 ? -1.059 -32.688 -16.312 1 89.25 80 VAL B C 1
ATOM 2783 O O . VAL B 1 80 ? -0.102 -33.469 -16.188 1 89.25 80 VAL B O 1
ATOM 2786 N N . GLU B 1 81 ? -1.098 -31.75 -17.234 1 91.62 81 GLU B N 1
ATOM 2787 C CA . GLU B 1 81 ? -0.101 -31.656 -18.297 1 91.62 81 GLU B CA 1
ATOM 2788 C C . GLU B 1 81 ? 1.028 -30.703 -17.906 1 91.62 81 GLU B C 1
ATOM 2790 O O . GLU B 1 81 ? 1.967 -30.5 -18.672 1 91.62 81 GLU B O 1
ATOM 2795 N N . LYS B 1 82 ? 0.929 -30.141 -16.766 1 92.06 82 LYS B N 1
ATOM 2796 C CA . LYS B 1 82 ? 1.936 -29.188 -16.297 1 92.06 82 LYS B CA 1
ATOM 2797 C C . LYS B 1 82 ? 3.289 -29.859 -16.109 1 92.06 82 LYS B C 1
ATOM 2799 O O . LYS B 1 82 ? 3.361 -31 -15.648 1 92.06 82 LYS B O 1
ATOM 2804 N N . PRO B 1 83 ? 4.375 -29.188 -16.5 1 91.94 83 PRO B N 1
ATOM 2805 C CA . PRO B 1 83 ? 5.695 -29.781 -16.25 1 91.94 83 PRO B CA 1
ATOM 2806 C C . PRO B 1 83 ? 5.934 -30.047 -14.758 1 91.94 83 PRO B C 1
ATOM 2808 O O . PRO B 1 83 ? 5.371 -29.359 -13.906 1 91.94 83 PRO B O 1
ATOM 2811 N N . GLU B 1 84 ? 6.789 -31 -14.508 1 88.69 84 GLU B N 1
ATOM 2812 C CA . GLU B 1 84 ? 7.129 -31.344 -13.133 1 88.69 84 GLU B CA 1
ATOM 2813 C C . GLU B 1 84 ? 7.938 -30.234 -12.469 1 88.69 84 GLU B C 1
ATOM 2815 O O . GLU B 1 84 ? 8.711 -29.531 -13.133 1 88.69 84 GLU B O 1
ATOM 2820 N N . ASN B 1 85 ? 7.773 -30 -11.203 1 87.75 85 ASN B N 1
ATOM 2821 C CA . ASN B 1 85 ? 8.539 -29.078 -10.359 1 87.75 85 ASN B CA 1
ATOM 2822 C C . ASN B 1 85 ? 8.289 -27.625 -10.734 1 87.75 85 ASN B C 1
ATOM 2824 O O . ASN B 1 85 ? 9.156 -26.781 -10.555 1 87.75 85 ASN B O 1
ATOM 2828 N N . VAL B 1 86 ? 7.234 -27.438 -11.453 1 95.19 86 VAL B N 1
ATOM 2829 C CA . VAL B 1 86 ? 6.785 -26.078 -11.734 1 95.19 86 VAL B CA 1
ATOM 2830 C C . VAL B 1 86 ? 5.496 -25.781 -10.969 1 95.19 86 VAL B C 1
ATOM 2832 O O . VAL B 1 86 ? 4.625 -26.641 -10.859 1 95.19 86 VAL B O 1
ATOM 2835 N N . LYS B 1 87 ? 5.449 -24.641 -10.438 1 97.62 87 LYS B N 1
ATOM 2836 C CA . LYS B 1 87 ? 4.32 -24.281 -9.586 1 97.62 87 LYS B CA 1
ATOM 2837 C C . LYS B 1 87 ? 3.098 -23.922 -10.422 1 97.62 87 LYS B C 1
ATOM 2839 O O . LYS B 1 87 ? 3.229 -23.5 -11.57 1 97.62 87 LYS B O 1
ATOM 2844 N N . LEU B 1 88 ? 1.989 -24.125 -9.852 1 97.5 88 LEU B N 1
ATOM 2845 C CA . LEU B 1 88 ? 0.721 -23.672 -10.406 1 97.5 88 LEU B CA 1
ATOM 2846 C C . LEU B 1 88 ? 0.103 -22.578 -9.531 1 97.5 88 LEU B C 1
ATOM 2848 O O . LEU B 1 88 ? -0.258 -22.844 -8.375 1 97.5 88 LEU B O 1
ATOM 2852 N N . PHE B 1 89 ? 0.001 -21.391 -10.062 1 97.75 89 PHE B N 1
ATOM 2853 C CA . PHE B 1 89 ? -0.603 -20.281 -9.352 1 97.75 89 PHE B CA 1
ATOM 2854 C C . PHE B 1 89 ? -2.094 -20.188 -9.656 1 97.75 89 PHE B C 1
ATOM 2856 O O . PHE B 1 89 ? -2.494 -20.156 -10.82 1 97.75 89 PHE B O 1
ATOM 2863 N N . LEU B 1 90 ? -2.9 -20.125 -8.602 1 96.06 90 LEU B N 1
ATOM 2864 C CA . LEU B 1 90 ? -4.352 -20.031 -8.711 1 96.06 90 LEU B CA 1
ATOM 2865 C C . LEU B 1 90 ? -4.867 -18.781 -7.992 1 96.06 90 LEU B C 1
ATOM 2867 O O . LEU B 1 90 ? -4.492 -18.531 -6.844 1 96.06 90 LEU B O 1
ATOM 2871 N N . ASN B 1 91 ? -5.699 -18.078 -8.656 1 92.31 91 ASN B N 1
ATOM 2872 C CA . ASN B 1 91 ? -6.328 -16.938 -8.016 1 92.31 91 ASN B CA 1
ATOM 2873 C C . ASN B 1 91 ? -7.387 -17.359 -7.004 1 92.31 91 ASN B C 1
ATOM 2875 O O . ASN B 1 91 ? -8.094 -18.344 -7.219 1 92.31 91 ASN B O 1
ATOM 2879 N N . VAL B 1 92 ? -7.461 -16.578 -5.938 1 88.56 92 VAL B N 1
ATOM 2880 C CA . VAL B 1 92 ? -8.508 -16.828 -4.957 1 88.56 92 VAL B CA 1
ATOM 2881 C C . VAL B 1 92 ? -9.102 -15.508 -4.477 1 88.56 92 VAL B C 1
ATOM 2883 O O . VAL B 1 92 ? -8.367 -14.562 -4.203 1 88.56 92 VAL B O 1
ATOM 2886 N N . ASP B 1 93 ? -10.383 -15.531 -4.465 1 78.69 93 ASP B N 1
ATOM 2887 C CA . ASP B 1 93 ? -11.07 -14.367 -3.926 1 78.69 93 ASP B CA 1
ATOM 2888 C C . ASP B 1 93 ? -11.047 -14.367 -2.398 1 78.69 93 ASP B C 1
ATOM 2890 O O . ASP B 1 93 ? -11.289 -15.398 -1.77 1 78.69 93 ASP B O 1
ATOM 2894 N N . GLY B 1 94 ? -10.695 -13.234 -1.807 1 73.75 94 GLY B N 1
ATOM 2895 C CA . GLY B 1 94 ? -10.547 -13.109 -0.365 1 73.75 94 GLY B CA 1
ATOM 2896 C C . GLY B 1 94 ? -11.836 -13.383 0.391 1 73.75 94 GLY B C 1
ATOM 2897 O O . GLY B 1 94 ? -11.805 -13.703 1.58 1 73.75 94 GLY B O 1
ATOM 2898 N N . ASN B 1 95 ? -12.953 -13.328 -0.259 1 71.38 95 ASN B N 1
ATOM 2899 C CA . ASN B 1 95 ? -14.242 -13.422 0.418 1 71.38 95 ASN B CA 1
ATOM 2900 C C . ASN B 1 95 ? -14.828 -14.828 0.33 1 71.38 95 ASN B C 1
ATOM 2902 O O . ASN B 1 95 ? -15.898 -15.094 0.867 1 71.38 95 ASN B O 1
ATOM 2906 N N . ILE B 1 96 ? -14.133 -15.695 -0.223 1 77 96 ILE B N 1
ATOM 2907 C CA . ILE B 1 96 ? -14.734 -16.984 -0.525 1 77 96 ILE B CA 1
ATOM 2908 C C . ILE B 1 96 ? -14.961 -17.766 0.769 1 77 96 ILE B C 1
ATOM 2910 O O . ILE B 1 96 ? -15.883 -18.578 0.855 1 77 96 ILE B O 1
ATOM 2914 N N . ILE B 1 97 ? -14.086 -17.531 1.749 1 72.44 97 ILE B N 1
ATOM 2915 C CA . ILE B 1 97 ? -14.211 -18.297 2.982 1 72.44 97 ILE B CA 1
ATOM 2916 C C . ILE B 1 97 ? -15.484 -17.891 3.715 1 72.44 97 ILE B C 1
ATOM 2918 O O . ILE B 1 97 ? -16.016 -18.656 4.535 1 72.44 97 ILE B O 1
ATOM 2922 N N . GLN B 1 98 ? -15.938 -16.734 3.344 1 72.06 98 GLN B N 1
ATOM 2923 C CA . GLN B 1 98 ? -17.156 -16.25 3.969 1 72.06 98 GLN B CA 1
ATOM 2924 C C . GLN B 1 98 ? -18.391 -16.797 3.252 1 72.06 98 GLN B C 1
ATOM 2926 O O . GLN B 1 98 ? -19.516 -16.672 3.748 1 72.06 98 GLN B O 1
ATOM 2931 N N . ASP B 1 99 ? -18.156 -17.297 2.094 1 75.94 99 ASP B N 1
ATOM 2932 C CA . ASP B 1 99 ? -19.25 -17.891 1.333 1 75.94 99 ASP B CA 1
ATOM 2933 C C . ASP B 1 99 ? -19.734 -19.172 1.993 1 75.94 99 ASP B C 1
ATOM 2935 O O . ASP B 1 99 ? -18.953 -20.078 2.271 1 75.94 99 ASP B O 1
ATOM 2939 N N . LYS B 1 100 ? -21 -19.297 2.227 1 76.12 100 LYS B N 1
ATOM 2940 C CA . LYS B 1 100 ? -21.625 -20.422 2.908 1 76.12 100 LYS B CA 1
ATOM 2941 C C . LYS B 1 100 ? -21.422 -21.719 2.111 1 76.12 100 LYS B C 1
ATOM 2943 O O . LYS B 1 100 ? -21.406 -22.812 2.684 1 76.12 100 LYS B O 1
ATOM 2948 N N . ALA B 1 101 ? -21.281 -21.547 0.843 1 75.19 101 ALA B N 1
ATOM 2949 C CA . ALA B 1 101 ? -21.172 -22.719 -0.021 1 75.19 101 ALA B CA 1
ATOM 2950 C C . ALA B 1 101 ? -19.719 -23.172 -0.133 1 75.19 101 ALA B C 1
ATOM 2952 O O . ALA B 1 101 ? -19.422 -24.188 -0.767 1 75.19 101 ALA B O 1
ATOM 2953 N N . PHE B 1 102 ? -18.906 -22.406 0.591 1 78.19 102 PHE B N 1
ATOM 2954 C CA . PHE B 1 102 ? -17.484 -22.734 0.49 1 78.19 102 PHE B CA 1
ATOM 2955 C C . PHE B 1 102 ? -17.203 -24.141 1.026 1 78.19 102 PHE B C 1
ATOM 2957 O O . PHE B 1 102 ? -17.656 -24.484 2.121 1 78.19 102 PHE B O 1
ATOM 2964 N N . ILE B 1 103 ? -16.578 -24.922 0.204 1 74.5 103 ILE B N 1
ATOM 2965 C CA . ILE B 1 103 ? -16.281 -26.312 0.562 1 74.5 103 ILE B CA 1
ATOM 2966 C C . ILE B 1 103 ? -14.82 -26.422 0.985 1 74.5 103 ILE B C 1
ATOM 2968 O O . ILE B 1 103 ? -13.914 -26.328 0.152 1 74.5 103 ILE B O 1
ATOM 2972 N N . GLN B 1 104 ? -14.719 -26.688 2.191 1 78.5 104 GLN B N 1
ATOM 2973 C CA . GLN B 1 104 ? -13.375 -26.953 2.697 1 78.5 104 GLN B CA 1
ATOM 2974 C C . GLN B 1 104 ? -12.789 -28.219 2.08 1 78.5 104 GLN B C 1
ATOM 2976 O O . GLN B 1 104 ? -13.484 -29.219 1.932 1 78.5 104 GLN B O 1
ATOM 2981 N N . GLY B 1 105 ? -11.602 -28.156 1.584 1 82.12 105 GLY B N 1
ATOM 2982 C CA . GLY B 1 105 ? -10.922 -29.328 1.059 1 82.12 105 GLY B CA 1
ATOM 2983 C C . GLY B 1 105 ? -11.164 -29.531 -0.423 1 82.12 105 GLY B C 1
ATOM 2984 O O . GLY B 1 105 ? -10.594 -30.453 -1.021 1 82.12 105 GLY B O 1
ATOM 2985 N N . PHE B 1 106 ? -11.984 -28.734 -0.995 1 86.69 106 PHE B N 1
ATOM 2986 C CA . PHE B 1 106 ? -12.297 -28.891 -2.41 1 86.69 106 PHE B CA 1
ATOM 2987 C C . PHE B 1 106 ? -11.023 -28.953 -3.244 1 86.69 106 PHE B C 1
ATOM 2989 O O . PHE B 1 106 ? -10.844 -29.859 -4.051 1 86.69 106 PHE B O 1
ATOM 2996 N N . THR B 1 107 ? -10.164 -28.062 -3.059 1 89.38 107 THR B N 1
ATOM 2997 C CA . THR B 1 107 ? -8.938 -27.984 -3.846 1 89.38 107 THR B CA 1
ATOM 2998 C C . THR B 1 107 ? -8.094 -29.234 -3.658 1 89.38 107 THR B C 1
ATOM 3000 O O . THR B 1 107 ? -7.582 -29.797 -4.629 1 89.38 107 THR B O 1
ATOM 3003 N N . ASN B 1 108 ? -8 -29.625 -2.451 1 89.56 108 ASN B N 1
ATOM 3004 C CA . ASN B 1 108 ? -7.203 -30.812 -2.146 1 89.56 108 ASN B CA 1
ATOM 3005 C C . ASN B 1 108 ? -7.707 -32.031 -2.9 1 89.56 108 ASN B C 1
ATOM 3007 O O . ASN B 1 108 ? -6.922 -32.781 -3.506 1 89.56 108 ASN B O 1
ATOM 3011 N N . ARG B 1 109 ? -9 -32.188 -2.879 1 90 109 ARG B N 1
ATOM 3012 C CA . ARG B 1 109 ? -9.602 -33.344 -3.553 1 90 109 ARG B CA 1
ATOM 3013 C C . ARG B 1 109 ? -9.336 -33.281 -5.055 1 90 109 ARG B C 1
ATOM 3015 O O . ARG B 1 109 ? -8.961 -34.312 -5.656 1 90 109 ARG B O 1
ATOM 3022 N N . LYS B 1 110 ? -9.539 -32.156 -5.59 1 90.75 110 LYS B N 1
ATOM 3023 C CA . LYS B 1 110 ? -9.367 -32 -7.031 1 90.75 110 LYS B CA 1
ATOM 3024 C C . LYS B 1 110 ? -7.895 -32.094 -7.422 1 90.75 110 LYS B C 1
ATOM 3026 O O . LYS B 1 110 ? -7.562 -32.688 -8.445 1 90.75 110 LYS B O 1
ATOM 3031 N N . ALA B 1 111 ? -7.031 -31.562 -6.652 1 91.56 111 ALA B N 1
ATOM 3032 C CA . ALA B 1 111 ? -5.594 -31.609 -6.91 1 91.56 111 ALA B CA 1
ATOM 3033 C C . ALA B 1 111 ? -5.074 -33.031 -6.852 1 91.56 111 ALA B C 1
ATOM 3035 O O . ALA B 1 111 ? -4.285 -33.469 -7.707 1 91.56 111 ALA B O 1
ATOM 3036 N N . MET B 1 112 ? -5.543 -33.719 -5.895 1 89.69 112 MET B N 1
ATOM 3037 C CA . MET B 1 112 ? -5.148 -35.125 -5.758 1 89.69 112 MET B CA 1
ATOM 3038 C C . MET B 1 112 ? -5.574 -35.938 -6.977 1 89.69 112 MET B C 1
ATOM 3040 O O . MET B 1 112 ? -4.801 -36.75 -7.492 1 89.69 112 MET B O 1
ATOM 3044 N N . LYS B 1 113 ? -6.746 -35.719 -7.328 1 88.88 113 LYS B N 1
ATOM 3045 C CA . LYS B 1 113 ? -7.266 -36.406 -8.5 1 88.88 113 LYS B CA 1
ATOM 3046 C C . LYS B 1 113 ? -6.441 -36.094 -9.742 1 88.88 113 LYS B C 1
ATOM 3048 O O . LYS B 1 113 ? -6.23 -36.969 -10.594 1 88.88 113 LYS B O 1
ATOM 3053 N N . ALA B 1 114 ? -5.996 -34.906 -9.852 1 87.94 114 ALA B N 1
ATOM 3054 C CA . ALA B 1 114 ? -5.223 -34.438 -11 1 87.94 114 ALA B CA 1
ATOM 3055 C C . ALA B 1 114 ? -3.746 -34.781 -10.844 1 87.94 114 ALA B C 1
ATOM 3057 O O . ALA B 1 114 ? -2.955 -34.625 -11.773 1 87.94 114 ALA B O 1
ATOM 3058 N N . GLY B 1 115 ? -3.338 -35.25 -9.727 1 89 115 GLY B N 1
ATOM 3059 C CA . GLY B 1 115 ? -1.95 -35.625 -9.477 1 89 115 GLY B CA 1
ATOM 3060 C C . GLY B 1 115 ? -1.058 -34.406 -9.242 1 89 115 GLY B C 1
ATOM 3061 O O . GLY B 1 115 ? 0.131 -34.438 -9.57 1 89 115 GLY B O 1
ATOM 3062 N N . VAL B 1 116 ? -1.584 -33.375 -8.836 1 91.81 116 VAL B N 1
ATOM 3063 C CA . VAL B 1 116 ? -0.825 -32.156 -8.539 1 91.81 116 VAL B CA 1
ATOM 3064 C C . VAL B 1 116 ? -0.607 -32.031 -7.035 1 91.81 116 VAL B C 1
ATOM 3066 O O . VAL B 1 116 ? -1.555 -31.797 -6.281 1 91.81 116 VAL B O 1
ATOM 3069 N N . PRO B 1 117 ? 0.593 -32.219 -6.625 1 92.69 117 PRO B N 1
ATOM 3070 C CA . PRO B 1 117 ? 0.825 -32.094 -5.184 1 92.69 117 PRO B CA 1
ATOM 3071 C C . PRO B 1 117 ? 0.467 -30.703 -4.652 1 92.69 117 PRO B C 1
ATOM 3073 O O . PRO B 1 117 ? 0.627 -29.703 -5.363 1 92.69 117 PRO B O 1
ATOM 3076 N N . ALA B 1 118 ? 0.053 -30.625 -3.416 1 93.25 118 ALA B N 1
ATOM 3077 C CA . ALA B 1 118 ? -0.303 -29.359 -2.771 1 93.25 118 ALA B CA 1
ATOM 3078 C C . ALA B 1 118 ? 0.869 -28.391 -2.795 1 93.25 118 ALA B C 1
ATOM 3080 O O . ALA B 1 118 ? 0.676 -27.172 -2.973 1 93.25 118 ALA B O 1
ATOM 3081 N N . SER B 1 119 ? 2.045 -28.922 -2.695 1 93.75 119 SER B N 1
ATOM 3082 C CA . SER B 1 119 ? 3.25 -28.109 -2.645 1 93.75 119 SER B CA 1
ATOM 3083 C C . SER B 1 119 ? 3.492 -27.391 -3.975 1 93.75 119 SER B C 1
ATOM 3085 O O . SER B 1 119 ? 4.289 -26.453 -4.047 1 93.75 119 SER B O 1
ATOM 3087 N N . ASP B 1 120 ? 2.807 -27.844 -5.004 1 95.56 120 ASP B N 1
ATOM 3088 C CA . ASP B 1 120 ? 2.971 -27.25 -6.324 1 95.56 120 ASP B CA 1
ATOM 3089 C C . ASP B 1 120 ? 1.908 -26.188 -6.582 1 95.56 120 ASP B C 1
ATOM 3091 O O . ASP B 1 120 ? 1.927 -25.516 -7.617 1 95.56 120 ASP B O 1
ATOM 3095 N N . ILE B 1 121 ? 1.072 -26 -5.645 1 96.5 121 ILE B N 1
ATOM 3096 C CA . ILE B 1 121 ? -0.023 -25.047 -5.836 1 96.5 121 ILE B CA 1
ATOM 3097 C C . ILE B 1 121 ? 0.235 -23.781 -5.012 1 96.5 121 ILE B C 1
ATOM 3099 O O . ILE B 1 121 ? 0.585 -23.875 -3.83 1 96.5 121 ILE B O 1
ATOM 3103 N N . VAL B 1 122 ? 0.137 -22.672 -5.613 1 97.5 122 VAL B N 1
ATOM 3104 C CA . VAL B 1 122 ? 0.254 -21.375 -4.977 1 97.5 122 VAL B CA 1
ATOM 3105 C C . VAL B 1 122 ? -1.061 -20.609 -5.121 1 97.5 122 VAL B C 1
ATOM 3107 O O . VAL B 1 122 ? -1.563 -20.422 -6.23 1 97.5 122 VAL B O 1
ATOM 3110 N N . PHE B 1 123 ? -1.628 -20.203 -4.031 1 94.81 123 PHE B N 1
ATOM 3111 C CA . PHE B 1 123 ? -2.836 -19.391 -4.094 1 94.81 123 PHE B CA 1
ATOM 3112 C C . PHE B 1 123 ? -2.488 -17.906 -4.078 1 94.81 123 PHE B C 1
ATOM 3114 O O . PHE B 1 123 ? -1.769 -17.438 -3.191 1 94.81 123 PHE B O 1
ATOM 3121 N N . GLU B 1 124 ? -2.941 -17.234 -5.105 1 94 124 GLU B N 1
ATOM 3122 C CA . GLU B 1 124 ? -2.781 -15.781 -5.188 1 94 124 GLU B CA 1
ATOM 3123 C C . GLU B 1 124 ? -3.973 -15.062 -4.566 1 94 124 GLU B C 1
ATOM 3125 O O . GLU B 1 124 ? -5.098 -15.172 -5.055 1 94 124 GLU B O 1
ATOM 3130 N N . ILE B 1 125 ? -3.633 -14.328 -3.605 1 86.56 125 ILE B N 1
ATOM 3131 C CA . ILE B 1 125 ? -4.699 -13.633 -2.902 1 86.56 125 ILE B CA 1
ATOM 3132 C C . ILE B 1 125 ? -4.609 -12.133 -3.188 1 86.56 125 ILE B C 1
ATOM 3134 O O . ILE B 1 125 ? -3.562 -11.516 -2.977 1 86.56 125 ILE B O 1
ATOM 3138 N N . THR B 1 126 ? -5.637 -11.578 -3.893 1 73.44 126 THR B N 1
ATOM 3139 C CA . THR B 1 126 ? -5.719 -10.141 -4.145 1 73.44 126 THR B CA 1
ATOM 3140 C C . THR B 1 126 ? -6.781 -9.5 -3.256 1 73.44 126 THR B C 1
ATOM 3142 O O . THR B 1 126 ? -7.844 -10.078 -3.025 1 73.44 126 THR B O 1
ATOM 3145 N N . GLU B 1 127 ? -6.488 -8.969 -2.289 1 56.28 127 GLU B N 1
ATOM 3146 C CA . GLU B 1 127 ? -7.578 -8.406 -1.495 1 56.28 127 GLU B CA 1
ATOM 3147 C C . GLU B 1 127 ? -8.148 -7.148 -2.145 1 56.28 127 GLU B C 1
ATOM 3149 O O . GLU B 1 127 ? -7.473 -6.117 -2.207 1 56.28 127 GLU B O 1
ATOM 3154 N N . ARG B 1 128 ? -8.969 -7.34 -3.326 1 52.22 128 ARG B N 1
ATOM 3155 C CA . ARG B 1 128 ? -9.664 -6.156 -3.832 1 52.22 128 ARG B CA 1
ATOM 3156 C C . ARG B 1 128 ? -10.562 -5.547 -2.76 1 52.22 128 ARG B C 1
ATOM 3158 O O . ARG B 1 128 ? -10.906 -4.367 -2.834 1 52.22 128 ARG B O 1
ATOM 3165 N N . SER B 1 129 ? -11.211 -6.496 -2.195 1 48.16 129 SER B N 1
ATOM 3166 C CA . SER B 1 129 ? -12.305 -6.023 -1.349 1 48.16 129 SER B CA 1
ATOM 3167 C C . SER B 1 129 ? -11.773 -5.355 -0.085 1 48.16 129 SER B C 1
ATOM 3169 O O . SER B 1 129 ? -10.641 -5.609 0.33 1 48.16 129 SER B O 1
ATOM 3171 N N . ASP B 1 130 ? -12.438 -4.32 0.196 1 48.5 130 ASP B N 1
ATOM 3172 C CA . ASP B 1 130 ? -12.344 -3.535 1.424 1 48.5 130 ASP B CA 1
ATOM 3173 C C . ASP B 1 130 ? -12.008 -4.422 2.619 1 48.5 130 ASP B C 1
ATOM 3175 O O . ASP B 1 130 ? -12.852 -4.66 3.482 1 48.5 130 ASP B O 1
ATOM 3179 N N . ILE B 1 131 ? -11.453 -5.484 2.316 1 48.06 131 ILE B N 1
ATOM 3180 C CA . ILE B 1 131 ? -11.219 -6.227 3.553 1 48.06 131 ILE B CA 1
ATOM 3181 C C . ILE B 1 131 ? -10.445 -5.355 4.539 1 48.06 131 ILE B C 1
ATOM 3183 O O . ILE B 1 131 ? -9.227 -5.227 4.434 1 48.06 131 ILE B O 1
ATOM 3187 N N . GLU B 1 132 ? -11.062 -4.391 4.855 1 53.41 132 GLU B N 1
ATOM 3188 C CA . GLU B 1 132 ? -10.547 -3.588 5.961 1 53.41 132 GLU B CA 1
ATOM 3189 C C . GLU B 1 132 ? -10.102 -4.473 7.121 1 53.41 132 GLU B C 1
ATOM 3191 O O . GLU B 1 132 ? -9.406 -4.012 8.023 1 53.41 132 GLU B O 1
ATOM 3196 N N . ASN B 1 133 ? -10.461 -5.84 6.898 1 61.16 133 ASN B N 1
ATOM 3197 C CA . ASN B 1 133 ? -10.164 -6.629 8.094 1 61.16 133 ASN B CA 1
ATOM 3198 C C . ASN B 1 133 ? -9.008 -7.59 7.852 1 61.16 133 ASN B C 1
ATOM 3200 O O . ASN B 1 133 ? -9.156 -8.578 7.129 1 61.16 133 ASN B O 1
ATOM 3204 N N . TYR B 1 134 ? -7.875 -7.289 8.211 1 69.75 134 TYR B N 1
ATOM 3205 C CA . TYR B 1 134 ? -6.652 -8.086 8.203 1 69.75 134 TYR B CA 1
ATOM 3206 C C . TYR B 1 134 ? -6.898 -9.469 8.797 1 69.75 134 TYR B C 1
ATOM 3208 O O . TYR B 1 134 ? -6.289 -10.453 8.367 1 69.75 134 TYR B O 1
ATOM 3216 N N . GLN B 1 135 ? -7.906 -9.477 9.508 1 73.25 135 GLN B N 1
ATOM 3217 C CA . GLN B 1 135 ? -8.18 -10.75 10.172 1 73.25 135 GLN B CA 1
ATOM 3218 C C . GLN B 1 135 ? -8.719 -11.781 9.18 1 73.25 135 GLN B C 1
ATOM 3220 O O . GLN B 1 135 ? -8.328 -12.945 9.219 1 73.25 135 GLN B O 1
ATOM 3225 N N . ILE B 1 136 ? -9.492 -11.328 8.281 1 76.5 136 ILE B N 1
ATOM 3226 C CA . ILE B 1 136 ? -10.062 -12.234 7.293 1 76.5 136 ILE B CA 1
ATOM 3227 C C . ILE B 1 136 ? -8.969 -12.711 6.34 1 76.5 136 ILE B C 1
ATOM 3229 O O . ILE B 1 136 ? -8.93 -13.883 5.969 1 76.5 136 ILE B O 1
ATOM 3233 N N . LEU B 1 137 ? -8.094 -11.852 5.98 1 79.44 137 LEU B N 1
ATOM 3234 C CA . LEU B 1 137 ? -6.977 -12.211 5.109 1 79.44 137 LEU B CA 1
ATOM 3235 C C . LEU B 1 137 ? -6.078 -13.25 5.77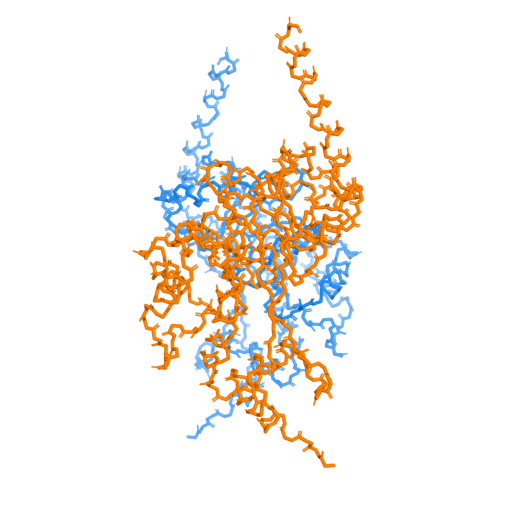3 1 79.44 137 LEU B C 1
ATOM 3237 O O . LEU B 1 137 ? -5.691 -14.234 5.141 1 79.44 137 LEU B O 1
ATOM 3241 N N . GLN B 1 138 ? -5.891 -13.047 6.973 1 80.38 138 GLN B N 1
ATOM 3242 C CA . GLN B 1 138 ? -5.047 -13.977 7.715 1 80.38 138 GLN B CA 1
ATOM 3243 C C . GLN B 1 138 ? -5.699 -15.352 7.809 1 80.38 138 GLN B C 1
ATOM 3245 O O . GLN B 1 138 ? -5.016 -16.375 7.707 1 80.38 138 GLN B O 1
ATOM 3250 N N . GLN B 1 139 ? -6.941 -15.312 7.969 1 82.31 139 GLN B N 1
ATOM 3251 C CA . GLN B 1 139 ? -7.672 -16.562 8.094 1 82.31 139 GLN B CA 1
ATOM 3252 C C . GLN B 1 139 ? -7.602 -17.375 6.793 1 82.31 139 GLN B C 1
ATOM 3254 O O . GLN B 1 139 ? -7.371 -18.578 6.82 1 82.31 139 GLN B O 1
ATOM 3259 N N . ILE B 1 140 ? -7.785 -16.703 5.742 1 83.62 140 ILE B N 1
ATOM 3260 C CA . ILE B 1 140 ? -7.777 -17.406 4.465 1 83.62 140 ILE B CA 1
ATOM 3261 C C . ILE B 1 140 ? -6.363 -17.891 4.148 1 83.62 140 ILE B C 1
ATOM 3263 O O . ILE B 1 140 ? -6.176 -18.984 3.625 1 83.62 140 ILE B O 1
ATOM 3267 N N . MET B 1 141 ? -5.418 -17.125 4.43 1 86.94 141 MET B N 1
ATOM 3268 C CA . MET B 1 141 ? -4.027 -17.516 4.211 1 86.94 141 MET B CA 1
ATOM 3269 C C . MET B 1 141 ? -3.674 -18.75 5.047 1 86.94 141 MET B C 1
ATOM 3271 O O . MET B 1 141 ? -3.074 -19.703 4.539 1 86.94 141 MET B O 1
ATOM 3275 N N . LYS B 1 142 ? -4.09 -18.672 6.246 1 86.62 142 LYS B N 1
ATOM 3276 C CA . LYS B 1 142 ? -3.826 -19.781 7.141 1 86.62 142 LYS B CA 1
ATOM 3277 C C . LYS B 1 142 ? -4.535 -21.047 6.66 1 86.62 142 LYS B C 1
ATOM 3279 O O . LYS B 1 142 ? -3.967 -22.141 6.703 1 86.62 142 LYS B O 1
ATOM 3284 N N . HIS B 1 143 ? -5.707 -20.875 6.23 1 87.25 143 HIS B N 1
ATOM 3285 C CA . HIS B 1 143 ? -6.492 -22 5.734 1 87.25 143 HIS B CA 1
ATOM 3286 C C . HIS B 1 143 ? -5.746 -22.75 4.641 1 87.25 143 HIS B C 1
ATOM 3288 O O . HIS B 1 143 ? -5.637 -23.984 4.691 1 87.25 143 HIS B O 1
ATOM 3294 N N . TYR B 1 144 ? -5.246 -22.078 3.74 1 90.25 144 TYR B N 1
ATOM 3295 C CA . TYR B 1 144 ? -4.586 -22.719 2.607 1 90.25 144 TYR B CA 1
ATOM 3296 C C . TYR B 1 144 ? -3.178 -23.172 2.977 1 90.25 144 TYR B C 1
ATOM 3298 O O . TYR B 1 144 ? -2.736 -24.25 2.576 1 90.25 144 TYR B O 1
ATOM 3306 N N . ALA B 1 145 ? -2.523 -22.391 3.754 1 91 145 ALA B N 1
ATOM 3307 C CA . ALA B 1 145 ? -1.175 -22.75 4.18 1 91 145 ALA B CA 1
ATOM 3308 C C . ALA B 1 145 ? -1.184 -24.047 4.988 1 91 145 ALA B C 1
ATOM 3310 O O . ALA B 1 145 ? -0.304 -24.891 4.824 1 91 145 ALA B O 1
ATOM 3311 N N . ASP B 1 146 ? -2.18 -24.172 5.816 1 91.12 146 ASP B N 1
ATOM 3312 C CA . ASP B 1 146 ? -2.297 -25.344 6.672 1 91.12 146 ASP B CA 1
ATOM 3313 C C . ASP B 1 146 ? -2.496 -26.609 5.836 1 91.12 146 ASP B C 1
ATOM 3315 O O . ASP B 1 146 ? -2.285 -27.719 6.328 1 91.12 146 ASP B O 1
ATOM 3319 N N . GLN B 1 147 ? -2.893 -26.422 4.66 1 91.75 147 GLN B N 1
ATOM 3320 C CA . GLN B 1 147 ? -3.143 -27.562 3.783 1 91.75 147 GLN B CA 1
ATOM 3321 C C . GLN B 1 147 ? -1.926 -27.859 2.912 1 91.75 147 GLN B C 1
ATOM 3323 O O . GLN B 1 147 ? -1.958 -28.781 2.084 1 91.75 147 GLN B O 1
ATOM 3328 N N . GLY B 1 148 ? -0.87 -27.047 3.074 1 93.12 148 GLY B N 1
ATOM 3329 C CA . GLY B 1 148 ? 0.374 -27.312 2.371 1 93.12 148 GLY B CA 1
ATOM 3330 C C . GLY B 1 148 ? 0.542 -26.484 1.114 1 93.12 148 GLY B C 1
ATOM 3331 O O . GLY B 1 148 ? 1.499 -26.672 0.361 1 93.12 148 GLY B O 1
ATOM 3332 N N . TYR B 1 149 ? -0.398 -25.578 0.879 1 95.25 149 TYR B N 1
ATOM 3333 C CA . TYR B 1 149 ? -0.278 -24.688 -0.264 1 95.25 149 TYR B CA 1
ATOM 3334 C C . TYR B 1 149 ? 0.637 -23.516 0.058 1 95.25 149 TYR B C 1
ATOM 3336 O O . TYR B 1 149 ? 0.835 -23.172 1.228 1 95.25 149 TYR B O 1
ATOM 3344 N N . GLU B 1 150 ? 1.247 -22.953 -0.938 1 96.56 150 GLU B N 1
ATOM 3345 C CA . 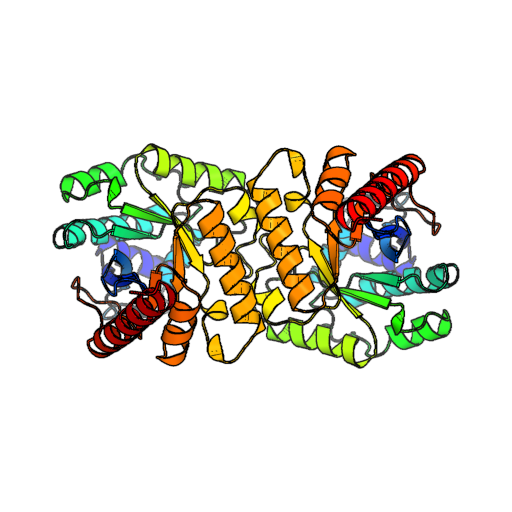GLU B 1 150 ? 1.963 -21.703 -0.79 1 96.56 150 GLU B CA 1
ATOM 3346 C C . GLU B 1 150 ? 1.057 -20.516 -1.104 1 96.56 150 GLU B C 1
ATOM 3348 O O . GLU B 1 150 ? -0.007 -20.672 -1.704 1 96.56 150 GLU B O 1
ATOM 3353 N N . ILE B 1 151 ? 1.475 -19.375 -0.595 1 95.06 151 ILE B N 1
ATOM 3354 C CA . ILE B 1 151 ? 0.625 -18.203 -0.713 1 95.06 151 ILE B CA 1
ATOM 3355 C C . ILE B 1 151 ? 1.388 -17.078 -1.425 1 95.06 151 ILE B C 1
ATOM 3357 O O . ILE B 1 151 ? 2.561 -16.844 -1.132 1 95.06 151 ILE B O 1
ATOM 3361 N N . ALA B 1 152 ? 0.743 -16.469 -2.404 1 95.25 152 ALA B N 1
ATOM 3362 C CA . ALA B 1 152 ? 1.234 -15.25 -3.057 1 95.25 152 ALA B CA 1
ATOM 3363 C C . ALA B 1 152 ? 0.302 -14.07 -2.797 1 95.25 152 ALA B C 1
ATOM 3365 O O . ALA B 1 152 ? -0.915 -14.188 -2.957 1 95.25 152 ALA B O 1
ATOM 3366 N N . LEU B 1 153 ? 0.89 -13.023 -2.283 1 90.19 153 LEU B N 1
ATOM 3367 C CA . LEU B 1 153 ? 0.122 -11.781 -2.215 1 90.19 153 LEU B CA 1
ATOM 3368 C C . LEU B 1 153 ? 0.202 -11.023 -3.531 1 90.19 153 LEU B C 1
ATOM 3370 O O . LEU B 1 153 ? 1.296 -10.695 -4 1 90.19 153 LEU B O 1
ATOM 3374 N N . ASP B 1 154 ? -0.934 -10.703 -4.008 1 87.38 154 ASP B N 1
ATOM 3375 C CA . ASP B 1 154 ? -0.988 -10.117 -5.344 1 87.38 154 ASP B CA 1
ATOM 3376 C C . ASP B 1 154 ? -1.278 -8.625 -5.277 1 87.38 154 ASP B C 1
ATOM 3378 O O . ASP B 1 154 ? -1.839 -8.133 -4.293 1 87.38 154 ASP B O 1
ATOM 3382 N N . ASP B 1 155 ? -0.783 -7.91 -6.227 1 80.62 155 ASP B N 1
ATOM 3383 C CA . ASP B 1 155 ? -1.039 -6.496 -6.473 1 80.62 155 ASP B CA 1
ATOM 3384 C C . ASP B 1 155 ? -0.453 -5.625 -5.363 1 80.62 155 ASP B C 1
ATOM 3386 O O . ASP B 1 155 ? -1.054 -4.625 -4.969 1 80.62 155 ASP B O 1
ATOM 3390 N N . VAL B 1 156 ? 0.651 -6.012 -4.895 1 80 156 VAL B N 1
ATOM 3391 C CA . VAL B 1 156 ? 1.315 -5.172 -3.902 1 80 156 VAL B CA 1
ATOM 3392 C C . VAL B 1 156 ? 1.748 -3.857 -4.547 1 80 156 VAL B C 1
ATOM 3394 O O . VAL B 1 156 ? 2.406 -3.855 -5.59 1 80 156 VAL B O 1
ATOM 3397 N N . GLY B 1 157 ? 1.405 -2.77 -3.934 1 73.25 157 GLY B N 1
ATOM 3398 C CA . GLY B 1 157 ? 1.695 -1.443 -4.453 1 73.25 157 GLY B CA 1
ATOM 3399 C C . GLY B 1 157 ? 0.461 -0.715 -4.953 1 73.25 157 GLY B C 1
ATOM 3400 O O . GLY B 1 157 ? 0.437 0.517 -4.996 1 73.25 157 GLY B O 1
ATOM 3401 N N . ALA B 1 158 ? -0.502 -1.595 -5.25 1 71 158 ALA B N 1
ATOM 3402 C CA . ALA B 1 158 ? -1.722 -0.995 -5.785 1 71 158 ALA B CA 1
ATOM 3403 C C . ALA B 1 158 ? -2.584 -0.417 -4.668 1 71 158 ALA B C 1
ATOM 3405 O O . ALA B 1 158 ? -2.33 -0.666 -3.486 1 71 158 ALA B O 1
ATOM 3406 N N . GLY B 1 159 ? -3.344 0.675 -4.848 1 62.88 159 GLY B N 1
ATOM 3407 C CA . GLY B 1 159 ? -4.188 1.435 -3.938 1 62.88 159 GLY B CA 1
ATOM 3408 C C . GLY B 1 159 ? -4.949 0.561 -2.961 1 62.88 159 GLY B C 1
ATOM 3409 O O . GLY B 1 159 ? -5.227 0.977 -1.834 1 62.88 159 GLY B O 1
ATOM 3410 N N . HIS B 1 160 ? -5.129 -0.767 -3.412 1 59.25 160 HIS B N 1
ATOM 3411 C CA . HIS B 1 160 ? -5.934 -1.612 -2.539 1 59.25 160 HIS B CA 1
ATOM 3412 C C . HIS B 1 160 ? -5.055 -2.477 -1.642 1 59.25 160 HIS B C 1
ATOM 3414 O O . HIS B 1 160 ? -5.555 -3.154 -0.741 1 59.25 160 HIS B O 1
ATOM 3420 N N . SER B 1 161 ? -3.801 -2.518 -1.919 1 60.69 161 SER B N 1
ATOM 3421 C CA . SER B 1 161 ? -2.859 -3.332 -1.157 1 60.69 161 SER B CA 1
ATOM 3422 C C . SER B 1 161 ? -1.857 -2.463 -0.404 1 60.69 161 SER B C 1
ATOM 3424 O O . SER B 1 161 ? -1.118 -1.688 -1.015 1 60.69 161 SER B O 1
ATOM 3426 N N . GLY B 1 162 ? -2.045 -2.434 0.887 1 70.69 162 GLY B N 1
ATOM 3427 C CA . GLY B 1 162 ? -1.155 -1.611 1.692 1 70.69 162 GLY B CA 1
ATOM 3428 C C . GLY B 1 162 ? -0.01 -2.395 2.305 1 70.69 162 GLY B C 1
ATOM 3429 O O . GLY B 1 162 ? 0.018 -3.625 2.232 1 70.69 162 GLY B O 1
ATOM 3430 N N . LEU B 1 163 ? 1.034 -1.818 2.678 1 79.62 163 LEU B N 1
ATOM 3431 C CA . LEU B 1 163 ? 2.203 -2.373 3.354 1 79.62 163 LEU B CA 1
ATOM 3432 C C . LEU B 1 163 ? 1.793 -3.127 4.613 1 79.62 163 LEU B C 1
ATOM 3434 O O . LEU B 1 163 ? 2.436 -4.109 4.988 1 79.62 163 LEU B O 1
ATOM 3438 N N . ASN B 1 164 ? 0.675 -2.762 5.125 1 81.31 164 ASN B N 1
ATOM 3439 C CA . ASN B 1 164 ? 0.184 -3.439 6.32 1 81.31 164 ASN B CA 1
ATOM 3440 C C . ASN B 1 164 ? -0.166 -4.898 6.035 1 81.31 164 ASN B C 1
ATOM 3442 O O . ASN B 1 164 ? 0.078 -5.773 6.867 1 81.31 164 ASN B O 1
ATOM 3446 N N . ARG B 1 165 ? -0.624 -5.09 4.879 1 80.88 165 ARG B N 1
ATOM 3447 C CA . ARG B 1 165 ? -0.934 -6.461 4.488 1 80.88 165 ARG B CA 1
ATOM 3448 C C . ARG B 1 165 ? 0.333 -7.301 4.391 1 80.88 165 ARG B C 1
ATOM 3450 O O . ARG B 1 165 ? 0.358 -8.453 4.84 1 80.88 165 ARG B O 1
ATOM 3457 N N . VAL B 1 166 ? 1.252 -6.738 3.877 1 84.06 166 VAL B N 1
ATOM 3458 C CA . VAL B 1 166 ? 2.52 -7.434 3.676 1 84.06 166 VAL B CA 1
ATOM 3459 C C . VAL B 1 166 ? 3.141 -7.773 5.027 1 84.06 166 VAL B C 1
ATOM 3461 O O . VAL B 1 166 ? 3.557 -8.914 5.254 1 84.06 166 VAL B O 1
ATOM 3464 N N . VAL B 1 167 ? 3.031 -6.883 5.906 1 86.06 167 VAL B N 1
ATOM 3465 C CA . VAL B 1 167 ? 3.725 -7.031 7.18 1 86.06 167 VAL B CA 1
ATOM 3466 C C . VAL B 1 167 ? 2.951 -7.992 8.086 1 86.06 167 VAL B C 1
ATOM 3468 O O . VAL B 1 167 ? 3.547 -8.719 8.883 1 86.06 167 VAL B O 1
ATOM 3471 N N . ASN B 1 168 ? 1.698 -7.996 7.895 1 82.25 168 ASN B N 1
ATOM 3472 C CA . ASN B 1 168 ? 0.878 -8.82 8.773 1 82.25 168 ASN B CA 1
ATOM 3473 C C . ASN B 1 168 ? 0.706 -10.234 8.219 1 82.25 168 ASN B C 1
ATOM 3475 O O . ASN B 1 168 ? 0.022 -11.062 8.828 1 82.25 168 ASN B O 1
ATOM 3479 N N . THR B 1 169 ? 1.319 -10.398 7.117 1 83.44 169 THR B N 1
ATOM 3480 C CA . THR B 1 169 ? 1.273 -11.727 6.523 1 83.44 169 THR B CA 1
ATOM 3481 C C . THR B 1 169 ? 2.682 -12.242 6.242 1 83.44 169 THR B C 1
ATOM 3483 O O . THR B 1 169 ? 3.66 -11.508 6.398 1 83.44 169 THR B O 1
ATOM 3486 N N . THR B 1 170 ? 2.803 -13.492 6.016 1 85.56 170 THR B N 1
ATOM 3487 C CA . THR B 1 170 ? 4.051 -14.141 5.625 1 85.56 170 THR B CA 1
ATOM 3488 C C . THR B 1 170 ? 3.861 -14.953 4.352 1 85.56 170 THR B C 1
ATOM 3490 O O . THR B 1 170 ? 3.9 -16.188 4.383 1 85.56 170 THR B O 1
ATOM 3493 N N . PRO B 1 171 ? 3.738 -14.234 3.316 1 92 171 PRO B N 1
ATOM 3494 C CA . PRO B 1 171 ? 3.535 -14.969 2.066 1 92 171 PRO B CA 1
ATOM 3495 C C . PRO B 1 171 ? 4.82 -15.602 1.537 1 92 171 PRO B C 1
ATOM 3497 O O . PRO B 1 171 ? 5.918 -15.219 1.951 1 92 171 PRO B O 1
ATOM 3500 N N . ASP B 1 172 ? 4.621 -16.594 0.692 1 96.38 172 ASP B N 1
ATOM 3501 C CA . ASP B 1 172 ? 5.758 -17.188 0.005 1 96.38 172 ASP B CA 1
ATOM 3502 C C . ASP B 1 172 ? 6.211 -16.328 -1.172 1 96.38 172 ASP B C 1
ATOM 3504 O O . ASP B 1 172 ? 7.395 -16.297 -1.507 1 96.38 172 ASP B O 1
ATOM 3508 N N . TYR B 1 173 ? 5.23 -15.625 -1.709 1 96.94 173 TYR B N 1
ATOM 3509 C CA . TYR B 1 173 ? 5.484 -14.781 -2.869 1 96.94 173 TYR B CA 1
ATOM 3510 C C . TYR B 1 173 ? 4.824 -13.414 -2.703 1 96.94 173 TYR B C 1
ATOM 3512 O O . TYR B 1 173 ? 3.717 -13.32 -2.168 1 96.94 173 TYR B O 1
ATOM 3520 N N . LEU B 1 174 ? 5.52 -12.422 -3.143 1 94.56 174 LEU B N 1
ATOM 3521 C CA . LEU B 1 174 ? 4.965 -11.078 -3.287 1 94.56 174 LEU B CA 1
ATOM 3522 C C . LEU B 1 174 ? 4.961 -10.648 -4.75 1 94.56 174 LEU B C 1
ATOM 3524 O O . LEU B 1 174 ? 6 -10.672 -5.41 1 94.56 174 LEU B O 1
ATOM 3528 N N . LYS B 1 175 ? 3.814 -10.281 -5.246 1 94.94 175 LYS B N 1
ATOM 3529 C CA . LYS B 1 175 ? 3.732 -9.844 -6.633 1 94.94 175 LYS B CA 1
ATOM 3530 C C . LYS B 1 175 ? 3.631 -8.32 -6.723 1 94.94 175 LYS B C 1
ATOM 3532 O O . LYS B 1 175 ? 2.672 -7.73 -6.227 1 94.94 175 LYS B O 1
ATOM 3537 N N . ALA B 1 176 ? 4.652 -7.758 -7.336 1 93.06 176 ALA B N 1
ATOM 3538 C CA . ALA B 1 176 ? 4.66 -6.309 -7.52 1 93.06 176 ALA B CA 1
ATOM 3539 C C . ALA B 1 176 ? 3.746 -5.895 -8.664 1 93.06 176 ALA B C 1
ATOM 3541 O O . ALA B 1 176 ? 3.811 -6.469 -9.758 1 93.06 176 ALA B O 1
ATOM 3542 N N . ASP B 1 177 ? 3.037 -4.906 -8.438 1 89.19 177 ASP B N 1
ATOM 3543 C CA . ASP B 1 177 ? 2.023 -4.426 -9.375 1 89.19 177 ASP B CA 1
ATOM 3544 C C . ASP B 1 177 ? 2.662 -3.939 -10.672 1 89.19 177 ASP B C 1
ATOM 3546 O O . ASP B 1 177 ? 3.789 -3.443 -10.664 1 89.19 177 ASP B O 1
ATOM 3550 N N . ILE B 1 178 ? 1.882 -3.957 -11.711 1 92.56 178 ILE B N 1
ATOM 3551 C CA . ILE B 1 178 ? 2.32 -3.607 -13.055 1 92.56 178 ILE B CA 1
ATOM 3552 C C . ILE B 1 178 ? 2.756 -2.145 -13.094 1 92.56 178 ILE B C 1
ATOM 3554 O O . ILE B 1 178 ? 3.688 -1.787 -13.82 1 92.56 178 ILE B O 1
ATOM 3558 N N . GLU B 1 179 ? 2.152 -1.358 -12.352 1 88.12 179 GLU B N 1
ATOM 3559 C CA . GLU B 1 179 ? 2.465 0.067 -12.375 1 88.12 179 GLU B CA 1
ATOM 3560 C C . GLU B 1 179 ? 3.877 0.332 -11.859 1 88.12 179 GLU B C 1
ATOM 3562 O O . GLU B 1 179 ? 4.539 1.274 -12.297 1 88.12 179 GLU B O 1
ATOM 3567 N N . LEU B 1 180 ? 4.32 -0.476 -10.961 1 91 180 LEU B N 1
ATOM 3568 C CA . LEU B 1 180 ? 5.676 -0.33 -10.438 1 91 180 LEU B CA 1
ATOM 3569 C C . LEU B 1 180 ? 6.703 -0.812 -11.453 1 91 180 LEU B C 1
ATOM 3571 O O . LEU B 1 180 ? 7.867 -0.408 -11.406 1 91 180 LEU B O 1
ATOM 3575 N N . VAL B 1 181 ? 6.254 -1.629 -12.414 1 95.81 181 VAL B N 1
ATOM 3576 C CA . VAL B 1 181 ? 7.152 -2.268 -13.367 1 95.81 181 VAL B CA 1
ATOM 3577 C C . VAL B 1 181 ? 7.203 -1.449 -14.656 1 95.81 181 VAL B C 1
ATOM 3579 O O . VAL B 1 181 ? 8.266 -1.3 -15.266 1 95.81 181 VAL B O 1
ATOM 3582 N N . ARG B 1 182 ? 6.109 -0.872 -14.977 1 95.06 182 ARG B N 1
ATOM 3583 C CA . ARG B 1 182 ? 6 -0.136 -16.234 1 95.06 182 ARG B CA 1
ATOM 3584 C C . ARG B 1 182 ? 7.008 1.006 -16.281 1 95.06 182 ARG B C 1
ATOM 3586 O O . ARG B 1 182 ? 7.031 1.863 -15.398 1 95.06 182 ARG B O 1
ATOM 3593 N N . ASP B 1 183 ? 7.844 1.016 -17.234 1 96.06 183 ASP B N 1
ATOM 3594 C CA . ASP B 1 183 ? 8.844 2.043 -17.516 1 96.06 183 ASP B CA 1
ATOM 3595 C C . ASP B 1 183 ? 9.781 2.229 -16.312 1 96.06 183 ASP B C 1
ATOM 3597 O O . ASP B 1 183 ? 10.266 3.332 -16.062 1 96.06 183 ASP B O 1
ATOM 3601 N N . ILE B 1 184 ? 9.945 1.224 -15.617 1 96.56 184 ILE B N 1
ATOM 3602 C CA . ILE B 1 184 ? 10.75 1.297 -14.406 1 96.56 184 ILE B CA 1
ATOM 3603 C C . ILE B 1 184 ? 12.148 1.823 -14.75 1 96.56 184 ILE B C 1
ATOM 3605 O O . ILE B 1 184 ? 12.758 2.535 -13.945 1 96.56 184 ILE B O 1
ATOM 3609 N N . HIS B 1 185 ? 12.648 1.542 -15.906 1 96.31 185 HIS B N 1
ATOM 3610 C CA . HIS B 1 185 ? 13.977 1.953 -16.328 1 96.31 185 HIS B CA 1
ATOM 3611 C C . HIS B 1 185 ? 14.055 3.463 -16.531 1 96.31 185 HIS B C 1
ATOM 3613 O O . HIS B 1 185 ? 15.148 4.031 -16.594 1 96.31 185 HIS B O 1
ATOM 3619 N N . LYS B 1 186 ? 12.914 4.094 -16.625 1 95.75 186 LYS B N 1
ATOM 3620 C CA . LYS B 1 186 ? 12.867 5.527 -16.891 1 95.75 186 LYS B CA 1
ATOM 3621 C C . LYS B 1 186 ? 12.633 6.324 -15.609 1 95.75 186 LYS B C 1
ATOM 3623 O O . LYS B 1 186 ? 12.766 7.547 -15.602 1 95.75 186 LYS B O 1
ATOM 3628 N N . TYR B 1 187 ? 12.289 5.613 -14.578 1 93 187 TYR B N 1
ATOM 3629 C CA . TYR B 1 187 ? 11.898 6.309 -13.359 1 93 187 TYR B CA 1
ATOM 3630 C C . TYR B 1 187 ? 12.703 5.801 -12.164 1 93 187 TYR B C 1
ATOM 3632 O O . TYR B 1 187 ? 12.414 4.723 -11.633 1 93 187 TYR B O 1
ATOM 3640 N N . LYS B 1 188 ? 13.531 6.633 -11.648 1 93.56 188 LYS B N 1
ATOM 3641 C CA . LYS B 1 188 ? 14.438 6.258 -10.562 1 93.56 188 LYS B CA 1
ATOM 3642 C C . LYS B 1 188 ? 13.656 5.883 -9.305 1 93.56 188 LYS B C 1
ATOM 3644 O O . LYS B 1 188 ? 14.047 4.965 -8.578 1 93.56 188 LYS B O 1
ATOM 3649 N N . LYS B 1 189 ? 12.617 6.539 -9.055 1 91.25 189 LYS B N 1
ATOM 3650 C CA . LYS B 1 189 ? 11.828 6.262 -7.855 1 91.25 189 LYS B CA 1
ATOM 3651 C C . LYS B 1 189 ? 11.227 4.859 -7.906 1 91.25 189 LYS B C 1
ATOM 3653 O O . LYS B 1 189 ? 11.109 4.191 -6.875 1 91.25 189 LYS B O 1
ATOM 3658 N N . LYS B 1 190 ? 10.852 4.418 -9.055 1 92.5 190 LYS B N 1
ATOM 3659 C CA . LYS B 1 190 ? 10.344 3.059 -9.219 1 92.5 190 LYS B CA 1
ATOM 3660 C C . LYS B 1 190 ? 11.438 2.031 -8.93 1 92.5 190 LYS B C 1
ATOM 3662 O O . LYS B 1 190 ? 11.188 1.019 -8.273 1 92.5 190 LYS B O 1
ATOM 3667 N N . GLU B 1 191 ? 12.586 2.359 -9.406 1 95.69 191 GLU B N 1
ATOM 3668 C CA . GLU B 1 191 ? 13.719 1.471 -9.156 1 95.69 191 GLU B CA 1
ATOM 3669 C C . GLU B 1 191 ? 14 1.344 -7.66 1 95.69 191 GLU B C 1
ATOM 3671 O O . GLU B 1 191 ? 14.203 0.238 -7.156 1 95.69 191 GLU B O 1
ATOM 3676 N N . ILE B 1 192 ? 13.969 2.479 -7.066 1 92.88 192 ILE B N 1
ATOM 3677 C CA . ILE B 1 192 ? 14.242 2.514 -5.637 1 92.88 192 ILE B CA 1
ATOM 3678 C C . ILE B 1 192 ? 13.195 1.7 -4.887 1 92.88 192 ILE B C 1
ATOM 3680 O O . ILE B 1 192 ? 13.523 0.882 -4.027 1 92.88 192 ILE B O 1
ATOM 3684 N N . MET B 1 193 ? 11.977 1.883 -5.238 1 91.31 193 MET B N 1
ATOM 3685 C CA . MET B 1 193 ? 10.898 1.168 -4.566 1 91.31 193 MET B CA 1
ATOM 3686 C C . MET B 1 193 ? 10.992 -0.332 -4.824 1 91.31 193 MET B C 1
ATOM 3688 O O . MET B 1 193 ? 10.805 -1.136 -3.91 1 91.31 193 MET B O 1
ATOM 3692 N N . MET B 1 194 ? 11.305 -0.701 -5.996 1 94.31 194 MET B N 1
ATOM 3693 C CA . MET B 1 194 ? 11.453 -2.113 -6.336 1 94.31 194 MET B CA 1
ATOM 3694 C C . MET B 1 194 ? 12.578 -2.748 -5.527 1 94.31 194 MET B C 1
ATOM 3696 O O . MET B 1 194 ? 12.438 -3.861 -5.02 1 94.31 194 MET B O 1
ATOM 3700 N N . LYS B 1 195 ? 13.641 -2.082 -5.441 1 94.44 195 LYS B N 1
ATOM 3701 C CA . LYS B 1 195 ? 14.766 -2.568 -4.656 1 94.44 195 LYS B CA 1
ATOM 3702 C C . LYS B 1 195 ? 14.375 -2.76 -3.193 1 94.44 195 LYS B C 1
ATOM 3704 O O . LYS B 1 195 ? 14.773 -3.74 -2.562 1 94.44 195 LYS B O 1
ATOM 3709 N N . LEU B 1 196 ? 13.664 -1.863 -2.783 1 89.12 196 LEU B N 1
ATOM 3710 C CA . LEU B 1 196 ? 13.219 -1.955 -1.397 1 89.12 196 LEU B CA 1
ATOM 3711 C C . LEU B 1 196 ? 12.312 -3.166 -1.197 1 89.12 196 LEU B C 1
ATOM 3713 O O . LEU B 1 196 ? 12.453 -3.891 -0.209 1 89.12 196 LEU B O 1
ATOM 3717 N N . LEU B 1 197 ? 11.422 -3.377 -2.057 1 91.31 197 LEU B N 1
ATOM 3718 C CA . LEU B 1 197 ? 10.562 -4.555 -1.985 1 91.31 197 LEU B CA 1
ATOM 3719 C C . LEU B 1 197 ? 11.398 -5.832 -2.053 1 91.31 197 LEU B C 1
ATOM 3721 O O . LEU B 1 197 ? 11.109 -6.801 -1.342 1 91.31 197 LEU B O 1
ATOM 3725 N N . LEU B 1 198 ? 12.352 -5.797 -2.896 1 95.5 198 LEU B N 1
ATOM 3726 C CA . LEU B 1 198 ? 13.266 -6.926 -3.002 1 95.5 198 LEU B CA 1
ATOM 3727 C C . LEU B 1 198 ? 13.977 -7.18 -1.675 1 95.5 198 LEU B C 1
ATOM 3729 O O . LEU B 1 198 ? 14.047 -8.32 -1.215 1 95.5 198 LEU B O 1
ATOM 3733 N N . ASP B 1 199 ? 14.43 -6.129 -1.11 1 93.38 199 ASP B N 1
ATOM 3734 C CA . ASP B 1 199 ? 15.109 -6.238 0.174 1 93.38 199 ASP B CA 1
ATOM 3735 C C . ASP B 1 199 ? 14.18 -6.805 1.244 1 93.38 199 ASP B C 1
ATOM 3737 O O . ASP B 1 199 ? 14.594 -7.621 2.068 1 93.38 199 ASP B O 1
ATOM 3741 N N . TYR B 1 200 ? 13 -6.398 1.223 1 91.75 200 TYR B N 1
ATOM 3742 C CA . TYR B 1 200 ? 12.016 -6.93 2.156 1 91.75 200 TYR B CA 1
ATOM 3743 C C . TYR B 1 200 ? 11.836 -8.43 1.965 1 91.75 200 TYR B C 1
ATOM 3745 O O . TYR B 1 200 ? 11.844 -9.195 2.936 1 91.75 200 TYR B O 1
ATOM 3753 N N . CYS B 1 201 ? 11.688 -8.797 0.75 1 95.69 201 CYS B N 1
ATOM 3754 C CA . CYS B 1 201 ? 11.516 -10.211 0.435 1 95.69 201 CYS B CA 1
ATOM 3755 C C . CYS B 1 201 ? 12.727 -11.023 0.872 1 95.69 201 CYS B C 1
ATOM 3757 O O . CYS B 1 201 ? 12.586 -12.078 1.488 1 95.69 201 CYS B O 1
ATOM 3759 N N . ASN B 1 202 ? 13.875 -10.523 0.583 1 95.62 202 ASN B N 1
ATOM 3760 C CA . ASN B 1 202 ? 15.102 -11.211 0.99 1 95.62 202 ASN B CA 1
ATOM 3761 C C . ASN B 1 202 ? 15.172 -11.375 2.506 1 95.62 202 ASN B C 1
ATOM 3763 O O . ASN B 1 202 ? 15.57 -12.43 3.002 1 95.62 202 ASN B O 1
ATOM 3767 N N . ALA B 1 203 ? 14.766 -10.359 3.15 1 91.62 203 ALA B N 1
ATOM 3768 C CA . ALA B 1 203 ? 14.852 -10.352 4.609 1 91.62 203 ALA B CA 1
ATOM 3769 C C . ALA B 1 203 ? 13.812 -11.289 5.219 1 91.62 203 ALA B C 1
ATOM 3771 O O . ALA B 1 203 ? 14.023 -11.852 6.301 1 91.62 203 ALA B O 1
ATOM 3772 N N . THR B 1 204 ? 12.727 -11.516 4.566 1 93.25 204 THR B N 1
ATOM 3773 C CA . THR B 1 204 ? 11.625 -12.273 5.152 1 93.25 204 THR B CA 1
ATOM 3774 C C . THR B 1 204 ? 11.531 -13.664 4.523 1 93.25 204 THR B C 1
ATOM 3776 O O . THR B 1 204 ? 10.75 -14.5 4.973 1 93.25 204 THR B O 1
ATOM 3779 N N . GLY B 1 205 ? 12.227 -13.844 3.441 1 94.88 205 GLY B N 1
ATOM 3780 C CA . GLY B 1 205 ? 12.266 -15.148 2.803 1 94.88 205 GLY B CA 1
ATOM 3781 C C . GLY B 1 205 ? 11.227 -15.305 1.708 1 94.88 205 GLY B C 1
ATOM 3782 O O . GLY B 1 205 ? 11.031 -16.406 1.188 1 94.88 205 GLY B O 1
ATOM 3783 N N . ALA B 1 206 ? 10.547 -14.273 1.365 1 95.94 206 ALA B N 1
ATOM 3784 C CA . ALA B 1 206 ? 9.57 -14.305 0.282 1 95.94 206 ALA B CA 1
ATOM 3785 C C . ALA B 1 206 ? 10.25 -14.133 -1.075 1 95.94 206 ALA B C 1
ATOM 3787 O O . ALA B 1 206 ? 11.352 -13.594 -1.163 1 95.94 206 ALA B O 1
ATOM 3788 N N . ILE B 1 207 ? 9.641 -14.625 -2.098 1 98 207 ILE B N 1
ATOM 3789 C CA . ILE B 1 207 ? 10.109 -14.445 -3.469 1 98 207 ILE B CA 1
ATOM 3790 C C . ILE B 1 207 ? 9.336 -13.305 -4.129 1 98 207 ILE B C 1
ATOM 3792 O O . ILE B 1 207 ? 8.102 -13.281 -4.102 1 98 207 ILE B O 1
ATOM 3796 N N . LEU B 1 208 ? 10.055 -12.352 -4.688 1 97.88 208 LEU B N 1
ATOM 3797 C CA . LEU B 1 208 ? 9.43 -11.211 -5.352 1 97.88 208 LEU B CA 1
ATOM 3798 C C . LEU B 1 208 ? 9.172 -11.516 -6.824 1 97.88 208 LEU B C 1
ATOM 3800 O O . LEU B 1 208 ? 10.078 -11.945 -7.539 1 97.88 208 LEU B O 1
ATOM 3804 N N . ILE B 1 209 ? 7.945 -11.305 -7.242 1 98.31 209 ILE B N 1
ATOM 3805 C CA . ILE B 1 209 ? 7.559 -11.469 -8.641 1 98.31 209 ILE B CA 1
ATOM 3806 C C . ILE B 1 209 ? 7.152 -10.125 -9.227 1 98.31 209 ILE B C 1
ATOM 3808 O O . ILE B 1 209 ? 6.23 -9.477 -8.734 1 98.31 209 ILE B O 1
ATOM 3812 N N . ALA B 1 210 ? 7.848 -9.688 -10.242 1 97.94 210 ALA B N 1
ATOM 3813 C CA . ALA B 1 210 ? 7.453 -8.477 -10.961 1 97.94 210 ALA B CA 1
ATOM 3814 C C . ALA B 1 210 ? 6.461 -8.797 -12.07 1 97.94 210 ALA B C 1
ATOM 3816 O O . ALA B 1 210 ? 6.75 -9.602 -12.961 1 97.94 210 ALA B O 1
ATOM 3817 N N . GLU B 1 211 ? 5.348 -8.117 -12.039 1 96.62 211 GLU B N 1
ATOM 3818 C CA . GLU B 1 211 ? 4.301 -8.414 -13.008 1 96.62 211 GLU B CA 1
ATOM 3819 C C . GLU B 1 211 ? 4.27 -7.367 -14.117 1 96.62 211 GLU B C 1
ATOM 3821 O O . GLU B 1 211 ? 4.602 -6.203 -13.891 1 96.62 211 GLU B O 1
ATOM 3826 N N . GLY B 1 212 ? 3.906 -7.832 -15.297 1 96.62 212 GLY B N 1
ATOM 3827 C CA . GLY B 1 212 ? 3.598 -6.906 -16.375 1 96.62 212 GLY B CA 1
ATOM 3828 C C . GLY B 1 212 ? 4.824 -6.465 -17.156 1 96.62 212 GLY B C 1
ATOM 3829 O O . GLY B 1 212 ? 4.883 -5.336 -17.641 1 96.62 212 GLY B O 1
ATOM 3830 N N . ILE B 1 213 ? 5.785 -7.309 -17.234 1 97.81 213 ILE B N 1
ATOM 3831 C CA . ILE B 1 213 ? 6.961 -6.992 -18.031 1 97.81 213 ILE B CA 1
ATOM 3832 C C . ILE B 1 213 ? 6.59 -7 -19.516 1 97.81 213 ILE B C 1
ATOM 3834 O O . ILE B 1 213 ? 6.152 -8.023 -20.047 1 97.81 213 ILE B O 1
ATOM 3838 N N . GLU B 1 214 ? 6.812 -5.859 -20.188 1 97.06 214 GLU B N 1
ATOM 3839 C CA . GLU B 1 214 ? 6.348 -5.77 -21.562 1 97.06 214 GLU B CA 1
ATOM 3840 C C . GLU B 1 214 ? 7.488 -5.398 -22.516 1 97.06 214 GLU B C 1
ATOM 3842 O O . GLU B 1 214 ? 7.363 -5.531 -23.734 1 97.06 214 GLU B O 1
ATOM 3847 N N . THR B 1 215 ? 8.633 -4.957 -21.938 1 96.88 215 THR B N 1
ATOM 3848 C CA . THR B 1 215 ? 9.727 -4.508 -22.797 1 96.88 215 THR B CA 1
ATOM 3849 C C . THR B 1 215 ? 11.055 -5.094 -22.328 1 96.88 215 THR B C 1
ATOM 3851 O O . THR B 1 215 ? 11.18 -5.539 -21.188 1 96.88 215 THR B O 1
ATOM 3854 N N . VAL B 1 216 ? 11.945 -5.051 -23.25 1 96.88 216 VAL B N 1
ATOM 3855 C CA . VAL B 1 216 ? 13.281 -5.555 -22.938 1 96.88 216 VAL B CA 1
ATOM 3856 C C . VAL B 1 216 ? 13.945 -4.664 -21.891 1 96.88 216 VAL B C 1
ATOM 3858 O O . VAL B 1 216 ? 14.672 -5.152 -21.031 1 96.88 216 VAL B O 1
ATOM 3861 N N . GLN B 1 217 ? 13.68 -3.398 -21.938 1 97.81 217 GLN B N 1
ATOM 3862 C CA . GLN B 1 217 ? 14.273 -2.457 -20.984 1 97.81 217 GLN B CA 1
ATOM 3863 C C . GLN B 1 217 ? 13.797 -2.723 -19.562 1 97.81 217 GLN B C 1
ATOM 3865 O O . GLN B 1 217 ? 14.586 -2.68 -18.625 1 97.81 217 GLN B O 1
ATOM 3870 N N . GLU B 1 218 ? 12.539 -2.971 -19.438 1 98.06 218 GLU B N 1
ATOM 3871 C CA . GLU B 1 218 ? 11.984 -3.318 -18.125 1 98.06 218 GLU B CA 1
ATOM 3872 C C . GLU B 1 218 ? 12.625 -4.594 -17.578 1 98.06 218 GLU B C 1
ATOM 3874 O O . GLU B 1 218 ? 13.031 -4.645 -16.422 1 98.06 218 GLU B O 1
ATOM 3879 N N . LEU B 1 219 ? 12.727 -5.613 -18.5 1 97.88 219 LEU B N 1
ATOM 3880 C CA . LEU B 1 219 ? 13.32 -6.891 -18.125 1 97.88 219 LEU B CA 1
ATOM 3881 C C . LEU B 1 219 ? 14.758 -6.707 -17.656 1 97.88 219 LEU B C 1
ATOM 3883 O O . LEU B 1 219 ? 15.148 -7.215 -16.609 1 97.88 219 LEU B O 1
ATOM 3887 N N . GLU B 1 220 ? 15.492 -5.969 -18.391 1 97.5 220 GLU B N 1
ATOM 3888 C CA . GLU B 1 220 ? 16.891 -5.742 -18.078 1 97.5 220 GLU B CA 1
ATOM 3889 C C . GLU B 1 220 ? 17.047 -5.004 -16.75 1 97.5 220 GLU B C 1
ATOM 3891 O O . GLU B 1 220 ? 17.922 -5.344 -15.945 1 97.5 220 GLU B O 1
ATOM 3896 N N . CYS B 1 221 ? 16.219 -4.07 -16.562 1 97.62 221 CYS B N 1
ATOM 3897 C CA . CYS B 1 221 ? 16.266 -3.299 -15.32 1 97.62 221 CYS B CA 1
ATOM 3898 C C . CYS B 1 221 ? 15.953 -4.18 -14.117 1 97.62 221 CYS B C 1
ATOM 3900 O O . CYS B 1 221 ? 16.703 -4.18 -13.133 1 97.62 221 CYS B O 1
ATOM 3902 N N . LEU B 1 222 ? 14.945 -4.918 -14.227 1 98.31 222 LEU B N 1
ATOM 3903 C CA . LEU B 1 222 ? 14.531 -5.793 -13.133 1 98.31 222 LEU B CA 1
ATOM 3904 C C . LEU B 1 222 ? 15.586 -6.855 -12.859 1 98.31 222 LEU B C 1
ATOM 3906 O O . LEU B 1 222 ? 15.859 -7.176 -11.695 1 98.31 222 LEU B O 1
ATOM 3910 N N . HIS B 1 223 ? 16.125 -7.43 -13.898 1 97.81 223 HIS B N 1
ATOM 3911 C CA . HIS B 1 223 ? 17.203 -8.406 -13.766 1 97.81 223 HIS B CA 1
ATOM 3912 C C . HIS B 1 223 ? 18.406 -7.816 -13.031 1 97.81 223 HIS B C 1
ATOM 3914 O O . HIS B 1 223 ? 18.938 -8.43 -12.109 1 97.81 223 HIS B O 1
ATOM 3920 N N . SER B 1 224 ? 18.75 -6.598 -13.43 1 96.62 224 SER B N 1
ATOM 3921 C CA . SER B 1 224 ? 19.906 -5.934 -12.844 1 96.62 224 SER B CA 1
ATOM 3922 C C . SER B 1 224 ? 19.688 -5.633 -11.359 1 96.62 224 SER B C 1
ATOM 3924 O O . SER B 1 224 ? 20.625 -5.645 -10.57 1 96.62 224 SER B O 1
ATOM 3926 N N . LEU B 1 225 ? 18.484 -5.383 -10.992 1 96.38 225 LEU B N 1
ATOM 3927 C CA . LEU B 1 225 ? 18.141 -5.105 -9.602 1 96.38 225 LEU B CA 1
ATOM 3928 C C . LEU B 1 225 ? 18.203 -6.375 -8.758 1 96.38 225 LEU B C 1
ATOM 3930 O O . LEU B 1 225 ? 18.25 -6.309 -7.531 1 96.38 225 LEU B O 1
ATOM 3934 N N . GLY B 1 226 ? 18.109 -7.551 -9.422 1 97.31 226 GLY B N 1
ATOM 3935 C CA . GLY B 1 226 ? 18.172 -8.82 -8.719 1 97.31 226 GLY B CA 1
ATOM 3936 C C . GLY B 1 226 ? 16.797 -9.383 -8.406 1 97.31 226 GLY B C 1
ATOM 3937 O O . GLY B 1 226 ? 16.656 -10.25 -7.547 1 97.31 226 GLY B O 1
ATOM 3938 N N . VAL B 1 227 ? 15.773 -8.844 -9.086 1 98.25 227 VAL B N 1
ATOM 3939 C CA . VAL B 1 227 ? 14.414 -9.336 -8.852 1 98.25 227 VAL B CA 1
ATOM 3940 C C . VAL B 1 227 ? 14.352 -10.836 -9.133 1 98.25 227 VAL B C 1
ATOM 3942 O O . VAL B 1 227 ? 14.953 -11.32 -10.094 1 98.25 227 VAL B O 1
ATOM 3945 N N . HIS B 1 228 ? 13.617 -11.562 -8.328 1 98.5 228 HIS B N 1
ATOM 3946 C CA . HIS B 1 228 ? 13.656 -13.023 -8.359 1 98.5 228 HIS B CA 1
ATOM 3947 C C . HIS B 1 228 ? 12.922 -13.562 -9.586 1 98.5 228 HIS B C 1
ATOM 3949 O O . HIS B 1 228 ? 13.539 -14.203 -10.445 1 98.5 228 HIS B O 1
ATOM 3955 N N . TYR B 1 229 ? 11.617 -13.273 -9.641 1 98.62 229 TYR B N 1
ATOM 3956 C CA . TYR B 1 229 ? 10.781 -13.805 -10.711 1 98.62 229 TYR B CA 1
ATOM 3957 C C . TYR B 1 229 ? 10.102 -12.68 -11.484 1 98.62 229 TYR B C 1
ATOM 3959 O O . TYR B 1 229 ? 10.023 -11.547 -11 1 98.62 229 TYR B O 1
ATOM 3967 N N . GLY B 1 230 ? 9.664 -13 -12.688 1 98.19 230 GLY B N 1
ATOM 3968 C CA . GLY B 1 230 ? 8.938 -12.07 -13.531 1 98.19 230 GLY B CA 1
ATOM 3969 C C . GLY B 1 230 ? 7.797 -12.727 -14.289 1 98.19 230 GLY B C 1
ATOM 3970 O O . GLY B 1 230 ? 7.812 -13.938 -14.523 1 98.19 230 GLY B O 1
ATOM 3971 N N . GLN B 1 231 ? 6.859 -11.945 -14.594 1 97.56 231 GLN B N 1
ATOM 3972 C CA . GLN B 1 231 ? 5.707 -12.328 -15.398 1 97.56 231 GLN B CA 1
ATOM 3973 C C . GLN B 1 231 ? 5.258 -11.172 -16.297 1 97.56 231 GLN B C 1
ATOM 3975 O O . GLN B 1 231 ? 5.305 -10.008 -15.898 1 97.56 231 GLN B O 1
ATOM 3980 N N . GLY B 1 232 ? 4.875 -11.508 -17.516 1 97.19 232 GLY B N 1
ATOM 3981 C CA . GLY B 1 232 ? 4.441 -10.492 -18.453 1 97.19 232 GLY B CA 1
ATOM 3982 C C . GLY B 1 232 ? 4.449 -10.961 -19.891 1 97.19 232 GLY B C 1
ATOM 3983 O O . GLY B 1 232 ? 5.027 -12.008 -20.203 1 97.19 232 GLY B O 1
ATOM 3984 N N . PHE B 1 233 ? 3.939 -10.18 -20.797 1 95.75 233 PHE B N 1
ATOM 3985 C CA . PHE B 1 233 ? 3.775 -10.547 -22.188 1 95.75 233 PHE B CA 1
ATOM 3986 C C . PHE B 1 233 ? 5.129 -10.688 -22.875 1 95.75 233 PHE B C 1
ATOM 3988 O O . PHE B 1 233 ? 5.285 -11.5 -23.797 1 95.75 233 PHE B O 1
ATOM 3995 N N . PHE B 1 234 ? 6.07 -9.953 -22.391 1 96.38 234 PHE B N 1
ATOM 3996 C CA . PHE B 1 234 ? 7.402 -10.062 -22.969 1 96.38 234 PHE B CA 1
ATOM 3997 C C . PHE B 1 234 ? 8 -11.438 -22.703 1 96.38 234 PHE B C 1
ATOM 3999 O O . PHE B 1 234 ? 8.695 -11.984 -23.562 1 96.38 234 PHE B O 1
ATOM 4006 N N . LEU B 1 235 ? 7.664 -11.984 -21.625 1 96.75 235 LEU B N 1
ATOM 4007 C CA . LEU B 1 235 ? 8.203 -13.281 -21.234 1 96.75 235 LEU B CA 1
ATOM 4008 C C . LEU B 1 235 ? 7.375 -14.414 -21.828 1 96.75 235 LEU B C 1
ATOM 4010 O O . LEU B 1 235 ? 7.926 -15.383 -22.344 1 96.75 235 LEU B O 1
ATOM 4014 N N . GLY B 1 236 ? 6.094 -14.25 -21.75 1 95.56 236 GLY B N 1
ATOM 4015 C CA . GLY B 1 236 ? 5.18 -15.242 -22.297 1 95.56 236 GLY B CA 1
ATOM 4016 C C . GLY B 1 236 ? 3.719 -14.852 -22.141 1 95.56 236 GLY B C 1
ATOM 4017 O O . GLY B 1 236 ? 3.293 -14.438 -21.062 1 95.56 236 GLY B O 1
ATOM 4018 N N . LYS B 1 237 ? 3.01 -15.016 -23.219 1 94.75 237 LYS B N 1
ATOM 4019 C CA . LYS B 1 237 ? 1.577 -14.734 -23.172 1 94.75 237 LYS B CA 1
ATOM 4020 C C . LYS B 1 237 ? 0.795 -15.938 -22.641 1 94.75 237 LYS B C 1
ATOM 4022 O O . LYS B 1 237 ? 1.26 -17.078 -22.734 1 94.75 237 LYS B O 1
ATOM 4027 N N . PRO B 1 238 ? -0.357 -15.648 -22.062 1 95.56 238 PRO B N 1
ATOM 4028 C CA . PRO B 1 238 ? -1.196 -16.781 -21.641 1 95.56 238 PRO B CA 1
ATOM 4029 C C . PRO B 1 238 ? -1.586 -17.672 -22.812 1 95.56 238 PRO B C 1
ATOM 4031 O O . PRO B 1 238 ? -1.992 -17.188 -23.875 1 95.56 238 PRO B O 1
ATOM 4034 N N . GLU B 1 239 ? -1.441 -18.938 -22.594 1 95.06 239 GLU B N 1
ATOM 4035 C CA . GLU B 1 239 ? -1.788 -19.938 -23.594 1 95.06 239 GLU B CA 1
ATOM 4036 C C . GLU B 1 239 ? -2.445 -21.156 -22.969 1 95.06 239 GLU B C 1
ATOM 4038 O O . GLU B 1 239 ? -2.348 -21.359 -21.75 1 95.06 239 GLU B O 1
ATOM 4043 N N . ARG B 1 240 ? -3.121 -21.938 -23.781 1 93.25 240 ARG B N 1
ATOM 4044 C CA . ARG B 1 240 ? -3.785 -23.141 -23.281 1 93.25 240 ARG B CA 1
ATOM 4045 C C . ARG B 1 240 ? -2.77 -24.203 -22.859 1 93.25 240 ARG B C 1
ATOM 4047 O O . ARG B 1 240 ? -2.977 -24.906 -21.875 1 93.25 240 ARG B O 1
ATOM 4054 N N . ALA B 1 241 ? -1.693 -24.219 -23.594 1 91.31 241 ALA B N 1
ATOM 4055 C CA . ALA B 1 241 ? -0.625 -25.156 -23.266 1 91.31 241 ALA B CA 1
ATOM 4056 C C . ALA B 1 241 ? 0.381 -24.531 -22.312 1 91.31 241 ALA B C 1
ATOM 4058 O O . ALA B 1 241 ? 0.451 -23.297 -22.188 1 91.31 241 ALA B O 1
ATOM 4059 N N . PHE B 1 242 ? 1.001 -25.406 -21.594 1 94.25 242 PHE B N 1
ATOM 4060 C CA . PHE B 1 242 ? 2.111 -24.969 -20.766 1 94.25 242 PHE B CA 1
ATOM 4061 C C . PHE B 1 242 ? 3.373 -24.781 -21.594 1 94.25 242 PHE B C 1
ATOM 4063 O O . PHE B 1 242 ? 4.164 -25.703 -21.766 1 94.25 242 PHE B O 1
ATOM 4070 N N . GLY B 1 243 ? 3.447 -23.594 -22.141 1 84.5 243 GLY B N 1
ATOM 4071 C CA . GLY B 1 243 ? 4.543 -23.328 -23.047 1 84.5 243 GLY B CA 1
ATOM 4072 C C . GLY B 1 243 ? 5.758 -22.734 -22.375 1 84.5 243 GLY B C 1
ATOM 4073 O O . GLY B 1 243 ? 5.707 -22.375 -21.203 1 84.5 243 GLY B O 1
ATOM 4074 N N . ASN B 1 244 ? 6.859 -22.672 -23.156 1 86.94 244 ASN B N 1
ATOM 4075 C CA . ASN B 1 244 ? 8.094 -22.016 -22.734 1 86.94 244 ASN B CA 1
ATOM 4076 C C . ASN B 1 244 ? 8.016 -20.5 -22.906 1 86.94 244 ASN B C 1
ATOM 4078 O O . ASN B 1 244 ? 7.008 -19.984 -23.375 1 86.94 244 ASN B O 1
ATOM 4082 N N . ILE B 1 245 ? 9.023 -19.844 -22.422 1 90.12 245 ILE B N 1
ATOM 4083 C CA . ILE B 1 245 ? 9.109 -18.391 -22.609 1 90.12 245 ILE B CA 1
ATOM 4084 C C . ILE B 1 245 ? 9.43 -18.094 -24.062 1 90.12 245 ILE B C 1
ATOM 4086 O O . ILE B 1 245 ? 9.867 -18.969 -24.812 1 90.12 245 ILE B O 1
ATOM 4090 N N . SER B 1 246 ? 9.172 -16.906 -24.375 1 90 246 SER B N 1
ATOM 4091 C CA . SER B 1 246 ? 9.477 -16.5 -25.75 1 90 246 SER B CA 1
ATOM 4092 C C . SER B 1 246 ? 10.953 -16.688 -26.062 1 90 246 SER B C 1
ATOM 4094 O O . SER B 1 246 ? 11.805 -16.547 -25.188 1 90 246 SER B O 1
ATOM 4096 N N . ALA B 1 247 ? 11.242 -16.969 -27.281 1 89 247 ALA B N 1
ATOM 4097 C CA . ALA B 1 247 ? 12.625 -17.125 -27.719 1 89 247 ALA B CA 1
ATOM 4098 C C . ALA B 1 247 ? 13.445 -15.875 -27.453 1 89 247 ALA B C 1
ATOM 4100 O O . ALA B 1 247 ? 14.602 -15.953 -27.016 1 89 247 ALA B O 1
ATOM 4101 N N . GLU B 1 248 ? 12.82 -14.859 -27.703 1 92.25 248 GLU B N 1
ATOM 4102 C CA . GLU B 1 248 ? 13.492 -13.578 -27.469 1 92.25 248 GLU B CA 1
ATOM 4103 C C . GLU B 1 248 ? 13.852 -13.406 -26 1 92.25 248 GLU B C 1
ATOM 4105 O O . GLU B 1 248 ? 14.977 -13.023 -25.672 1 92.25 248 GLU B O 1
ATOM 4110 N N . SER B 1 249 ? 12.914 -13.664 -25.172 1 93.5 249 SER B N 1
ATOM 4111 C CA . SER B 1 249 ? 13.148 -13.539 -23.734 1 93.5 249 SER B CA 1
ATOM 4112 C C . SER B 1 249 ? 14.227 -14.508 -23.25 1 93.5 249 SER B C 1
ATOM 4114 O O . SER B 1 249 ? 15.055 -14.156 -22.406 1 93.5 249 SER B O 1
ATOM 4116 N N . GLU B 1 250 ? 14.188 -15.688 -23.75 1 93.06 250 GLU B N 1
ATOM 4117 C CA . GLU B 1 250 ? 15.188 -16.688 -23.406 1 93.06 250 GLU B CA 1
ATOM 4118 C C . GLU B 1 250 ? 16.594 -16.219 -23.75 1 93.06 250 GLU B C 1
ATOM 4120 O O . GLU B 1 250 ? 17.516 -16.328 -22.953 1 93.06 250 GLU B O 1
ATOM 4125 N N . GLU B 1 251 ? 16.703 -15.695 -24.922 1 93.75 251 GLU B N 1
ATOM 4126 C CA . GLU B 1 251 ? 18 -15.203 -25.391 1 93.75 251 GLU B CA 1
ATOM 4127 C C . GLU B 1 251 ? 18.5 -14.062 -24.516 1 93.75 251 GLU B C 1
ATOM 4129 O O . GLU B 1 251 ? 19.672 -14.031 -24.141 1 93.75 251 GLU B O 1
ATOM 4134 N N . ILE B 1 252 ? 17.656 -13.227 -24.234 1 94.75 252 ILE B N 1
ATOM 4135 C CA . ILE B 1 252 ? 18.031 -12.055 -23.453 1 94.75 252 ILE B CA 1
ATOM 4136 C C . ILE B 1 252 ? 18.438 -12.477 -22.047 1 94.75 252 ILE B C 1
ATOM 4138 O O . ILE B 1 252 ? 19.469 -12.039 -21.531 1 94.75 252 ILE B O 1
ATOM 4142 N N . LEU B 1 253 ? 17.688 -13.289 -21.438 1 95.06 253 LEU B N 1
ATOM 4143 C CA . LEU B 1 253 ? 17.984 -13.734 -20.078 1 95.06 253 LEU B CA 1
ATOM 4144 C C . LEU B 1 253 ? 19.281 -14.531 -20.031 1 95.06 253 LEU B C 1
ATOM 4146 O O . LEU B 1 253 ? 20.031 -14.438 -19.062 1 95.06 253 LEU B O 1
ATOM 4150 N N . GLU B 1 254 ? 19.5 -15.336 -21.031 1 93.69 254 GLU B N 1
ATOM 4151 C CA . GLU B 1 254 ? 20.75 -16.062 -21.109 1 93.69 254 GLU B CA 1
ATOM 4152 C C . GLU B 1 254 ? 21.938 -15.109 -21.172 1 93.69 254 GLU B C 1
ATOM 4154 O O . GLU B 1 254 ? 22.953 -15.312 -20.484 1 93.69 254 GLU B O 1
ATOM 4159 N N . ARG B 1 255 ? 21.766 -14.141 -21.984 1 93.38 255 ARG B N 1
ATOM 4160 C CA . ARG B 1 255 ? 22.812 -13.133 -22.109 1 93.38 255 ARG B CA 1
ATOM 4161 C C . ARG B 1 255 ? 23.047 -12.414 -20.797 1 93.38 255 ARG B C 1
ATOM 4163 O O . ARG B 1 255 ? 24.203 -12.258 -20.359 1 93.38 255 ARG B O 1
ATOM 4170 N N . LEU B 1 256 ? 22.031 -12.008 -20.156 1 93.19 256 LEU B N 1
ATOM 4171 C CA . LEU B 1 256 ? 22.125 -11.273 -18.906 1 93.19 256 LEU B CA 1
ATOM 4172 C C . LEU B 1 256 ? 22.75 -12.133 -17.812 1 93.19 256 LEU B C 1
ATOM 4174 O O . LEU B 1 256 ? 23.578 -11.656 -17.031 1 93.19 256 LEU B O 1
ATOM 4178 N N . ASN B 1 257 ? 22.375 -13.336 -17.719 1 92.31 257 ASN B N 1
ATOM 4179 C CA . ASN B 1 257 ? 22.859 -14.234 -16.672 1 92.31 257 ASN B CA 1
ATOM 4180 C C . ASN B 1 257 ? 24.312 -14.641 -16.906 1 92.31 257 ASN B C 1
ATOM 4182 O O . ASN B 1 257 ? 25.062 -14.859 -15.953 1 92.31 257 ASN B O 1
ATOM 4186 N N . ARG B 1 258 ? 24.703 -14.734 -18.141 1 88.12 258 ARG B N 1
ATOM 4187 C CA . ARG B 1 258 ? 26.094 -15.008 -18.469 1 88.12 258 ARG B CA 1
ATOM 4188 C C . ARG B 1 258 ? 27 -13.852 -18.062 1 88.12 258 ARG B C 1
ATOM 4190 O O . ARG B 1 258 ? 28.094 -14.062 -17.531 1 88.12 258 ARG B O 1
ATOM 4197 N N . ARG B 1 259 ? 26.547 -12.68 -18.312 1 85.38 259 ARG B N 1
ATOM 4198 C CA . ARG B 1 259 ? 27.312 -11.484 -17.953 1 85.38 259 ARG B CA 1
ATOM 4199 C C . ARG B 1 259 ? 27.484 -11.367 -16.453 1 85.38 259 ARG B C 1
ATOM 4201 O O . ARG B 1 259 ? 28.547 -10.969 -15.977 1 85.38 259 ARG B O 1
ATOM 4208 N N . LYS B 1 260 ? 26.516 -11.633 -15.719 1 81.62 260 LYS B N 1
ATOM 4209 C CA . LYS B 1 260 ? 26.562 -11.578 -14.258 1 81.62 260 LYS B CA 1
ATOM 4210 C C . LYS B 1 260 ? 27.578 -12.57 -13.703 1 81.62 260 LYS B C 1
ATOM 4212 O O . LYS B 1 260 ? 28.297 -12.266 -12.742 1 81.62 260 LYS B O 1
ATOM 4217 N N . ASN B 1 261 ? 27.641 -13.719 -14.273 1 76.44 261 ASN B N 1
ATOM 4218 C CA . ASN B 1 261 ? 28.562 -14.758 -13.844 1 76.44 261 ASN B CA 1
ATOM 4219 C C . ASN B 1 261 ? 30.016 -14.391 -14.156 1 76.44 261 ASN B C 1
ATOM 4221 O O . ASN B 1 261 ? 30.922 -14.703 -13.383 1 76.44 261 ASN B O 1
ATOM 4225 N N . ILE B 1 262 ? 30.156 -13.672 -15.211 1 71.06 262 ILE B N 1
ATOM 4226 C CA . ILE B 1 262 ? 31.5 -13.258 -15.594 1 71.06 262 ILE B CA 1
ATOM 4227 C C . ILE B 1 262 ? 32 -12.172 -14.641 1 71.06 262 ILE B C 1
ATOM 4229 O O . ILE B 1 262 ? 33.156 -12.203 -14.203 1 71.06 262 ILE B O 1
ATOM 4233 N N . LEU B 1 263 ? 31.094 -11.266 -14.297 1 65.56 263 LEU B N 1
ATOM 4234 C CA . LEU B 1 263 ? 31.469 -10.172 -13.406 1 65.56 263 LEU B CA 1
ATOM 4235 C C . LEU B 1 263 ? 31.766 -10.695 -12.008 1 65.56 263 LEU B C 1
ATOM 4237 O O . LEU B 1 263 ? 32.688 -10.203 -11.336 1 65.56 263 LEU B O 1
ATOM 4241 N N . PHE B 1 264 ? 31.031 -11.617 -11.625 1 63.34 264 PHE B N 1
ATOM 4242 C CA . PHE B 1 264 ? 31.266 -12.234 -10.328 1 63.34 264 PHE B CA 1
ATOM 4243 C C . PHE B 1 264 ? 32.594 -12.992 -10.328 1 63.34 264 PHE B C 1
ATOM 4245 O O . PHE B 1 264 ? 33.344 -12.969 -9.336 1 63.34 264 PHE B O 1
ATOM 4252 N N . LEU B 1 265 ? 32.812 -13.641 -11.461 1 59 265 LEU B N 1
ATOM 4253 C CA . LEU B 1 265 ? 34.094 -14.352 -11.586 1 59 265 LEU B CA 1
ATOM 4254 C C . LEU B 1 265 ? 35.25 -13.375 -11.617 1 59 265 LEU B C 1
ATOM 4256 O O . LEU B 1 265 ? 36.312 -13.648 -11.055 1 59 265 LEU B O 1
ATOM 4260 N N . ASP B 1 266 ? 34.969 -12.281 -12.227 1 56.12 266 ASP B N 1
ATOM 4261 C CA . ASP B 1 266 ? 36.031 -11.273 -12.297 1 56.12 266 ASP B CA 1
ATOM 4262 C C . ASP B 1 266 ? 36.25 -10.625 -10.93 1 56.12 266 ASP B C 1
ATOM 4264 O O . ASP B 1 266 ? 37.406 -10.352 -10.547 1 56.12 266 ASP B O 1
ATOM 4268 N N . ILE B 1 267 ? 35.219 -10.445 -10.312 1 53.5 267 ILE B N 1
ATOM 4269 C CA . ILE B 1 267 ? 35.344 -9.82 -9.008 1 53.5 267 ILE B CA 1
ATOM 4270 C C . ILE B 1 267 ? 35.906 -10.836 -8.008 1 53.5 267 ILE B C 1
ATOM 4272 O O . ILE B 1 267 ? 36.562 -10.461 -7.023 1 53.5 267 ILE B O 1
ATOM 4276 N N . SER B 1 268 ? 35.438 -11.922 -8.352 1 53.22 268 SER B N 1
ATOM 4277 C CA . SER B 1 268 ? 35.906 -12.969 -7.449 1 53.22 268 SER B CA 1
ATOM 4278 C C . SER B 1 268 ? 37.344 -13.391 -7.789 1 53.22 268 SER B C 1
ATOM 4280 O O . SER B 1 268 ? 37.969 -14.156 -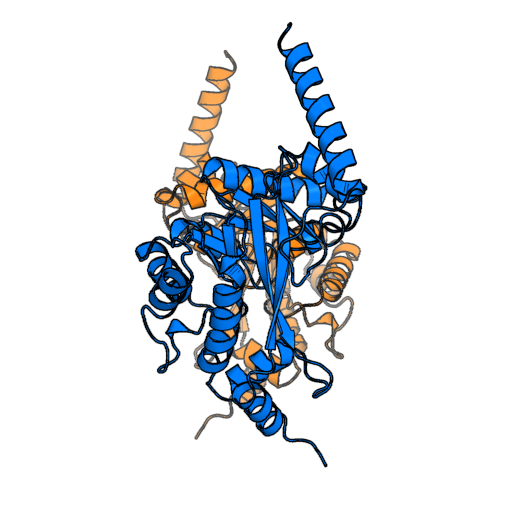7.051 1 53.22 268 SER B O 1
ATOM 4282 N N . GLY B 1 269 ? 38.188 -12.688 -8.531 1 50.97 269 GLY B N 1
ATOM 4283 C CA . GLY B 1 269 ? 39.562 -12.992 -8.844 1 50.97 269 GLY B CA 1
ATOM 4284 C C . GLY B 1 269 ? 39.75 -14.281 -9.617 1 50.97 269 GLY B C 1
ATOM 4285 O O . GLY B 1 269 ? 40.844 -14.805 -9.727 1 50.97 269 GLY B O 1
ATOM 4286 N N . LYS B 1 270 ? 38.938 -14.961 -10.031 1 34.09 270 LYS B N 1
ATOM 4287 C CA . LYS B 1 270 ? 39.344 -16.172 -10.727 1 34.09 270 LYS B CA 1
ATOM 4288 C C . LYS B 1 270 ? 39.219 -16 -12.234 1 34.09 270 LYS B C 1
ATOM 4290 O O . LYS B 1 270 ? 38.281 -15.422 -12.734 1 34.09 270 LYS B O 1
#